Protein AF-A0A960SSK7-F1 (afdb_monomer_lite)

Structure (mmCIF, N/CA/C/O backbone):
data_AF-A0A960SSK7-F1
#
_entry.id   AF-A0A960SSK7-F1
#
loop_
_atom_site.group_PDB
_atom_site.id
_atom_site.type_symbol
_atom_site.label_atom_id
_atom_site.label_alt_id
_atom_site.label_comp_id
_atom_site.label_asym_id
_atom_site.label_entity_id
_atom_site.label_seq_id
_atom_site.pdbx_PDB_ins_code
_atom_site.Cartn_x
_atom_site.Cartn_y
_atom_site.Cartn_z
_atom_site.occupancy
_atom_site.B_iso_or_equiv
_atom_site.auth_seq_id
_atom_site.auth_comp_id
_atom_site.auth_asym_id
_atom_site.auth_atom_id
_atom_site.pdbx_PDB_model_num
ATOM 1 N N . CYS A 1 1 ? -10.214 -14.454 -4.321 1.00 64.44 1 CYS A N 1
ATOM 2 C CA . CYS A 1 1 ? -10.984 -13.453 -3.567 1.00 64.44 1 CYS A CA 1
ATOM 3 C C . CYS A 1 1 ? -11.948 -12.876 -4.574 1.00 64.44 1 CYS A C 1
ATOM 5 O O . CYS A 1 1 ? -11.470 -12.300 -5.546 1.00 64.44 1 CYS A O 1
ATOM 7 N N . ASP A 1 2 ? -13.237 -13.137 -4.412 1.00 81.31 2 ASP A N 1
ATOM 8 C CA . ASP A 1 2 ? -14.251 -12.485 -5.233 1.00 81.31 2 ASP A CA 1
ATOM 9 C C . ASP A 1 2 ? -14.533 -11.125 -4.597 1.00 81.31 2 ASP A C 1
ATOM 11 O O . ASP A 1 2 ? -14.522 -10.991 -3.372 1.00 81.31 2 ASP A O 1
ATOM 15 N N . THR A 1 3 ? -14.667 -10.090 -5.417 1.00 86.62 3 THR A N 1
ATOM 16 C CA . THR A 1 3 ? -14.895 -8.721 -4.949 1.00 86.62 3 THR A CA 1
ATOM 17 C C . THR A 1 3 ? -16.098 -8.172 -5.681 1.00 86.62 3 THR A C 1
ATOM 19 O O . THR A 1 3 ? -16.161 -8.237 -6.907 1.00 86.62 3 THR A O 1
ATOM 22 N N . GLU A 1 4 ? -17.038 -7.633 -4.920 1.00 91.81 4 GLU A N 1
ATOM 23 C CA . GLU A 1 4 ? -18.260 -7.035 -5.429 1.00 91.81 4 GLU A CA 1
ATOM 24 C C . GLU A 1 4 ? -18.305 -5.571 -4.996 1.00 91.81 4 GLU A C 1
ATOM 26 O O . GLU A 1 4 ? -18.046 -5.250 -3.836 1.00 91.81 4 GLU A O 1
ATOM 31 N N . LEU A 1 5 ? -18.603 -4.680 -5.942 1.00 91.56 5 LEU A N 1
ATOM 32 C CA . LEU A 1 5 ? -18.884 -3.285 -5.636 1.00 91.56 5 LEU A CA 1
ATOM 33 C C . LEU A 1 5 ? -20.389 -3.140 -5.429 1.00 91.56 5 LEU A C 1
ATOM 35 O O . LEU A 1 5 ? -21.163 -3.258 -6.378 1.00 91.56 5 LEU A O 1
ATOM 39 N N . VAL A 1 6 ? -20.776 -2.847 -4.195 1.00 91.12 6 VAL A N 1
ATOM 40 C CA . VAL A 1 6 ? -22.168 -2.629 -3.797 1.00 91.12 6 VAL A CA 1
ATOM 41 C C . VAL A 1 6 ? -22.387 -1.164 -3.431 1.00 91.12 6 VAL A C 1
ATOM 43 O O . VAL A 1 6 ? -21.451 -0.466 -3.046 1.00 91.12 6 VAL A O 1
ATOM 46 N N . LYS A 1 7 ? -23.624 -0.683 -3.588 1.00 86.12 7 LYS A N 1
ATOM 47 C CA . LYS A 1 7 ? -24.009 0.685 -3.195 1.00 86.12 7 LYS A CA 1
ATOM 48 C C . LYS A 1 7 ? -24.470 0.782 -1.743 1.00 86.12 7 LYS A C 1
ATOM 50 O O . LYS A 1 7 ? -24.338 1.837 -1.142 1.00 86.12 7 LYS A O 1
ATOM 55 N N . GLU A 1 8 ? -25.018 -0.307 -1.220 1.00 87.62 8 GLU A N 1
ATOM 56 C CA . GLU A 1 8 ? -25.614 -0.403 0.111 1.00 87.62 8 GLU A CA 1
ATOM 57 C C . GLU A 1 8 ? -24.997 -1.595 0.840 1.00 87.62 8 GLU A C 1
ATOM 59 O O . GLU A 1 8 ? -24.527 -2.543 0.199 1.00 87.62 8 GLU A O 1
ATOM 64 N N . ILE A 1 9 ? -24.998 -1.557 2.174 1.00 89.19 9 ILE A N 1
ATOM 65 C CA . ILE A 1 9 ? -24.495 -2.667 2.985 1.00 89.19 9 ILE A CA 1
ATOM 66 C C . ILE A 1 9 ? -25.433 -3.869 2.782 1.00 89.19 9 ILE A C 1
ATOM 68 O O . ILE A 1 9 ? -26.612 -3.772 3.137 1.00 89.19 9 ILE A O 1
ATOM 72 N N . PRO A 1 10 ? -24.947 -5.018 2.270 1.00 90.00 10 PRO A N 1
ATOM 73 C CA . PRO A 1 10 ? -25.793 -6.173 1.993 1.00 90.00 10 PRO A CA 1
ATOM 74 C C . PRO A 1 10 ? -26.620 -6.623 3.204 1.00 90.00 10 PRO A C 1
ATOM 76 O O . PRO A 1 10 ? -26.191 -6.511 4.357 1.00 90.00 10 PRO A O 1
ATOM 79 N N . ALA A 1 11 ? -27.814 -7.160 2.939 1.00 89.62 11 ALA A N 1
ATOM 80 C CA . ALA A 1 11 ? -28.689 -7.715 3.975 1.00 89.62 11 ALA A CA 1
ATOM 81 C C . ALA A 1 11 ? -28.077 -8.952 4.655 1.00 89.62 11 ALA A C 1
ATOM 83 O O . ALA A 1 11 ? -28.328 -9.206 5.832 1.00 89.62 11 ALA A O 1
ATOM 84 N N . GLU A 1 12 ? -27.243 -9.697 3.929 1.00 90.88 12 GLU A N 1
ATOM 85 C CA . GLU A 1 12 ? -26.511 -10.850 4.439 1.00 90.88 12 GLU A CA 1
ATOM 86 C C . GLU A 1 12 ? -25.006 -10.586 4.354 1.00 90.88 12 GLU A C 1
ATOM 88 O O . GLU A 1 12 ? -24.474 -10.354 3.271 1.00 90.88 12 GLU A O 1
ATOM 93 N N . LEU A 1 13 ? -24.326 -10.645 5.502 1.00 93.00 13 LEU A N 1
ATOM 94 C CA . LEU A 1 13 ? -22.869 -10.557 5.615 1.00 93.00 13 LEU A CA 1
ATOM 95 C C . LEU A 1 13 ? -22.339 -11.852 6.237 1.00 93.00 13 LEU A C 1
ATOM 97 O O . LEU A 1 13 ? -22.756 -12.244 7.332 1.00 93.00 13 LEU A O 1
ATOM 101 N N . LYS A 1 14 ? -21.413 -12.531 5.559 1.00 89.75 14 LYS A N 1
ATOM 102 C CA . LYS A 1 14 ? -20.848 -13.812 6.015 1.00 89.75 14 LYS A CA 1
ATOM 103 C C . LYS A 1 14 ? -19.552 -13.576 6.766 1.00 89.75 14 LYS A C 1
ATOM 105 O O . LYS A 1 14 ? -18.676 -12.880 6.279 1.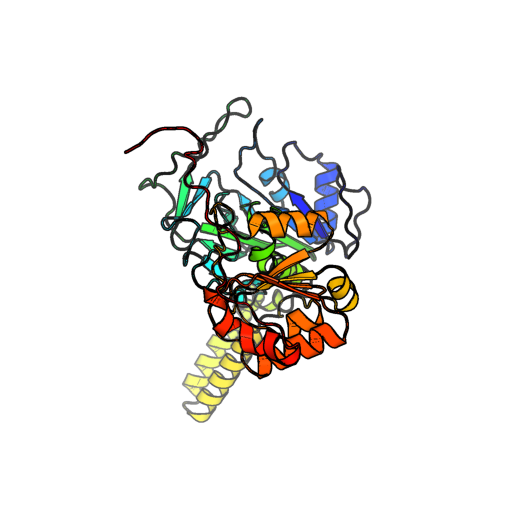00 89.75 14 LYS A O 1
ATOM 110 N N . GLY A 1 15 ? -19.356 -14.231 7.911 1.00 83.69 15 GLY A N 1
ATOM 111 C CA . GLY A 1 15 ? -18.220 -13.973 8.816 1.00 83.69 15 GLY A CA 1
ATOM 112 C C . GLY A 1 15 ? -16.799 -14.128 8.237 1.00 83.69 15 GLY A C 1
ATOM 113 O O . GLY A 1 15 ? -15.841 -13.756 8.904 1.00 83.69 15 GLY A O 1
ATOM 114 N N . ASN A 1 16 ? -16.626 -14.669 7.028 1.00 84.94 16 ASN A N 1
ATOM 115 C CA . ASN A 1 16 ? -15.339 -14.734 6.325 1.00 84.94 16 ASN A CA 1
ATOM 116 C C . ASN A 1 16 ? -15.086 -13.552 5.366 1.00 84.94 16 ASN A C 1
ATOM 118 O O . ASN A 1 16 ? -13.989 -13.464 4.806 1.00 84.94 16 ASN A O 1
ATOM 122 N N . GLU A 1 17 ? -16.064 -12.671 5.177 1.00 92.75 17 GLU A N 1
ATOM 123 C CA . GLU A 1 17 ? -16.004 -11.520 4.280 1.00 92.75 17 GLU A CA 1
ATOM 124 C C . GLU A 1 17 ? -15.241 -10.340 4.899 1.00 92.75 17 GLU A C 1
ATOM 126 O O . GLU A 1 17 ? -15.002 -10.256 6.109 1.00 92.75 17 GLU A O 1
ATOM 131 N N . LEU A 1 18 ? -14.822 -9.432 4.023 1.00 94.94 18 LEU A N 1
ATOM 132 C CA . LEU A 1 18 ? -14.206 -8.157 4.356 1.00 94.94 18 LEU A CA 1
ATOM 133 C C . LEU A 1 18 ? -15.051 -7.061 3.717 1.00 94.94 18 LEU A C 1
ATOM 135 O O . LEU A 1 18 ? -15.158 -7.010 2.494 1.00 94.94 18 LEU A O 1
ATOM 139 N N . VAL A 1 19 ? -15.619 -6.190 4.543 1.00 96.25 19 VAL A N 1
ATOM 140 C CA . VAL A 1 19 ? -16.352 -5.011 4.084 1.00 96.25 19 VAL A CA 1
ATOM 141 C C . VAL A 1 19 ? -15.372 -3.846 4.015 1.00 96.25 19 VAL A C 1
ATOM 143 O O . VAL A 1 19 ? -14.709 -3.542 5.006 1.00 96.25 19 VAL A O 1
ATOM 146 N N . VAL A 1 20 ? -15.266 -3.211 2.848 1.00 95.94 20 VAL A N 1
ATOM 147 C CA . VAL A 1 20 ? -14.441 -2.014 2.642 1.00 95.94 20 VAL A CA 1
ATOM 148 C C . VAL A 1 20 ? -15.366 -0.829 2.403 1.00 95.94 20 VAL A C 1
ATOM 150 O O . VAL A 1 20 ? -16.151 -0.848 1.459 1.00 95.94 20 VAL A O 1
ATOM 153 N N . LEU A 1 21 ? -15.272 0.192 3.250 1.00 94.12 21 LEU A N 1
ATOM 154 C CA . LEU A 1 21 ? -16.048 1.425 3.142 1.00 94.12 21 LEU A CA 1
ATOM 155 C C . LEU A 1 21 ? -15.099 2.589 2.895 1.00 94.12 21 LEU A C 1
ATOM 157 O O . LEU A 1 21 ? -14.049 2.684 3.527 1.00 94.12 21 LEU A O 1
ATOM 161 N N . THR A 1 22 ? -15.470 3.484 1.988 1.00 90.19 22 THR A N 1
ATOM 162 C CA . THR A 1 22 ? -14.712 4.705 1.719 1.00 90.19 22 THR A CA 1
ATOM 163 C C . THR A 1 22 ? -15.649 5.898 1.725 1.00 90.19 22 THR A C 1
ATOM 165 O O . THR A 1 22 ? -16.704 5.832 1.104 1.00 90.19 22 THR A O 1
ATOM 168 N N . ASN A 1 23 ? -15.258 6.961 2.433 1.00 79.31 23 ASN A N 1
ATOM 169 C CA . ASN A 1 23 ? -15.854 8.296 2.332 1.00 79.31 23 ASN A CA 1
ATOM 170 C C . ASN A 1 23 ? -17.392 8.323 2.301 1.00 79.31 23 ASN A C 1
ATOM 172 O O . ASN A 1 23 ? -18.002 8.630 1.278 1.00 79.31 23 ASN A O 1
ATOM 176 N N . ILE A 1 24 ? -18.003 8.013 3.449 1.00 83.31 24 ILE A N 1
ATOM 177 C CA . ILE A 1 24 ? -19.459 7.989 3.622 1.00 83.31 24 ILE A CA 1
ATOM 178 C C . ILE A 1 24 ? -19.982 9.427 3.748 1.00 83.31 24 ILE A C 1
ATOM 180 O O . ILE A 1 24 ? -19.689 10.125 4.720 1.00 83.31 24 ILE A O 1
ATOM 184 N N . ASP A 1 25 ? -20.767 9.859 2.763 1.00 79.12 25 ASP A N 1
ATOM 185 C CA . ASP A 1 25 ? -21.299 11.222 2.632 1.00 79.12 25 ASP A CA 1
ATOM 186 C C . ASP A 1 25 ? -22.749 11.376 3.119 1.00 79.12 25 ASP A C 1
ATOM 188 O O . ASP A 1 25 ? -23.311 12.469 3.064 1.00 79.12 25 ASP A O 1
ATOM 192 N N . SER A 1 26 ? -23.354 10.298 3.620 1.00 83.75 26 SER A N 1
ATOM 193 C CA . SER A 1 26 ? -24.714 10.288 4.159 1.00 83.75 26 SER A CA 1
ATOM 194 C C . SER A 1 26 ? -24.810 9.452 5.439 1.00 83.75 26 SER A C 1
ATOM 196 O O . SER A 1 26 ? -24.067 8.480 5.598 1.00 83.75 26 SER A O 1
ATOM 198 N N . PRO A 1 27 ? -25.713 9.795 6.376 1.00 86.62 27 PRO A N 1
ATOM 199 C CA . PRO A 1 27 ? -25.916 8.989 7.572 1.00 86.62 27 PRO A CA 1
ATOM 200 C C . PRO A 1 27 ? -26.296 7.555 7.203 1.00 86.62 27 PRO A C 1
ATOM 202 O O . PRO A 1 27 ? -27.232 7.326 6.435 1.00 86.62 27 PRO A O 1
ATOM 205 N N . THR A 1 28 ? -25.600 6.580 7.780 1.00 89.75 28 THR A N 1
ATOM 206 C CA . THR A 1 28 ? -25.973 5.170 7.637 1.00 89.75 28 THR A CA 1
ATOM 207 C C . THR A 1 28 ? -27.222 4.888 8.482 1.00 89.75 28 THR A C 1
ATOM 209 O O . THR A 1 28 ? -27.235 5.243 9.665 1.00 89.75 28 THR A O 1
ATOM 212 N N . PRO A 1 29 ? -28.276 4.256 7.930 1.00 92.75 29 PRO A N 1
ATOM 213 C CA . PRO A 1 29 ? -29.473 3.929 8.696 1.00 92.75 29 PRO A CA 1
ATOM 214 C C . PRO A 1 29 ? -29.144 3.088 9.944 1.00 92.75 29 PRO A C 1
ATOM 216 O O . PRO A 1 29 ? -28.302 2.189 9.858 1.00 92.75 29 PRO A O 1
ATOM 219 N N . PRO A 1 30 ? -29.819 3.303 11.092 1.00 93.75 30 PRO A N 1
ATOM 220 C CA . PRO A 1 30 ? -29.508 2.589 12.335 1.00 93.75 30 PRO A CA 1
ATOM 221 C C . PRO A 1 30 ? -29.531 1.059 12.209 1.00 93.75 30 PRO A C 1
ATOM 223 O O . PRO A 1 30 ? -28.686 0.384 12.787 1.00 93.75 30 PRO A O 1
ATOM 226 N N . GLU A 1 31 ? -30.451 0.511 11.412 1.00 93.94 31 GLU A N 1
ATOM 227 C CA . GLU A 1 31 ? -30.548 -0.933 11.160 1.00 93.94 31 GLU A CA 1
ATOM 228 C C . GLU A 1 31 ? -29.340 -1.475 10.375 1.00 93.94 31 GLU A C 1
ATOM 230 O O . GLU A 1 31 ? -28.829 -2.557 10.667 1.00 93.94 31 GLU A O 1
ATOM 235 N N . GLU A 1 32 ? -28.841 -0.719 9.392 1.00 94.31 32 GLU A N 1
ATOM 236 C CA . GLU A 1 32 ? -27.636 -1.096 8.644 1.00 94.31 32 GLU A CA 1
ATOM 237 C C . GLU A 1 32 ? -26.389 -1.013 9.523 1.00 94.31 32 GLU A C 1
ATOM 239 O O . GLU A 1 32 ? -25.535 -1.901 9.473 1.00 94.31 32 GLU A O 1
ATOM 244 N N . MET A 1 33 ? -26.322 0.015 10.373 1.00 95.00 33 MET A N 1
ATOM 245 C CA . MET A 1 33 ? -25.261 0.184 11.359 1.00 95.00 33 MET A CA 1
ATOM 246 C C . MET A 1 33 ? -25.226 -0.996 12.335 1.00 95.00 33 MET A C 1
ATOM 248 O O . MET A 1 33 ? -24.182 -1.620 12.534 1.00 95.00 33 MET A O 1
ATOM 252 N N . GLU A 1 34 ? -26.376 -1.356 12.909 1.00 95.12 34 GLU A N 1
ATOM 253 C CA . GLU A 1 34 ? -26.496 -2.489 13.826 1.00 95.12 34 GLU A CA 1
ATOM 254 C C . GLU A 1 34 ? -26.101 -3.806 13.145 1.00 95.12 34 GLU A C 1
ATOM 256 O O . GLU A 1 34 ? -25.366 -4.614 13.728 1.00 95.12 34 GLU A O 1
ATOM 261 N N . ARG A 1 35 ? -26.522 -4.008 11.890 1.00 95.94 35 ARG A N 1
ATOM 262 C CA . ARG A 1 35 ? -26.177 -5.194 11.096 1.00 95.94 35 ARG A CA 1
ATOM 263 C C . ARG A 1 35 ? -24.676 -5.288 10.843 1.00 95.94 35 ARG A C 1
ATOM 265 O O . ARG A 1 35 ? -24.083 -6.341 11.095 1.00 95.94 35 ARG A O 1
ATOM 272 N N . LEU A 1 36 ? -24.052 -4.200 10.393 1.00 96.88 36 LEU A N 1
ATOM 273 C CA . LEU A 1 36 ? -22.614 -4.142 10.143 1.00 96.88 36 LEU A CA 1
ATOM 274 C C . LEU A 1 36 ? -21.819 -4.444 11.417 1.00 96.88 36 LEU A C 1
ATOM 276 O O . LEU A 1 36 ? -20.913 -5.278 11.410 1.00 96.88 36 LEU A O 1
ATOM 280 N N . TRP A 1 37 ? -22.181 -3.817 12.535 1.00 97.19 37 TRP A N 1
ATOM 281 C CA . TRP A 1 37 ? -21.460 -4.011 13.789 1.00 97.19 37 TRP A CA 1
ATOM 282 C C . TRP A 1 37 ? -21.725 -5.369 14.431 1.00 97.19 37 TRP A C 1
ATOM 284 O O . TRP A 1 37 ? -20.824 -5.931 15.055 1.00 97.19 37 TRP A O 1
ATOM 294 N N . THR A 1 38 ? -22.909 -5.949 14.238 1.00 96.38 38 THR A N 1
ATOM 295 C CA . THR A 1 38 ? -23.178 -7.349 14.594 1.00 96.38 38 THR A CA 1
ATOM 296 C C . THR A 1 38 ? -22.291 -8.290 13.783 1.00 96.38 38 THR A C 1
ATOM 298 O O . THR A 1 38 ? -21.677 -9.197 14.350 1.00 96.38 38 THR A O 1
ATOM 301 N N . PHE A 1 39 ? -22.152 -8.052 12.477 1.00 97.31 39 PHE A N 1
ATOM 302 C CA . PHE A 1 39 ? -21.235 -8.798 11.618 1.00 97.31 39 PHE A CA 1
ATOM 303 C C . PHE A 1 39 ? -19.786 -8.713 12.124 1.00 97.31 39 PHE A C 1
ATOM 305 O O . PHE A 1 39 ? -19.154 -9.753 12.334 1.00 97.31 39 PHE A O 1
ATOM 312 N N . VAL A 1 40 ? -19.280 -7.506 12.405 1.00 96.50 40 VAL A N 1
ATOM 313 C CA . VAL A 1 40 ? -17.920 -7.307 12.934 1.00 96.50 40 VAL A CA 1
ATOM 314 C C . VAL A 1 40 ? -17.751 -8.021 14.276 1.00 96.50 40 VAL A C 1
ATOM 316 O O . VAL A 1 40 ? -16.866 -8.863 14.416 1.00 96.50 40 VAL A O 1
ATOM 319 N N . LYS A 1 41 ? -18.637 -7.789 15.253 1.00 94.94 41 LYS A N 1
ATOM 320 C CA . LYS A 1 41 ? -18.558 -8.423 16.586 1.00 94.94 41 LYS A CA 1
ATOM 321 C C . LYS A 1 41 ? -18.518 -9.955 16.509 1.00 94.94 41 LYS A C 1
ATOM 323 O O . LYS A 1 41 ? -17.853 -10.589 17.335 1.00 94.94 41 LYS A O 1
ATOM 328 N N . ASN A 1 42 ? -19.154 -10.542 15.493 1.00 94.06 42 ASN A N 1
ATOM 329 C CA . ASN A 1 42 ? -19.216 -11.986 15.262 1.00 94.06 42 ASN A CA 1
ATOM 330 C C . ASN A 1 42 ? -18.037 -12.579 14.467 1.00 94.06 42 ASN A C 1
ATOM 332 O O . ASN A 1 42 ? -18.015 -13.791 14.252 1.00 94.06 42 ASN A O 1
ATOM 336 N N . GLY A 1 43 ? -17.031 -11.783 14.092 1.00 92.38 43 GLY A N 1
ATOM 337 C CA . GLY A 1 43 ? -15.832 -12.260 13.385 1.00 92.38 43 GLY A CA 1
ATOM 338 C C . GLY A 1 43 ? -15.603 -11.617 12.021 1.00 92.38 43 GLY A C 1
ATOM 339 O O . GLY A 1 43 ? -14.556 -11.848 11.418 1.00 92.38 43 GLY A O 1
ATOM 340 N N . GLY A 1 44 ? -16.552 -10.802 11.558 1.00 95.06 44 GLY A N 1
ATOM 341 C CA . GLY A 1 44 ? -16.425 -10.023 10.339 1.00 95.06 44 GLY A CA 1
ATOM 342 C C . GLY A 1 44 ? -15.276 -9.018 10.382 1.00 95.06 44 GLY A C 1
ATOM 343 O O . GLY A 1 44 ? -14.762 -8.648 11.443 1.00 95.06 44 GLY A O 1
ATOM 344 N N . ARG A 1 45 ? -14.855 -8.571 9.201 1.00 96.56 45 ARG A N 1
ATOM 345 C CA . ARG A 1 45 ? -13.749 -7.625 9.040 1.00 96.56 45 ARG A CA 1
ATOM 346 C C . ARG A 1 45 ? -14.252 -6.357 8.376 1.00 96.56 45 ARG A C 1
ATOM 348 O O . ARG A 1 45 ? -14.947 -6.431 7.363 1.00 96.56 45 ARG A O 1
ATOM 355 N N . LEU A 1 46 ? -13.860 -5.221 8.931 1.00 97.44 46 LEU A N 1
ATOM 356 C CA . LEU A 1 46 ? -14.208 -3.903 8.429 1.00 97.44 46 LEU A CA 1
ATOM 357 C C . LEU A 1 46 ? -12.934 -3.117 8.121 1.00 97.44 46 LEU A C 1
ATOM 359 O O . LEU A 1 46 ? -12.067 -2.960 8.979 1.00 97.44 46 LEU A O 1
ATOM 363 N N . TRP A 1 47 ? -12.829 -2.616 6.897 1.00 97.69 47 TRP A N 1
ATOM 364 C CA . TRP A 1 47 ? -11.786 -1.691 6.476 1.00 97.69 47 TRP A CA 1
ATOM 365 C C . TRP A 1 47 ? -12.420 -0.359 6.106 1.00 97.69 47 TRP A C 1
ATOM 367 O O . TRP A 1 47 ? -13.209 -0.283 5.169 1.00 97.69 47 TRP A O 1
ATOM 377 N N . VAL A 1 48 ? -12.072 0.690 6.839 1.00 96.69 48 VAL A N 1
ATOM 378 C CA . VAL A 1 48 ? -12.563 2.044 6.599 1.00 96.69 48 VAL A CA 1
ATOM 379 C C . VAL A 1 48 ? -11.443 2.888 6.009 1.00 96.69 48 VAL A C 1
ATOM 381 O O . VAL A 1 48 ? -10.358 2.997 6.581 1.00 96.69 48 VAL A O 1
ATOM 384 N N . LEU A 1 49 ? -11.710 3.466 4.844 1.00 94.75 49 LEU A N 1
ATOM 385 C CA . LEU A 1 49 ? -10.839 4.397 4.143 1.00 94.75 49 LEU A CA 1
ATOM 386 C C . LEU A 1 49 ? -11.434 5.792 4.289 1.00 94.75 49 LEU A C 1
ATOM 388 O O . LEU A 1 49 ? -12.334 6.182 3.536 1.00 94.75 49 LEU A O 1
ATOM 392 N N . GLY A 1 50 ? -10.967 6.484 5.318 1.00 89.69 50 GLY A N 1
ATOM 393 C CA . GLY A 1 50 ? -11.314 7.860 5.590 1.00 89.69 50 GLY A CA 1
ATOM 394 C C . GLY A 1 50 ? -10.427 8.845 4.855 1.00 89.69 50 GLY A C 1
ATOM 395 O O . GLY A 1 50 ? -9.379 8.510 4.309 1.00 89.69 50 GLY A O 1
ATOM 396 N N . ASP A 1 51 ? -10.909 10.071 4.857 1.00 86.25 51 ASP A N 1
ATOM 397 C CA . ASP A 1 51 ? -10.252 11.260 4.347 1.00 86.25 51 ASP A CA 1
ATOM 398 C C . ASP A 1 51 ? -10.624 12.399 5.302 1.00 86.25 51 ASP A C 1
ATOM 400 O O . ASP A 1 51 ? -11.245 12.154 6.340 1.00 86.25 51 ASP A O 1
ATOM 404 N N . HIS A 1 52 ? -10.314 13.644 4.962 1.00 81.06 52 HIS A N 1
ATOM 405 C CA . HIS A 1 52 ? -10.775 14.797 5.727 1.00 81.06 52 HIS A CA 1
ATOM 406 C C . HIS A 1 52 ? -12.265 14.695 6.095 1.00 81.06 52 HIS A C 1
ATOM 408 O O . HIS A 1 52 ? -13.109 14.185 5.345 1.00 81.06 52 HIS A O 1
ATOM 414 N N . THR A 1 53 ? -12.616 15.232 7.262 1.00 60.31 53 THR A N 1
ATOM 415 C CA . THR A 1 53 ? -13.987 15.222 7.793 1.00 60.31 53 THR A CA 1
ATOM 416 C C . THR A 1 53 ? -14.979 16.046 6.954 1.00 60.31 53 THR A C 1
ATOM 418 O O . THR A 1 53 ? -16.173 16.061 7.255 1.00 60.31 53 THR A O 1
ATOM 421 N N . PHE A 1 54 ? -14.522 16.669 5.858 1.00 62.62 54 PHE A N 1
ATOM 422 C CA . PHE A 1 54 ? -15.338 17.386 4.883 1.00 62.62 54 PHE A CA 1
ATOM 423 C C . PHE A 1 54 ? -15.064 16.919 3.458 1.00 62.62 54 PHE A C 1
ATOM 425 O O . PHE A 1 54 ? -13.956 17.050 2.939 1.00 62.62 54 PHE A O 1
ATOM 432 N N . ILE A 1 55 ? -16.112 16.458 2.780 1.00 55.38 55 ILE A N 1
ATOM 433 C CA . ILE A 1 55 ? -16.041 16.055 1.376 1.00 55.38 55 ILE A CA 1
ATOM 434 C C . ILE A 1 55 ? -17.113 16.816 0.618 1.00 55.38 55 ILE A C 1
ATOM 436 O O . ILE A 1 55 ? -18.288 16.573 0.845 1.00 55.38 55 ILE A O 1
ATOM 440 N N . LYS A 1 56 ? -16.680 17.706 -0.290 1.00 52.03 56 LYS A N 1
ATOM 441 C CA . LYS A 1 56 ? -17.397 18.412 -1.384 1.00 52.03 56 LYS A CA 1
ATOM 442 C C . LYS A 1 56 ? -18.753 19.096 -1.080 1.00 52.03 56 LYS A C 1
ATOM 444 O O . LYS A 1 56 ? -18.932 20.221 -1.548 1.00 52.03 56 LYS A O 1
ATOM 449 N N . ASN A 1 57 ? -19.658 18.479 -0.320 1.00 51.88 57 ASN A N 1
ATOM 450 C CA . ASN A 1 57 ? -21.052 18.863 -0.091 1.00 51.88 57 ASN A CA 1
ATOM 451 C C . ASN A 1 57 ? -21.516 18.807 1.386 1.00 51.88 57 ASN A C 1
ATOM 453 O O . ASN A 1 57 ? -22.700 19.027 1.619 1.00 51.88 57 ASN A O 1
ATOM 457 N N . GLY A 1 58 ? -20.655 18.524 2.373 1.00 59.34 58 GLY A N 1
ATOM 458 C CA . GLY A 1 58 ? -21.077 18.501 3.782 1.00 59.34 58 GLY A CA 1
ATOM 459 C C . GLY A 1 58 ? -20.114 17.783 4.730 1.00 59.34 58 GLY A C 1
ATOM 460 O O . GLY A 1 58 ? -18.907 17.711 4.472 1.00 59.34 58 GLY A O 1
ATOM 461 N N . ARG A 1 59 ? -20.672 17.266 5.829 1.00 72.06 59 ARG A N 1
ATOM 462 C CA . ARG A 1 59 ? -19.996 16.460 6.855 1.00 72.06 59 ARG A CA 1
ATOM 463 C C . ARG A 1 59 ? -19.699 15.044 6.348 1.00 72.06 59 ARG A C 1
ATOM 465 O O . ARG A 1 59 ? -20.518 14.423 5.683 1.00 72.06 59 ARG A O 1
ATOM 472 N N . ASN A 1 60 ? -18.532 14.521 6.705 1.00 74.62 60 ASN A N 1
ATOM 473 C CA . ASN A 1 60 ? -18.196 13.108 6.565 1.00 74.62 60 ASN A CA 1
ATOM 474 C C . ASN A 1 60 ? -18.810 12.309 7.734 1.00 74.62 60 ASN A C 1
ATOM 476 O O . ASN A 1 60 ? -18.592 12.647 8.900 1.00 74.62 60 ASN A O 1
ATOM 480 N N . HIS A 1 61 ? -19.561 11.247 7.434 1.00 87.19 61 HIS A N 1
ATOM 481 C CA . HIS A 1 61 ? -20.261 10.415 8.424 1.00 87.19 61 HIS A CA 1
ATOM 482 C C . HIS A 1 61 ? -19.433 9.219 8.923 1.00 87.19 61 HIS A C 1
ATOM 484 O O . HIS A 1 61 ? -19.936 8.364 9.650 1.00 87.19 61 HIS A O 1
ATOM 490 N N . ILE A 1 62 ? -18.142 9.154 8.585 1.00 90.62 62 ILE A N 1
ATOM 491 C CA . ILE A 1 62 ? -17.258 8.076 9.047 1.00 90.62 62 ILE A CA 1
ATOM 492 C C . ILE A 1 62 ? -17.152 8.017 10.576 1.00 90.62 62 ILE A C 1
ATOM 494 O O . ILE A 1 62 ? -17.113 6.923 11.126 1.00 90.62 62 ILE A O 1
ATOM 498 N N . ASN A 1 63 ? -17.137 9.147 11.286 1.00 91.94 63 ASN A N 1
ATOM 499 C CA . ASN A 1 63 ? -17.092 9.097 12.753 1.00 91.94 63 ASN A CA 1
ATOM 500 C C . ASN A 1 63 ? -18.389 8.543 13.360 1.00 91.94 63 ASN A C 1
ATOM 502 O O . ASN A 1 63 ? -18.331 7.904 14.404 1.00 91.94 63 ASN A O 1
ATOM 506 N N . ASP A 1 64 ? -19.531 8.708 12.685 1.00 92.06 64 ASP A N 1
ATOM 507 C CA . ASP A 1 64 ? -20.793 8.094 13.111 1.00 92.06 64 ASP A CA 1
ATOM 508 C C . ASP A 1 64 ? -20.744 6.572 12.891 1.00 92.06 64 ASP A C 1
ATOM 510 O O . ASP A 1 64 ? -21.213 5.801 13.724 1.00 92.06 64 ASP A O 1
ATOM 514 N N . LEU A 1 65 ? -20.115 6.130 11.793 1.00 93.69 65 LEU A N 1
ATOM 515 C CA . LEU A 1 65 ? -19.823 4.718 11.532 1.00 93.69 65 LEU A CA 1
ATOM 516 C C . LEU A 1 65 ? -18.903 4.115 12.594 1.00 93.69 65 LEU A C 1
ATOM 518 O O . LEU A 1 65 ? -19.138 2.985 13.015 1.00 93.69 65 LEU A O 1
ATOM 522 N N . LEU A 1 66 ? -17.850 4.836 12.978 1.00 95.88 66 LEU A N 1
ATOM 523 C CA . LEU A 1 66 ? -16.796 4.349 13.864 1.00 95.88 66 LEU A CA 1
ATOM 524 C C . LEU A 1 66 ? -17.130 4.460 15.358 1.00 95.88 66 LEU A C 1
ATOM 526 O O . LEU A 1 66 ? -16.382 3.905 16.155 1.00 95.88 66 LEU A O 1
ATOM 530 N N . GLU A 1 67 ? -18.238 5.102 15.743 1.00 94.94 67 GLU A N 1
ATOM 531 C CA . GLU A 1 67 ? -18.647 5.294 17.148 1.00 94.94 67 GLU A CA 1
ATOM 532 C C . GLU A 1 67 ? -18.594 4.015 18.013 1.00 94.94 67 GLU A C 1
ATOM 534 O O . GLU A 1 67 ? -18.135 4.096 19.153 1.00 94.94 67 GLU A O 1
ATOM 539 N N . PRO A 1 68 ? -18.925 2.811 17.497 1.00 96.12 68 PRO A N 1
ATOM 540 C CA . PRO A 1 68 ? -18.825 1.579 18.284 1.00 96.12 68 PRO A CA 1
ATOM 541 C C . PRO A 1 68 ? -17.402 1.036 18.504 1.00 96.12 68 PRO A C 1
ATOM 543 O O . PRO A 1 68 ? -17.257 -0.033 19.109 1.00 96.12 68 PRO A O 1
ATOM 546 N N . CYS A 1 69 ? -16.366 1.706 17.993 1.00 96.00 69 CYS A N 1
ATOM 547 C CA . CYS A 1 69 ? -14.959 1.383 18.231 1.00 96.00 69 CYS A CA 1
ATOM 548 C C . CYS A 1 69 ? -14.188 2.593 18.772 1.00 96.00 69 CYS A C 1
ATOM 550 O O . CYS A 1 69 ? -14.693 3.706 18.854 1.00 96.00 69 CYS A O 1
ATOM 552 N N . HIS A 1 70 ? -12.937 2.371 19.151 1.00 97.38 70 HIS A N 1
ATOM 553 C CA . HIS A 1 70 ? -12.097 3.341 19.845 1.00 97.38 70 HIS A CA 1
ATOM 554 C C . HIS A 1 70 ? -11.175 4.086 18.869 1.00 97.38 70 HIS A C 1
ATOM 556 O O . HIS A 1 70 ? -10.041 4.434 19.205 1.00 97.38 70 HIS A O 1
ATOM 562 N N . ILE A 1 71 ? -11.646 4.285 17.635 1.00 98.06 71 ILE A N 1
ATOM 563 C CA . ILE A 1 71 ? -10.936 4.973 16.557 1.00 98.06 71 ILE A CA 1
ATOM 564 C C . ILE A 1 71 ? -11.858 6.045 15.990 1.00 98.06 71 ILE A C 1
ATOM 566 O O . ILE A 1 71 ? -12.971 5.741 15.579 1.00 98.06 71 ILE A O 1
ATOM 570 N N . SER A 1 72 ? -11.383 7.279 15.885 1.00 95.69 72 SER A N 1
ATOM 571 C CA . SER A 1 72 ? -12.097 8.352 15.191 1.00 95.69 72 SER A CA 1
ATOM 572 C C . SER A 1 72 ? -11.143 9.185 14.344 1.00 95.69 72 SER A C 1
ATOM 574 O O . SER A 1 72 ? -9.937 9.228 14.586 1.00 95.69 72 SER A O 1
ATOM 576 N N . LEU A 1 73 ? -11.672 9.835 13.313 1.00 93.31 73 LEU A N 1
ATOM 577 C CA . LEU A 1 73 ? -10.941 10.821 12.531 1.00 93.31 73 LEU A CA 1
ATOM 578 C C . LEU A 1 73 ? -10.899 12.135 13.305 1.00 93.31 73 LEU A C 1
ATOM 580 O O . LEU A 1 73 ? -11.936 12.646 13.743 1.00 93.31 73 LEU A O 1
ATOM 584 N N . ALA A 1 74 ? -9.698 12.685 13.439 1.00 91.25 74 ALA A N 1
ATOM 585 C CA . ALA A 1 74 ? -9.488 14.029 13.932 1.00 91.25 74 ALA A CA 1
ATOM 586 C C . ALA A 1 74 ? -10.018 15.061 12.932 1.00 91.25 74 ALA A C 1
ATOM 588 O O . ALA A 1 74 ? -10.136 14.821 11.730 1.00 91.25 74 ALA A O 1
ATOM 589 N N . HIS A 1 75 ? -10.317 16.246 13.454 1.00 87.56 75 HIS A N 1
ATOM 590 C CA . HIS A 1 75 ? -10.757 17.383 12.658 1.00 87.56 75 HIS A CA 1
ATOM 591 C C . HIS A 1 75 ? -9.574 18.192 12.124 1.00 87.56 75 HIS A C 1
ATOM 593 O O . HIS A 1 75 ? -9.405 19.369 12.447 1.00 87.56 75 HIS A O 1
ATOM 599 N N . ASP A 1 76 ? -8.704 17.531 11.371 1.00 88.88 76 ASP A N 1
ATOM 600 C CA . ASP A 1 76 ? -7.457 18.108 10.887 1.00 88.88 76 ASP A CA 1
ATOM 601 C C . ASP A 1 76 ? -7.086 17.634 9.475 1.00 88.88 76 ASP A C 1
ATOM 603 O O . ASP A 1 76 ? -7.759 16.811 8.841 1.00 88.88 76 ASP A O 1
ATOM 607 N N . SER A 1 77 ? -5.984 18.193 8.990 1.00 90.31 77 SER A N 1
ATOM 608 C CA . SER A 1 77 ? -5.191 17.640 7.909 1.00 90.31 77 SER A CA 1
ATOM 609 C C . SER A 1 77 ? -3.861 17.178 8.466 1.00 90.31 77 SER A C 1
ATOM 611 O O . SER A 1 77 ? -3.052 17.983 8.923 1.00 90.31 77 SER A O 1
ATOM 613 N N . ALA A 1 78 ? -3.602 15.880 8.403 1.00 93.12 78 ALA A N 1
ATOM 614 C CA . ALA A 1 78 ? -2.295 15.322 8.681 1.00 93.12 78 ALA A CA 1
ATOM 615 C C . ALA A 1 78 ? -1.314 15.776 7.587 1.00 93.12 78 ALA A C 1
ATOM 617 O O . ALA A 1 78 ? -1.273 15.219 6.488 1.00 93.12 78 ALA A O 1
ATOM 618 N N . GLN A 1 79 ? -0.529 16.803 7.900 1.00 91.88 79 GLN A N 1
ATOM 619 C CA . GLN A 1 79 ? 0.480 17.395 7.030 1.00 91.88 79 GLN A CA 1
ATOM 620 C C . GLN A 1 79 ? 1.875 16.893 7.383 1.00 91.88 79 GLN A C 1
ATOM 622 O O . GLN A 1 79 ? 2.194 16.607 8.536 1.00 91.88 79 GLN A O 1
ATOM 627 N N . PHE A 1 80 ? 2.750 16.870 6.388 1.00 89.94 80 PHE A N 1
ATOM 628 C CA . PHE A 1 80 ? 4.174 16.579 6.534 1.00 89.94 80 PHE A CA 1
ATOM 629 C C . PHE A 1 80 ? 5.006 17.871 6.477 1.00 89.94 80 PHE A C 1
ATOM 631 O O . PHE A 1 80 ? 4.640 18.810 5.771 1.00 89.94 80 PHE A O 1
ATOM 638 N N . PHE A 1 81 ? 6.158 17.929 7.164 1.00 86.31 81 PHE A N 1
ATOM 639 C CA . PHE A 1 81 ? 7.134 19.006 6.907 1.00 86.31 81 PHE A CA 1
ATOM 640 C C . PHE A 1 81 ? 7.973 18.730 5.656 1.00 86.31 81 PHE A C 1
ATOM 642 O O . PHE A 1 81 ? 8.022 19.589 4.771 1.00 86.31 81 PHE A O 1
ATOM 649 N N . PRO A 1 82 ? 8.636 17.562 5.526 1.00 76.75 82 PRO A N 1
ATOM 650 C CA . PRO A 1 82 ? 9.262 17.183 4.267 1.00 76.75 82 PRO A CA 1
ATOM 651 C C . PRO A 1 82 ? 8.154 16.766 3.303 1.00 76.75 82 PRO A C 1
ATOM 653 O O . PRO A 1 82 ? 7.276 16.003 3.700 1.00 76.75 82 PRO A O 1
ATOM 656 N N . GLN A 1 83 ? 8.179 17.238 2.053 1.00 74.81 83 GLN A N 1
ATOM 657 C CA . GLN A 1 83 ? 7.137 16.887 1.080 1.00 74.81 83 GLN A CA 1
ATOM 658 C C . GLN A 1 83 ? 6.861 15.376 1.068 1.00 74.81 83 GLN A C 1
ATOM 660 O O . GLN A 1 83 ? 7.792 14.590 1.059 1.00 74.81 83 GLN A O 1
ATOM 665 N N . GLY A 1 84 ? 5.594 14.962 1.091 1.00 75.00 84 GLY A N 1
ATOM 666 C CA . GLY A 1 84 ? 5.194 13.566 0.952 1.00 75.00 84 GLY A CA 1
ATOM 667 C C . GLY A 1 84 ? 5.641 12.632 2.077 1.00 75.00 84 GLY A C 1
ATOM 668 O O . GLY A 1 84 ? 5.928 11.491 1.768 1.00 75.00 84 GLY A O 1
ATOM 669 N N . TRP A 1 85 ? 5.726 13.056 3.342 1.00 87.62 85 TRP A N 1
ATOM 670 C CA . TRP A 1 85 ? 6.091 12.189 4.484 1.00 87.62 85 TRP A CA 1
ATOM 671 C C . TRP A 1 85 ? 7.414 11.402 4.330 1.00 87.62 85 TRP A C 1
ATOM 673 O O . TRP A 1 85 ? 7.630 10.399 5.018 1.00 87.62 85 TRP A O 1
ATOM 683 N N . PHE A 1 86 ? 8.337 11.826 3.460 1.00 86.38 86 PHE A N 1
ATOM 684 C CA . PHE A 1 86 ? 9.609 11.119 3.275 1.00 86.38 86 PHE A CA 1
ATOM 685 C C . PHE A 1 86 ? 10.362 10.991 4.606 1.00 86.38 86 PHE A C 1
ATOM 687 O O . PHE A 1 86 ? 10.520 11.975 5.332 1.00 86.38 86 PHE A O 1
ATOM 694 N N . ASN A 1 87 ? 10.808 9.774 4.944 1.00 84.12 87 ASN A N 1
ATOM 695 C CA . ASN A 1 87 ? 11.453 9.446 6.230 1.00 84.12 87 ASN A CA 1
ATOM 696 C C . ASN A 1 87 ? 10.640 9.840 7.474 1.00 84.12 87 ASN A C 1
ATOM 698 O O . ASN A 1 87 ? 11.200 9.998 8.557 1.00 84.12 87 ASN A O 1
ATOM 702 N N . SER A 1 88 ? 9.331 10.029 7.323 1.00 88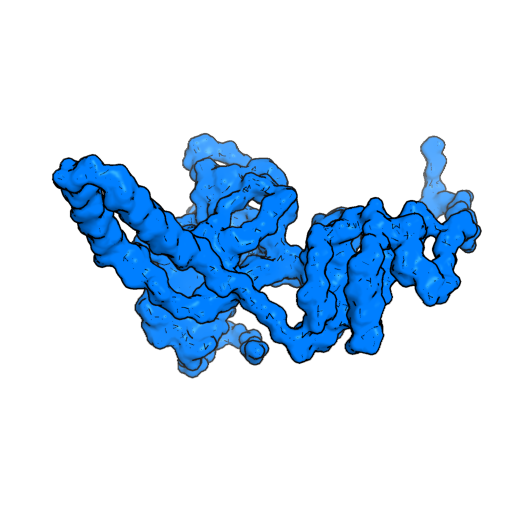.69 88 SER A N 1
ATOM 703 C CA . SER A 1 88 ? 8.469 10.584 8.365 1.00 88.69 88 SER A CA 1
ATOM 704 C C . SER A 1 88 ? 7.397 9.602 8.817 1.00 88.69 88 SER A C 1
ATOM 706 O O . SER A 1 88 ? 6.434 10.021 9.451 1.00 88.69 88 SER A O 1
ATOM 708 N N . TYR A 1 89 ? 7.587 8.309 8.544 1.00 89.12 89 TYR A N 1
ATOM 709 C CA . TYR A 1 89 ? 6.729 7.234 9.029 1.00 89.12 89 TYR A CA 1
ATOM 710 C C . TYR A 1 89 ? 7.416 6.369 10.073 1.00 89.12 89 TYR A C 1
ATOM 712 O O . TYR A 1 89 ? 8.619 6.117 10.007 1.00 89.12 89 TYR A O 1
ATOM 720 N N . ASP A 1 90 ? 6.610 5.830 10.976 1.00 90.44 90 ASP A N 1
ATOM 721 C CA . ASP A 1 90 ? 6.964 4.672 11.779 1.00 90.44 90 ASP A CA 1
ATOM 722 C C . ASP A 1 90 ? 5.873 3.606 11.657 1.00 90.44 90 ASP A C 1
ATOM 724 O O . ASP A 1 90 ? 4.677 3.911 11.685 1.00 90.44 90 ASP A O 1
ATOM 728 N N . PHE A 1 91 ? 6.297 2.354 11.503 1.00 91.00 91 PHE A N 1
ATOM 729 C CA . PHE A 1 91 ? 5.411 1.211 11.319 1.00 91.00 91 PHE A CA 1
ATOM 730 C C . PHE A 1 91 ? 5.394 0.348 12.572 1.00 91.00 91 PHE A C 1
ATOM 732 O O . PHE A 1 91 ? 6.437 -0.024 13.122 1.00 91.00 91 PHE A O 1
ATOM 739 N N . ARG A 1 92 ? 4.194 -0.046 13.001 1.00 86.62 92 ARG A N 1
ATOM 740 C CA . ARG A 1 92 ? 4.023 -0.858 14.205 1.00 86.62 92 ARG A CA 1
ATOM 741 C C . ARG A 1 92 ? 4.671 -2.231 14.044 1.00 86.62 92 ARG A C 1
ATOM 743 O O . ARG A 1 92 ? 4.171 -3.108 13.338 1.00 86.62 92 ARG A O 1
ATOM 750 N N . GLN A 1 93 ? 5.747 -2.440 14.795 1.00 82.50 93 GLN A N 1
ATOM 751 C CA . GLN A 1 93 ? 6.439 -3.726 14.895 1.00 82.50 93 GLN A CA 1
ATOM 752 C C . GLN A 1 93 ? 5.518 -4.824 15.442 1.00 82.50 93 GLN A C 1
ATOM 754 O O . GLN A 1 93 ? 4.593 -4.536 16.205 1.00 82.50 93 GLN A O 1
ATOM 759 N N . GLY A 1 94 ? 5.771 -6.080 15.068 1.00 75.00 94 GLY A N 1
ATOM 760 C CA . GLY A 1 94 ? 4.935 -7.224 15.464 1.00 75.00 94 GLY A CA 1
ATOM 761 C C . GLY A 1 94 ? 3.582 -7.307 14.743 1.00 75.00 94 GLY A C 1
ATOM 762 O O . GLY A 1 94 ? 2.755 -8.139 15.097 1.00 75.00 94 GLY A O 1
ATOM 763 N N . THR A 1 95 ? 3.360 -6.464 13.733 1.00 82.62 95 THR A N 1
ATOM 764 C CA . THR A 1 95 ? 2.228 -6.543 12.796 1.00 82.62 95 THR A CA 1
ATOM 765 C C . THR A 1 95 ? 2.768 -6.690 11.369 1.00 82.62 95 THR A C 1
ATOM 767 O O . THR A 1 95 ? 3.954 -6.417 11.150 1.00 82.62 95 THR A O 1
ATOM 770 N N . PRO A 1 96 ? 1.939 -7.045 10.370 1.00 85.94 96 PRO A N 1
ATOM 771 C CA . PRO A 1 96 ? 2.374 -7.086 8.973 1.00 85.94 96 PRO A CA 1
ATOM 772 C C . PRO A 1 96 ? 2.886 -5.732 8.458 1.00 85.94 96 PRO A C 1
ATOM 774 O O . PRO A 1 96 ? 3.713 -5.695 7.553 1.00 85.94 96 PRO A O 1
ATOM 777 N N . PHE A 1 97 ? 2.457 -4.618 9.065 1.00 88.06 97 PHE A N 1
ATOM 778 C CA . PHE A 1 97 ? 2.958 -3.282 8.734 1.00 88.06 97 PHE A CA 1
ATOM 779 C C . PHE A 1 97 ? 4.429 -3.099 9.120 1.00 88.06 97 PHE A C 1
ATOM 781 O O . PHE A 1 97 ? 5.143 -2.376 8.439 1.00 88.06 97 PHE A O 1
ATOM 788 N N . GLY A 1 98 ? 4.915 -3.780 10.163 1.00 84.75 98 GLY A N 1
ATOM 789 C CA . GLY A 1 98 ? 6.313 -3.690 10.599 1.00 84.75 98 GLY A CA 1
ATOM 790 C C . GLY A 1 98 ? 7.327 -4.233 9.583 1.00 84.75 98 GLY A C 1
ATOM 791 O O . GLY A 1 98 ? 8.512 -3.929 9.690 1.00 84.75 98 GLY A O 1
ATOM 792 N N . GLU A 1 99 ? 6.880 -5.015 8.591 1.00 82.06 99 GLU A N 1
ATOM 793 C CA . GLU A 1 99 ? 7.723 -5.466 7.473 1.00 82.06 99 GLU A CA 1
ATOM 794 C C . GLU A 1 99 ? 7.856 -4.423 6.362 1.00 82.06 99 GLU A C 1
ATOM 796 O O . GLU A 1 99 ? 8.756 -4.534 5.520 1.00 82.06 99 GLU A O 1
ATOM 801 N N . LEU A 1 100 ? 6.979 -3.415 6.351 1.00 85.25 100 LEU A N 1
ATOM 802 C CA . LEU A 1 100 ? 7.041 -2.338 5.381 1.00 85.25 100 LEU A CA 1
ATOM 803 C C . LEU A 1 100 ? 8.342 -1.567 5.586 1.00 85.25 100 LEU A C 1
ATOM 805 O O . LEU A 1 100 ? 8.713 -1.171 6.689 1.00 85.25 100 LEU A O 1
ATOM 809 N N . ARG A 1 101 ? 9.055 -1.363 4.483 1.00 74.88 101 ARG A N 1
ATOM 810 C CA . ARG A 1 101 ? 10.256 -0.535 4.446 1.00 74.88 101 ARG A CA 1
ATOM 811 C C . ARG A 1 101 ? 9.955 0.668 3.582 1.00 74.88 101 ARG A C 1
ATOM 813 O O . ARG A 1 101 ? 9.546 0.490 2.440 1.00 74.88 101 ARG A O 1
ATOM 820 N N . ASP A 1 102 ? 10.226 1.859 4.091 1.00 74.25 102 ASP A N 1
ATOM 821 C CA . ASP A 1 102 ? 10.169 3.088 3.307 1.00 74.25 102 ASP A CA 1
ATOM 822 C C . ASP A 1 102 ? 11.573 3.705 3.232 1.00 74.25 102 ASP A C 1
ATOM 824 O O . ASP A 1 102 ? 11.999 4.361 4.179 1.00 74.25 102 ASP A O 1
ATOM 828 N N . PRO A 1 103 ? 12.349 3.458 2.160 1.00 62.34 103 PRO A N 1
ATOM 829 C CA . PRO A 1 103 ? 13.714 3.964 2.025 1.00 62.34 103 PRO A CA 1
ATOM 830 C C . PRO A 1 103 ? 13.747 5.459 1.647 1.00 62.34 103 PRO A C 1
ATOM 832 O O . PRO A 1 103 ? 14.539 5.838 0.792 1.00 62.34 103 PRO A O 1
ATOM 835 N N . ALA A 1 104 ? 12.915 6.289 2.287 1.00 65.31 104 ALA A N 1
ATOM 836 C CA . ALA A 1 104 ? 12.710 7.717 2.016 1.00 65.31 104 ALA A CA 1
ATOM 837 C C . ALA A 1 104 ? 11.839 8.076 0.795 1.00 65.31 104 ALA A C 1
ATOM 839 O O . ALA A 1 104 ? 12.018 9.153 0.234 1.00 65.31 104 ALA A O 1
ATOM 840 N N . GLU A 1 105 ? 10.900 7.229 0.364 1.00 75.75 105 GLU A N 1
ATOM 841 C CA . GLU A 1 105 ? 10.180 7.437 -0.910 1.00 75.75 105 GLU A CA 1
ATOM 842 C C . GLU A 1 105 ? 8.655 7.513 -0.775 1.00 75.75 105 GLU A C 1
ATOM 844 O O . GLU A 1 105 ? 7.951 7.567 -1.788 1.00 75.75 105 GLU A O 1
ATOM 849 N N . ASN A 1 106 ? 8.133 7.539 0.455 1.00 83.50 106 ASN A N 1
ATOM 850 C CA . ASN A 1 106 ? 6.700 7.496 0.726 1.00 83.50 106 ASN A CA 1
ATOM 851 C C . ASN A 1 106 ? 6.036 6.300 0.049 1.00 83.50 106 ASN A C 1
ATOM 853 O O . ASN A 1 106 ? 5.045 6.422 -0.675 1.00 83.50 106 ASN A O 1
ATOM 857 N N . ARG A 1 107 ? 6.616 5.119 0.260 1.00 82.75 107 ARG A N 1
ATOM 858 C CA . ARG A 1 107 ? 6.069 3.864 -0.263 1.00 82.75 107 ARG A CA 1
ATOM 859 C C . ARG A 1 107 ? 4.601 3.610 0.095 1.00 82.75 107 ARG A C 1
ATOM 861 O O . ARG A 1 107 ? 3.883 3.156 -0.791 1.00 82.75 107 ARG A O 1
ATOM 868 N N . PRO A 1 108 ? 4.126 3.906 1.322 1.00 88.62 108 PRO A N 1
ATOM 869 C CA . PRO A 1 108 ? 2.700 3.856 1.642 1.00 88.62 108 PRO A CA 1
ATOM 870 C C . PRO A 1 108 ? 1.824 4.662 0.684 1.00 88.62 108 PRO A C 1
ATOM 872 O O . PRO A 1 108 ? 0.671 4.306 0.489 1.00 88.62 108 PRO A O 1
ATOM 875 N N . ALA A 1 109 ? 2.380 5.714 0.073 1.00 88.94 109 ALA A N 1
ATOM 876 C CA . ALA A 1 109 ? 1.665 6.714 -0.707 1.00 88.94 109 ALA A CA 1
ATOM 877 C C . ALA A 1 109 ? 0.508 7.350 0.077 1.00 88.94 109 ALA A C 1
ATOM 879 O O . ALA A 1 109 ? -0.522 7.694 -0.504 1.00 88.94 109 ALA A O 1
ATOM 880 N N . ILE A 1 110 ? 0.696 7.508 1.391 1.00 90.62 110 ILE A N 1
ATOM 881 C CA . ILE A 1 110 ? -0.163 8.367 2.200 1.00 90.62 110 ILE A CA 1
ATOM 882 C C . ILE A 1 110 ? 0.221 9.812 1.858 1.00 90.62 110 ILE A C 1
ATOM 884 O O . ILE A 1 110 ? 1.411 10.143 1.795 1.00 90.62 110 ILE A O 1
ATOM 888 N N . LEU A 1 111 ? -0.760 10.656 1.549 1.00 89.75 111 LEU A N 1
ATOM 889 C CA . LEU A 1 111 ? -0.535 12.083 1.305 1.00 89.75 111 LEU A CA 1
ATOM 890 C C . LEU A 1 111 ? -1.129 12.908 2.441 1.00 89.75 111 LEU A C 1
ATOM 892 O O . LEU A 1 111 ? -0.569 12.926 3.533 1.00 89.75 111 LEU A O 1
ATOM 896 N N . VAL A 1 112 ? -2.218 13.613 2.166 1.00 89.38 112 VAL A N 1
ATOM 897 C CA . VAL A 1 112 ? -2.876 14.524 3.091 1.00 89.38 112 VAL A CA 1
ATOM 898 C C . VAL A 1 112 ? -4.292 13.993 3.258 1.00 89.38 112 VAL A C 1
ATOM 900 O O . VAL A 1 112 ? -5.014 13.874 2.275 1.00 89.38 112 VAL A O 1
ATOM 903 N N . GLY A 1 113 ? -4.617 13.625 4.491 1.00 90.62 113 GLY A N 1
ATOM 904 C CA . GLY A 1 113 ? -5.925 13.151 4.940 1.00 90.62 113 GLY A CA 1
ATOM 905 C C . GLY A 1 113 ? -6.125 13.568 6.399 1.00 90.62 113 GLY A C 1
ATOM 906 O O . GLY A 1 113 ? -5.401 14.437 6.882 1.00 90.62 113 GLY A O 1
ATOM 907 N N . ALA A 1 114 ? -7.054 12.956 7.126 1.00 92.00 114 ALA A N 1
ATOM 908 C CA . ALA A 1 114 ? -7.224 13.196 8.561 1.00 92.00 114 ALA A CA 1
ATOM 909 C C . ALA A 1 114 ? -6.229 12.369 9.393 1.00 92.00 114 ALA A C 1
ATOM 911 O O . ALA A 1 114 ? -5.910 11.228 9.050 1.00 92.00 114 ALA A O 1
ATOM 912 N N . SER A 1 115 ? -5.759 12.901 10.521 1.00 94.75 115 SER A N 1
ATOM 913 C CA . SER A 1 115 ? -5.136 12.067 11.552 1.00 94.75 115 SER A CA 1
ATOM 914 C C . SER A 1 115 ? -6.206 11.292 12.332 1.00 94.75 115 SER A C 1
ATOM 916 O O . SER A 1 115 ? -7.394 11.609 12.282 1.00 94.75 115 SER A O 1
ATOM 918 N N . LEU A 1 116 ? -5.810 10.236 13.042 1.00 96.75 116 LEU A N 1
ATOM 919 C CA . LEU A 1 116 ? -6.711 9.413 13.848 1.00 96.75 116 LEU A CA 1
ATOM 920 C C . LEU A 1 116 ? -6.514 9.682 15.345 1.00 96.75 116 LEU A C 1
ATOM 922 O O . LEU A 1 116 ? -5.391 9.807 15.846 1.00 96.75 116 LEU A O 1
ATOM 926 N N . GLN A 1 117 ? -7.622 9.720 16.075 1.00 95.94 117 GLN A N 1
ATOM 927 C CA . GLN A 1 117 ? -7.661 9.707 17.531 1.00 95.94 117 GLN A CA 1
ATOM 928 C C . GLN A 1 117 ? -7.990 8.292 17.994 1.00 95.94 117 GLN A C 1
ATOM 930 O O . GLN A 1 117 ? -8.843 7.626 17.409 1.00 95.94 117 GLN A O 1
ATOM 935 N N . LEU A 1 118 ? -7.274 7.829 19.019 1.00 96.38 118 LEU A N 1
ATOM 936 C CA . LEU A 1 118 ? -7.372 6.463 19.515 1.00 96.38 118 LEU A CA 1
ATOM 937 C C . LEU A 1 118 ? -7.617 6.449 21.016 1.00 96.38 118 LEU A C 1
ATOM 939 O O . LEU A 1 118 ? -6.938 7.158 21.762 1.00 96.38 118 LEU A O 1
ATOM 943 N N . GLU A 1 119 ? -8.485 5.547 21.448 1.00 94.81 119 GLU A N 1
ATOM 944 C CA . GLU A 1 119 ? -8.588 5.111 22.836 1.00 94.81 119 GLU A CA 1
ATOM 945 C C . GLU A 1 119 ? -8.247 3.619 22.936 1.00 94.81 119 GLU A C 1
ATOM 947 O O . GLU A 1 119 ? -8.322 2.867 21.962 1.00 94.81 119 GLU A O 1
ATOM 952 N N . ALA A 1 120 ? -7.825 3.158 24.114 1.00 88.12 120 ALA A N 1
ATOM 953 C CA . ALA A 1 120 ? -7.597 1.729 24.305 1.00 88.12 120 ALA A CA 1
ATOM 954 C C . ALA A 1 120 ? -8.931 0.969 24.145 1.00 88.12 120 ALA A C 1
ATOM 956 O O . ALA A 1 120 ? -9.925 1.406 24.719 1.00 88.12 120 ALA A O 1
ATOM 957 N N . PRO A 1 121 ? -8.961 -0.177 23.437 1.00 91.75 121 PRO A N 1
ATOM 958 C CA . PRO A 1 121 ? -7.833 -1.016 23.030 1.00 91.75 121 PRO A CA 1
ATOM 959 C C . PRO A 1 121 ? -7.337 -0.808 21.584 1.00 91.75 121 PRO A C 1
ATOM 961 O O . PRO A 1 121 ? -6.565 -1.644 21.103 1.00 91.75 121 PRO A O 1
ATOM 964 N N . ALA A 1 122 ? -7.753 0.249 20.878 1.00 94.38 122 ALA A N 1
ATOM 965 C CA . ALA A 1 122 ? -7.240 0.544 19.543 1.00 94.38 122 ALA A CA 1
ATOM 966 C C . ALA A 1 122 ? -5.736 0.859 19.569 1.00 94.38 122 ALA A C 1
ATOM 968 O O . ALA A 1 122 ? -5.193 1.375 20.551 1.00 94.38 122 ALA A O 1
ATOM 969 N N . VAL A 1 123 ? -5.040 0.532 18.478 1.00 93.12 123 VAL A N 1
ATOM 970 C CA . VAL A 1 123 ? -3.586 0.706 18.374 1.00 93.12 123 VAL A CA 1
ATOM 971 C C . VAL A 1 123 ? -3.170 1.323 17.036 1.00 93.12 123 VAL A C 1
ATOM 973 O O . VAL A 1 123 ? -3.760 1.012 15.999 1.00 93.12 123 VAL A O 1
ATOM 976 N N . PRO A 1 124 ? -2.118 2.163 17.022 1.00 95.69 124 PRO A N 1
ATOM 977 C CA . PRO A 1 124 ? -1.593 2.729 15.787 1.00 95.69 124 PRO A CA 1
ATOM 978 C C . PRO A 1 124 ? -0.779 1.686 15.011 1.00 95.69 124 PRO A C 1
ATOM 980 O O . PRO A 1 124 ? 0.013 0.943 15.599 1.00 95.69 124 PRO A O 1
ATOM 983 N N . PHE A 1 125 ? -0.939 1.664 13.687 1.00 94.06 125 PHE A N 1
ATOM 984 C CA . PHE A 1 125 ? -0.158 0.843 12.750 1.00 94.06 125 PHE A CA 1
ATOM 985 C C . PHE A 1 125 ? 0.819 1.656 11.909 1.00 94.06 125 PHE A C 1
ATOM 987 O O . PHE A 1 125 ? 1.919 1.172 11.637 1.00 94.06 125 PHE A O 1
ATOM 994 N N . VAL A 1 126 ? 0.443 2.883 11.545 1.00 94.81 126 VAL A N 1
ATOM 995 C CA . VAL A 1 126 ? 1.311 3.838 10.850 1.00 94.81 126 VAL A CA 1
ATOM 996 C C . VAL A 1 126 ? 1.247 5.171 11.588 1.00 94.81 126 VAL A C 1
ATOM 998 O O . VAL A 1 126 ? 0.159 5.718 11.784 1.00 94.81 126 VAL A O 1
ATOM 1001 N N . LEU A 1 127 ? 2.408 5.680 11.993 1.00 94.38 127 LEU A N 1
ATOM 1002 C CA . LEU A 1 127 ? 2.566 6.983 12.635 1.00 94.38 127 LEU A CA 1
ATOM 1003 C C . LEU A 1 127 ? 3.312 7.945 11.712 1.00 94.38 127 LEU A C 1
ATOM 1005 O O . LEU A 1 127 ? 4.376 7.602 11.209 1.00 94.38 127 LEU A O 1
ATOM 1009 N N . GLY A 1 128 ? 2.796 9.157 11.552 1.00 93.56 128 GLY A N 1
ATOM 1010 C CA . GLY A 1 128 ? 3.492 10.295 10.967 1.00 93.56 128 GLY A CA 1
ATOM 1011 C C . GLY A 1 128 ? 4.356 10.993 12.018 1.00 93.56 128 GLY A C 1
ATOM 1012 O O . GLY A 1 128 ? 3.844 11.757 12.833 1.00 93.56 128 GLY A O 1
ATOM 1013 N N . ARG A 1 129 ? 5.667 10.731 12.022 1.00 91.38 129 ARG A N 1
ATOM 1014 C CA . ARG A 1 129 ? 6.625 11.213 13.037 1.00 91.38 129 ARG A CA 1
ATOM 1015 C C . ARG A 1 129 ? 6.952 12.700 12.912 1.00 91.38 129 ARG A C 1
ATOM 1017 O O . ARG A 1 129 ? 7.027 13.393 13.921 1.00 91.38 129 ARG A O 1
ATOM 1024 N N . TYR A 1 130 ? 7.149 13.182 11.686 1.00 89.50 130 TYR A N 1
ATOM 1025 C CA . TYR A 1 130 ? 7.633 14.540 11.399 1.00 89.50 130 TYR A CA 1
ATOM 1026 C C . TYR A 1 130 ? 6.617 15.329 10.566 1.00 89.50 130 TYR A C 1
ATOM 1028 O O . TYR A 1 130 ? 6.879 15.755 9.439 1.00 89.50 130 TYR A O 1
ATOM 1036 N N . GLY A 1 131 ? 5.431 15.497 11.140 1.00 91.81 131 GLY A N 1
ATOM 1037 C CA . GLY A 1 131 ? 4.311 16.220 10.549 1.00 91.81 131 GLY A CA 1
ATOM 1038 C C . GLY A 1 131 ? 3.544 17.024 11.588 1.00 91.81 131 GLY A C 1
ATOM 1039 O O . GLY A 1 131 ? 3.973 17.118 12.738 1.00 91.81 131 GLY A O 1
ATOM 1040 N N . TYR A 1 132 ? 2.417 17.594 11.190 1.00 93.50 132 TYR A N 1
ATOM 1041 C CA . TYR A 1 132 ? 1.511 18.307 12.080 1.00 93.50 132 TYR A CA 1
ATOM 1042 C C . TYR A 1 132 ? 0.054 18.125 11.650 1.00 93.50 132 TYR A C 1
ATOM 1044 O O . TYR A 1 132 ? -0.219 17.858 10.483 1.00 93.50 132 TYR A O 1
ATOM 1052 N N . GLY A 1 133 ? -0.867 18.204 12.607 1.00 92.69 133 GLY A N 1
ATOM 1053 C CA . GLY A 1 133 ? -2.304 18.199 12.338 1.00 92.69 133 GLY A CA 1
ATOM 1054 C C . GLY A 1 133 ? -2.794 19.626 12.135 1.00 92.69 133 GLY A C 1
ATOM 1055 O O . GLY A 1 133 ? -3.027 20.315 13.123 1.00 92.69 133 GLY A O 1
ATOM 1056 N N . ASP A 1 134 ? -2.918 20.050 10.881 1.00 89.50 134 ASP A N 1
ATOM 1057 C CA . ASP A 1 134 ? -3.414 21.372 10.480 1.00 89.50 134 ASP A CA 1
ATOM 1058 C C . ASP A 1 134 ? -4.916 21.459 10.759 1.00 89.50 134 ASP A C 1
ATOM 1060 O O . ASP A 1 134 ? -5.709 20.708 10.182 1.00 89.50 134 ASP A O 1
ATOM 1064 N N . TRP A 1 135 ? -5.307 22.284 11.725 1.00 86.44 135 TRP A N 1
ATOM 1065 C CA . TRP A 1 135 ? -6.657 22.219 12.277 1.00 86.44 135 TRP A CA 1
ATOM 1066 C C . TRP A 1 135 ? -7.699 22.784 11.321 1.00 86.44 135 TRP A C 1
ATOM 1068 O O . TRP A 1 135 ? -7.646 23.937 10.888 1.00 86.44 135 TRP A O 1
ATOM 1078 N N . GLY A 1 136 ? -8.733 21.983 11.074 1.00 75.94 136 GLY A N 1
ATOM 1079 C CA . GLY A 1 136 ? -9.912 22.463 10.384 1.00 75.94 136 GLY A CA 1
ATOM 1080 C C . GLY A 1 136 ? -10.800 23.326 11.280 1.00 75.94 136 GLY A C 1
ATOM 1081 O O . GLY A 1 136 ? -10.717 23.291 12.509 1.00 75.94 136 GLY A O 1
ATOM 1082 N N . THR A 1 137 ? -11.729 24.069 10.680 1.00 68.69 137 THR A N 1
ATOM 1083 C CA . THR A 1 137 ? -12.824 24.687 11.445 1.00 68.69 137 THR A CA 1
ATOM 1084 C C . THR A 1 137 ? -14.019 23.748 11.482 1.00 68.69 137 THR A C 1
ATOM 1086 O O . THR A 1 137 ? -14.396 23.156 10.468 1.00 68.69 137 THR A O 1
ATOM 1089 N N . THR A 1 138 ? -14.646 23.593 12.646 1.00 60.75 138 THR A N 1
ATOM 1090 C CA . THR A 1 138 ? -15.963 22.957 12.747 1.00 60.75 138 THR A CA 1
ATOM 1091 C C . THR A 1 138 ? -17.003 23.954 12.244 1.00 60.75 138 THR A C 1
ATOM 1093 O O . THR A 1 138 ? -17.489 24.793 13.002 1.00 60.75 138 THR A O 1
ATOM 1096 N N . ALA A 1 139 ? -17.286 23.931 10.946 1.00 55.12 139 ALA A N 1
ATOM 1097 C CA . ALA A 1 139 ? -18.419 24.656 10.388 1.00 55.12 139 ALA A CA 1
ATOM 1098 C C . ALA A 1 139 ? -19.704 23.828 10.588 1.00 55.12 139 ALA A C 1
ATOM 1100 O O . ALA A 1 139 ? -19.637 22.600 10.665 1.00 55.12 139 ALA A O 1
ATOM 1101 N N . SER A 1 140 ? -20.862 24.485 10.713 1.00 53.81 140 SER A N 1
ATOM 1102 C CA . SER A 1 140 ? -22.159 23.792 10.715 1.00 53.81 140 SER A CA 1
ATOM 1103 C C . SER A 1 140 ? -22.369 23.042 9.394 1.00 53.81 140 SER A C 1
ATOM 1105 O O . SER A 1 140 ? -21.768 23.411 8.389 1.00 53.81 140 SER A O 1
ATOM 1107 N N . ASP A 1 141 ? -23.246 22.031 9.376 1.00 51.88 141 ASP A N 1
ATOM 1108 C CA . ASP A 1 141 ? -23.481 21.139 8.220 1.00 51.88 141 ASP A CA 1
ATOM 1109 C C . ASP A 1 141 ? -23.782 21.871 6.887 1.00 51.88 141 ASP A C 1
ATOM 1111 O O . ASP A 1 141 ? -23.606 21.306 5.810 1.00 51.88 141 ASP A O 1
ATOM 1115 N N . GLU A 1 142 ? -24.196 23.142 6.941 1.00 51.66 142 GLU A N 1
ATOM 1116 C CA . GLU A 1 142 ? -24.510 23.993 5.783 1.00 51.66 142 GLU A CA 1
ATOM 1117 C C . GLU A 1 142 ? -23.316 24.807 5.243 1.00 51.66 142 GLU A C 1
ATOM 1119 O O . GLU A 1 142 ? -23.381 25.362 4.143 1.00 51.66 142 GLU A O 1
ATOM 1124 N N . GLN A 1 143 ? -22.220 24.913 5.996 1.00 53.28 143 GLN A N 1
ATOM 1125 C CA . GLN A 1 143 ? -21.036 25.683 5.624 1.00 53.28 143 GLN A CA 1
ATOM 1126 C C . GLN A 1 143 ? -19.879 24.742 5.289 1.00 53.28 143 GLN A C 1
ATOM 1128 O O . GLN A 1 143 ? -19.587 23.795 6.013 1.00 53.28 143 GLN A O 1
ATOM 1133 N N . ARG A 1 144 ? -19.183 25.015 4.177 1.00 55.94 144 ARG A N 1
ATOM 1134 C CA . ARG A 1 144 ? -17.959 24.283 3.831 1.00 55.94 144 ARG A CA 1
ATOM 1135 C C . ARG A 1 144 ? -16.963 24.431 4.977 1.00 55.94 144 ARG A C 1
ATOM 1137 O O . ARG A 1 144 ? -16.501 25.539 5.246 1.00 55.94 144 ARG A O 1
ATOM 1144 N N . GLY A 1 145 ? -16.640 23.318 5.622 1.00 58.34 145 GLY A N 1
ATOM 1145 C CA . GLY A 1 145 ? -15.564 23.262 6.593 1.00 58.34 145 GLY A CA 1
ATOM 1146 C C . GLY A 1 145 ? -14.233 23.689 5.990 1.00 58.34 145 GLY A C 1
ATOM 1147 O O . GLY A 1 145 ? -13.961 23.454 4.810 1.00 58.34 145 GLY A O 1
ATOM 1148 N N . TYR A 1 146 ? -13.415 24.354 6.798 1.00 65.38 146 TYR A N 1
ATOM 1149 C CA . TYR A 1 146 ? -12.051 24.712 6.432 1.00 65.38 146 TYR A CA 1
ATOM 1150 C C . TYR A 1 146 ? -11.123 23.551 6.792 1.00 65.38 146 TYR A C 1
ATOM 1152 O O . TYR A 1 146 ? -11.273 22.984 7.868 1.00 65.38 146 TYR A O 1
ATOM 1160 N N . ILE A 1 147 ? -10.187 23.204 5.907 1.00 72.69 147 ILE A N 1
ATOM 1161 C CA . ILE A 1 147 ? -9.251 22.065 6.041 1.00 72.69 147 ILE A CA 1
ATOM 1162 C C . ILE A 1 147 ? -7.919 22.508 6.696 1.00 72.69 147 ILE A C 1
ATOM 1164 O O . ILE A 1 147 ? -6.958 21.748 6.745 1.00 72.69 147 ILE A O 1
ATOM 1168 N N . GLY A 1 148 ? -7.894 23.729 7.239 1.00 77.81 148 GLY A N 1
ATOM 1169 C CA . GLY A 1 148 ? -6.688 24.367 7.757 1.00 77.81 148 GLY A CA 1
ATOM 1170 C C . GLY A 1 148 ? -5.985 25.234 6.707 1.00 77.81 148 GLY A C 1
ATOM 1171 O O . GLY A 1 148 ? -6.466 25.371 5.572 1.00 77.81 148 GLY A O 1
ATOM 1172 N N . ASP A 1 149 ? -4.900 25.904 7.102 1.00 84.12 149 ASP A N 1
ATOM 1173 C CA . ASP A 1 149 ? -4.178 26.877 6.264 1.00 84.12 149 ASP A CA 1
ATOM 1174 C C . ASP A 1 149 ? -2.862 26.345 5.677 1.00 84.12 149 ASP A C 1
ATOM 1176 O O . ASP A 1 149 ? -2.129 27.091 5.013 1.00 84.12 149 ASP A O 1
ATOM 1180 N N . PHE A 1 150 ? -2.603 25.045 5.856 1.00 85.50 150 PHE A N 1
ATOM 1181 C CA . PHE A 1 150 ? -1.409 24.319 5.428 1.00 85.50 150 PHE A CA 1
ATOM 1182 C C . PHE A 1 150 ? -0.121 24.920 6.004 1.00 85.50 150 PHE A C 1
ATOM 1184 O O . PHE A 1 150 ? 0.955 24.821 5.397 1.00 85.50 150 PHE A O 1
ATOM 1191 N N . LYS A 1 151 ? -0.218 25.584 7.161 1.00 87.62 151 LYS A N 1
ATOM 1192 C CA . LYS A 1 151 ? 0.921 26.146 7.878 1.00 87.62 151 LYS A CA 1
ATOM 1193 C C . LYS A 1 151 ? 0.853 25.728 9.327 1.00 87.62 151 LYS A C 1
ATOM 1195 O O . LYS A 1 151 ? -0.098 26.025 10.027 1.00 87.62 151 LYS A O 1
ATOM 1200 N N . TYR A 1 152 ? 1.950 25.151 9.794 1.00 90.38 152 TYR A N 1
ATOM 1201 C CA . TYR A 1 152 ? 2.068 24.793 11.194 1.00 90.38 152 TYR A CA 1
ATOM 1202 C C . TYR A 1 152 ? 1.867 26.005 12.114 1.00 90.38 152 TYR A C 1
ATOM 1204 O O . TYR A 1 152 ? 2.603 26.998 12.029 1.00 90.38 152 TYR A O 1
ATOM 1212 N N . GLN A 1 153 ? 0.919 25.876 13.037 1.00 90.62 153 GLN A N 1
ATOM 1213 C CA . GLN A 1 153 ? 0.684 26.818 14.125 1.00 90.62 153 GLN A CA 1
ATOM 1214 C C . GLN A 1 153 ? 1.122 26.205 15.456 1.00 90.62 153 GLN A C 1
ATOM 1216 O O . GLN A 1 153 ? 1.014 25.006 15.680 1.00 90.62 153 GLN A O 1
ATOM 1221 N N . ALA A 1 154 ? 1.614 27.027 16.386 1.00 89.94 154 ALA A N 1
ATOM 1222 C CA . ALA A 1 154 ? 2.210 26.539 17.636 1.00 89.94 154 ALA A CA 1
ATOM 1223 C C . ALA A 1 154 ? 1.243 25.744 18.539 1.00 89.94 154 ALA A C 1
ATOM 1225 O O . ALA A 1 154 ? 1.688 25.066 19.463 1.00 89.94 154 ALA A O 1
ATOM 1226 N N . GLN A 1 155 ? -0.063 25.872 18.313 1.00 89.19 155 GLN A N 1
ATOM 1227 C CA . GLN A 1 155 ? -1.113 25.164 19.038 1.00 89.19 155 GLN A CA 1
ATOM 1228 C C . GLN A 1 155 ? -1.410 23.783 18.441 1.00 89.19 155 GLN A C 1
ATOM 1230 O O . GLN A 1 155 ? -1.952 22.931 19.141 1.00 89.19 155 GLN A O 1
ATOM 1235 N N . GLU A 1 156 ? -1.059 23.562 17.176 1.00 91.25 156 GLU A N 1
ATOM 1236 C CA . GLU A 1 156 ? -1.358 22.332 16.456 1.00 91.25 156 GLU A CA 1
ATOM 1237 C C . GLU A 1 156 ? -0.510 21.169 16.950 1.00 91.25 156 GLU A C 1
ATOM 1239 O O . GLU A 1 156 ? 0.617 21.321 17.433 1.00 91.25 156 GLU A O 1
ATOM 1244 N N . ARG A 1 157 ? -1.057 19.959 16.812 1.00 90.06 157 ARG A N 1
ATOM 1245 C CA . ARG A 1 157 ? -0.338 18.752 17.205 1.00 90.06 157 ARG A CA 1
ATOM 1246 C C . ARG A 1 157 ? 0.875 18.581 16.303 1.00 90.06 157 ARG A C 1
ATOM 1248 O O . ARG A 1 157 ? 0.722 18.403 15.100 1.00 90.06 157 ARG A O 1
ATOM 1255 N N . LEU A 1 158 ? 2.057 18.558 16.908 1.00 92.38 158 LEU A N 1
ATOM 1256 C CA . LEU A 1 158 ? 3.321 18.292 16.239 1.00 92.38 158 LEU A CA 1
ATOM 1257 C C . LEU A 1 158 ? 3.743 16.833 16.447 1.00 92.38 158 LEU A C 1
ATOM 1259 O O . LEU A 1 158 ? 3.929 16.393 17.581 1.00 92.38 158 LEU A O 1
ATOM 1263 N N . GLY A 1 159 ? 3.959 16.118 15.347 1.00 91.44 159 GLY A N 1
ATOM 1264 C CA . GLY A 1 159 ? 4.471 14.754 15.334 1.00 91.44 159 GLY A CA 1
ATOM 1265 C C . GLY A 1 159 ? 3.507 13.700 15.878 1.00 91.44 159 GLY A C 1
ATOM 1266 O O . GLY A 1 159 ? 2.413 13.982 16.376 1.00 91.44 159 GLY A O 1
ATOM 1267 N N . ASP A 1 160 ? 3.936 12.447 15.735 1.00 91.62 160 ASP A N 1
ATOM 1268 C CA . ASP A 1 160 ? 3.220 11.240 16.155 1.00 91.62 160 ASP A CA 1
ATOM 1269 C C . ASP A 1 160 ? 1.729 11.251 15.788 1.00 91.62 160 ASP A C 1
ATOM 1271 O O . ASP A 1 160 ? 0.871 10.852 16.580 1.00 91.62 160 ASP A O 1
ATOM 1275 N N . LEU A 1 161 ? 1.410 11.728 14.584 1.00 95.56 161 LEU A N 1
ATOM 1276 C CA . LEU A 1 161 ? 0.057 11.671 14.044 1.00 95.56 161 LEU A CA 1
ATOM 1277 C C . LEU A 1 161 ? -0.267 10.221 13.705 1.00 95.56 161 LEU A C 1
ATOM 1279 O O . LEU A 1 161 ? 0.517 9.548 13.042 1.00 95.56 161 LEU A O 1
ATOM 1283 N N . VAL A 1 162 ? -1.414 9.716 14.141 1.00 96.94 162 VAL A N 1
ATOM 1284 C CA . VAL A 1 162 ? -1.836 8.369 13.750 1.00 96.94 162 VAL A CA 1
ATOM 1285 C C . VAL A 1 162 ? -2.444 8.454 12.357 1.00 96.94 162 VAL A C 1
ATOM 1287 O O . VAL A 1 162 ? -3.406 9.181 12.161 1.00 96.94 162 VAL A O 1
ATOM 1290 N N . LEU A 1 163 ? -1.887 7.725 11.394 1.00 96.19 163 LEU A N 1
ATOM 1291 C CA . LEU A 1 163 ? -2.346 7.748 9.998 1.00 96.19 163 LEU A CA 1
ATOM 1292 C C . LEU A 1 163 ? -3.138 6.487 9.642 1.00 96.19 163 LEU A C 1
ATOM 1294 O O . LEU A 1 163 ? -4.047 6.514 8.814 1.00 96.19 163 LEU A O 1
ATOM 1298 N N . VAL A 1 164 ? -2.793 5.372 10.290 1.00 97.44 164 VAL A N 1
ATOM 1299 C CA . VAL A 1 164 ? -3.497 4.092 10.179 1.00 97.44 164 VAL A CA 1
ATOM 1300 C C . VAL A 1 164 ? -3.588 3.470 11.561 1.00 97.44 164 VAL A C 1
ATOM 1302 O O . VAL A 1 164 ? -2.587 3.424 12.283 1.00 97.44 164 VAL A O 1
ATOM 1305 N N . ALA A 1 165 ? -4.758 2.951 11.914 1.00 97.56 165 ALA A N 1
ATOM 1306 C CA . ALA A 1 165 ? -4.999 2.286 13.186 1.00 97.56 165 ALA A CA 1
ATOM 1307 C C . ALA A 1 165 ? -5.843 1.028 13.015 1.00 97.56 165 ALA A C 1
ATOM 1309 O O . ALA A 1 165 ? -6.611 0.903 12.062 1.00 97.56 165 ALA A O 1
ATOM 1310 N N . GLY A 1 166 ? -5.703 0.102 13.958 1.00 95.94 166 GLY A N 1
ATOM 1311 C CA . G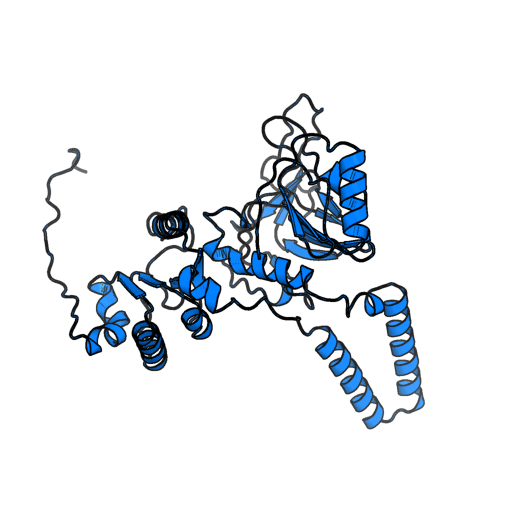LY A 1 166 ? -6.501 -1.111 13.995 1.00 95.94 166 GLY A CA 1
ATOM 1312 C C . GLY A 1 166 ? -7.004 -1.435 15.393 1.00 95.94 166 GLY A C 1
ATOM 1313 O O . GLY A 1 166 ? -6.358 -1.131 16.396 1.00 95.94 166 GLY A O 1
ATOM 1314 N N . GLU A 1 167 ? -8.149 -2.105 15.445 1.00 94.75 167 GLU A N 1
ATOM 1315 C CA . GLU A 1 167 ? -8.761 -2.597 16.674 1.00 94.75 167 GLU A CA 1
ATOM 1316 C C . GLU A 1 167 ? -9.383 -3.980 16.455 1.00 94.75 167 GLU A C 1
ATOM 1318 O O . GLU A 1 167 ? -9.873 -4.313 15.372 1.00 94.75 167 GLU A O 1
ATOM 1323 N N . GLN A 1 168 ? -9.374 -4.801 17.503 1.00 91.75 168 GLN A N 1
ATOM 1324 C CA . GLN A 1 168 ? -10.185 -6.009 17.561 1.00 91.75 168 GLN A CA 1
ATOM 1325 C C . GLN A 1 168 ? -11.502 -5.712 18.289 1.00 91.75 168 GLN A C 1
ATOM 1327 O O . GLN A 1 168 ? -11.496 -5.467 19.493 1.00 91.75 168 GLN A O 1
ATOM 1332 N N . VAL A 1 169 ? -12.627 -5.811 17.577 1.00 93.00 169 VAL A N 1
ATOM 1333 C CA . VAL A 1 169 ? -13.967 -5.576 18.134 1.00 93.00 169 VAL A CA 1
ATOM 1334 C C . VAL A 1 169 ? -14.710 -6.906 18.223 1.00 93.00 169 VAL A C 1
ATOM 1336 O O . VAL A 1 169 ? -15.083 -7.512 17.217 1.00 93.00 169 VAL A O 1
ATOM 1339 N N . GLY A 1 170 ? -14.894 -7.404 19.448 1.00 91.19 170 GLY A N 1
ATOM 1340 C CA . GLY A 1 170 ? -15.403 -8.756 19.681 1.00 91.19 170 GLY A CA 1
ATOM 1341 C C . GLY A 1 170 ? -14.482 -9.813 19.059 1.00 91.19 170 GLY A C 1
ATOM 1342 O O . GLY A 1 170 ? -13.309 -9.936 19.422 1.00 91.19 170 GLY A O 1
ATOM 1343 N N . ARG A 1 171 ? -15.012 -10.602 18.118 1.00 90.12 171 ARG A N 1
ATOM 1344 C CA . ARG A 1 171 ? -14.228 -11.584 17.348 1.00 90.12 171 ARG A CA 1
ATOM 1345 C C . ARG A 1 171 ? -13.685 -11.029 16.030 1.00 90.12 171 ARG A C 1
ATOM 1347 O O . ARG A 1 171 ? -12.846 -11.689 15.421 1.00 90.12 171 ARG A O 1
ATOM 1354 N N . GLY A 1 172 ? -14.173 -9.873 15.587 1.00 93.38 172 GLY A N 1
ATOM 1355 C CA . GLY A 1 172 ? -13.790 -9.254 14.324 1.00 93.38 172 GLY A CA 1
ATOM 1356 C C . GLY A 1 172 ? -12.681 -8.228 14.458 1.00 93.38 172 GLY A C 1
ATOM 1357 O O . GLY A 1 172 ? -12.073 -8.056 15.515 1.00 93.38 172 GLY A O 1
ATOM 1358 N N . LYS A 1 173 ? -12.407 -7.550 13.347 1.00 94.38 173 LYS A N 1
ATOM 1359 C CA . LYS A 1 173 ? -11.302 -6.599 13.213 1.00 94.38 173 LYS A CA 1
ATOM 1360 C C . LYS A 1 173 ? -11.733 -5.370 12.432 1.00 94.38 173 LYS A C 1
ATOM 1362 O O . LYS A 1 173 ? -12.407 -5.505 11.412 1.00 94.38 173 LYS A O 1
ATOM 1367 N N . VAL A 1 174 ? -11.277 -4.209 12.882 1.00 97.44 174 VAL A N 1
ATOM 1368 C CA . VAL A 1 174 ? -11.482 -2.916 12.228 1.00 97.44 174 VAL A CA 1
ATOM 1369 C C . VAL A 1 174 ? -10.118 -2.321 11.896 1.00 97.44 174 VAL A C 1
ATOM 1371 O O . VAL A 1 174 ? -9.256 -2.257 12.768 1.00 97.44 174 VAL A O 1
ATOM 1374 N N . LEU A 1 175 ? -9.912 -1.918 10.643 1.00 97.75 175 LEU A N 1
ATOM 1375 C CA . LEU A 1 175 ? -8.721 -1.205 10.172 1.00 97.75 175 LEU A CA 1
ATOM 1376 C C . LEU A 1 175 ? -9.164 0.129 9.579 1.00 97.75 175 LEU A C 1
ATOM 1378 O O . LEU A 1 175 ? -10.007 0.141 8.684 1.00 97.75 175 LEU A O 1
ATOM 1382 N N . VAL A 1 176 ? -8.593 1.231 10.048 1.00 97.75 176 VAL A N 1
ATOM 1383 C CA . VAL A 1 176 ? -8.966 2.583 9.622 1.00 97.75 176 VAL A CA 1
ATOM 1384 C C . VAL A 1 176 ? -7.745 3.291 9.058 1.00 97.75 176 VAL A C 1
ATOM 1386 O O . VAL A 1 176 ? -6.688 3.313 9.688 1.00 97.75 176 VAL A O 1
ATOM 1389 N N . PHE A 1 177 ? -7.900 3.858 7.867 1.00 97.25 177 PHE A N 1
ATOM 1390 C CA . PHE A 1 177 ? -6.942 4.762 7.242 1.00 97.25 177 PHE A CA 1
ATOM 1391 C C . PHE A 1 177 ? -7.517 6.171 7.294 1.00 97.25 177 PHE A C 1
ATOM 1393 O O . PHE A 1 177 ? -8.687 6.359 6.970 1.00 9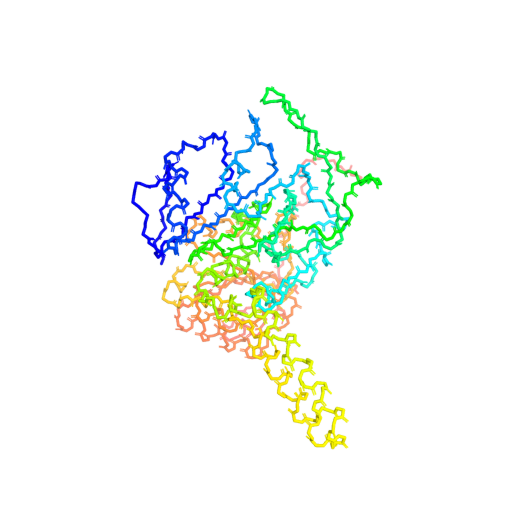7.25 177 PHE A O 1
ATOM 1400 N N . GLY A 1 178 ? -6.699 7.144 7.685 1.00 94.88 178 GLY A N 1
ATOM 1401 C CA . GLY A 1 178 ? -7.076 8.558 7.657 1.00 94.88 178 GLY A CA 1
ATOM 1402 C C . GLY A 1 178 ? -6.950 9.217 6.277 1.00 94.88 178 GLY A C 1
ATOM 1403 O O . GLY A 1 178 ? -7.363 10.357 6.105 1.00 94.88 178 GLY A O 1
ATOM 1404 N N . ASP A 1 179 ? -6.386 8.508 5.297 1.00 93.00 179 ASP A N 1
ATOM 1405 C CA . ASP A 1 179 ? -6.173 8.978 3.928 1.00 93.00 179 ASP A CA 1
ATOM 1406 C C . ASP A 1 179 ? -6.535 7.887 2.907 1.00 93.00 179 ASP A C 1
ATOM 1408 O O . ASP A 1 179 ? -6.242 6.698 3.094 1.00 93.00 179 ASP A O 1
ATOM 1412 N N . THR A 1 180 ? -7.129 8.301 1.786 1.00 92.69 180 THR A N 1
ATOM 1413 C CA . THR A 1 180 ? -7.530 7.410 0.687 1.00 92.69 180 THR A CA 1
ATOM 1414 C C . THR A 1 180 ? -6.491 7.318 -0.432 1.00 92.69 180 THR A C 1
ATOM 1416 O O . THR A 1 180 ? -6.556 6.413 -1.272 1.00 92.69 180 THR A O 1
ATOM 1419 N N . THR A 1 181 ? -5.489 8.200 -0.434 1.00 91.62 181 THR A N 1
ATOM 1420 C CA . THR A 1 181 ? -4.545 8.370 -1.546 1.00 91.62 181 THR A CA 1
ATOM 1421 C C . THR A 1 181 ? -3.736 7.114 -1.867 1.00 91.62 181 THR A C 1
ATOM 1423 O O . THR A 1 181 ? -3.417 6.852 -3.035 1.00 91.62 181 THR A O 1
ATOM 1426 N N . SER A 1 182 ? -3.462 6.293 -0.850 1.00 91.62 182 SER A N 1
ATOM 1427 C CA . SER A 1 182 ? -2.779 5.002 -0.993 1.00 91.62 182 SER A CA 1
ATOM 1428 C C . SER A 1 182 ? -3.509 4.042 -1.942 1.00 91.62 182 SER A C 1
ATOM 1430 O O . SER A 1 182 ? -2.886 3.145 -2.504 1.00 91.62 182 SER A O 1
ATOM 1432 N N . PHE A 1 183 ? -4.817 4.216 -2.145 1.00 91.56 183 PHE A N 1
ATOM 1433 C CA . PHE A 1 183 ? -5.672 3.297 -2.903 1.00 91.56 183 PHE A CA 1
ATOM 1434 C C . PHE A 1 183 ? -6.055 3.822 -4.285 1.00 91.56 183 PHE A C 1
ATOM 1436 O O . PHE A 1 183 ? -6.706 3.116 -5.057 1.00 91.56 183 PHE A O 1
ATOM 1443 N N . PHE A 1 184 ? -5.638 5.037 -4.639 1.00 88.56 184 PHE A N 1
ATOM 1444 C CA . PHE A 1 184 ? -5.856 5.543 -5.984 1.00 88.56 184 PHE A CA 1
ATOM 1445 C C . PHE A 1 184 ? -5.057 4.712 -6.984 1.00 88.56 184 PHE A C 1
ATOM 1447 O O . PHE A 1 184 ? -3.894 4.383 -6.744 1.00 88.56 184 PHE A O 1
ATOM 1454 N N . CYS A 1 185 ? -5.653 4.415 -8.144 1.00 86.50 185 CYS A N 1
ATOM 1455 C CA . CYS A 1 185 ? -5.007 3.642 -9.213 1.00 86.50 185 CYS A CA 1
ATOM 1456 C C . CYS A 1 185 ? -3.597 4.164 -9.518 1.00 86.50 185 CYS A C 1
ATOM 1458 O O . CYS A 1 185 ? -2.655 3.420 -9.756 1.00 86.50 185 CYS A O 1
ATOM 1460 N N . ASN A 1 186 ? -3.456 5.480 -9.470 1.00 83.50 186 ASN A N 1
ATOM 1461 C CA . ASN A 1 186 ? -2.262 6.218 -9.816 1.00 83.50 186 ASN A CA 1
ATOM 1462 C C . ASN A 1 186 ? -1.100 5.980 -8.804 1.00 83.50 186 ASN A C 1
ATOM 1464 O O . ASN A 1 186 ? 0.068 6.062 -9.184 1.00 83.50 186 ASN A O 1
ATOM 1468 N N . ASN A 1 187 ? -1.410 5.612 -7.556 1.00 88.06 187 ASN A N 1
ATOM 1469 C CA . ASN A 1 187 ? -0.445 5.333 -6.484 1.00 88.06 187 ASN A CA 1
ATOM 1470 C C . ASN A 1 187 ? -0.314 3.849 -6.130 1.00 88.06 187 ASN A C 1
ATOM 1472 O O . ASN A 1 187 ? 0.768 3.426 -5.717 1.00 88.06 187 ASN A O 1
ATOM 1476 N N . MET A 1 188 ? -1.368 3.063 -6.367 1.00 88.56 188 MET A N 1
ATOM 1477 C CA . MET A 1 188 ? -1.443 1.628 -6.087 1.00 88.56 188 MET A CA 1
ATOM 1478 C C . MET A 1 188 ? -0.209 0.819 -6.529 1.00 88.56 188 MET A C 1
ATOM 1480 O O . MET A 1 188 ? 0.223 -0.032 -5.750 1.00 88.56 188 MET A O 1
ATOM 1484 N N . PRO A 1 189 ? 0.434 1.080 -7.693 1.00 90.38 189 PRO A N 1
ATOM 1485 C CA . PRO A 1 189 ? 1.644 0.353 -8.068 1.00 90.38 189 PRO A CA 1
ATOM 1486 C C . PRO A 1 189 ? 2.780 0.462 -7.048 1.00 90.38 189 PRO A C 1
ATOM 1488 O O . PRO A 1 189 ? 3.601 -0.443 -6.964 1.00 90.38 189 PRO A O 1
ATOM 1491 N N . ARG A 1 190 ? 2.853 1.556 -6.283 1.00 88.62 190 ARG A N 1
ATOM 1492 C CA . ARG A 1 190 ? 3.883 1.771 -5.255 1.00 88.62 190 ARG A CA 1
ATOM 1493 C C . ARG A 1 190 ? 3.402 1.374 -3.862 1.00 88.62 190 ARG A C 1
ATOM 1495 O O . ARG A 1 190 ? 4.172 0.799 -3.100 1.00 88.62 190 ARG A O 1
ATOM 1502 N N . SER A 1 191 ? 2.133 1.632 -3.560 1.00 90.81 191 SER A N 1
ATOM 1503 C CA . SER A 1 191 ? 1.527 1.371 -2.252 1.00 90.81 191 SER A CA 1
ATOM 1504 C C . SER A 1 191 ? 0.980 -0.045 -2.080 1.00 90.81 191 SER A C 1
ATOM 1506 O O . SER A 1 191 ? 0.498 -0.370 -1.003 1.00 90.81 191 SER A O 1
ATOM 1508 N N . PHE A 1 192 ? 1.072 -0.931 -3.077 1.00 90.00 192 PHE A N 1
ATOM 1509 C CA . PHE A 1 192 ? 0.500 -2.286 -3.004 1.00 90.00 192 PHE A CA 1
ATOM 1510 C C . PHE A 1 192 ? 0.925 -3.098 -1.762 1.00 90.00 192 PHE A C 1
ATOM 1512 O O . PHE A 1 192 ? 0.180 -3.971 -1.314 1.00 90.00 192 PHE A O 1
ATOM 1519 N N . GLU A 1 193 ? 2.090 -2.817 -1.172 1.00 90.00 193 GLU A N 1
ATOM 1520 C CA . GLU A 1 193 ? 2.522 -3.465 0.070 1.00 90.00 193 GLU A CA 1
ATOM 1521 C C . GLU A 1 193 ? 1.673 -3.054 1.282 1.00 90.00 193 GLU A C 1
ATOM 1523 O O . GLU A 1 193 ? 1.413 -3.892 2.143 1.00 90.00 193 GLU A O 1
ATOM 1528 N N . ILE A 1 194 ? 1.155 -1.817 1.339 1.00 91.44 194 ILE A N 1
ATOM 1529 C CA . ILE A 1 194 ? 0.238 -1.410 2.418 1.00 91.44 194 ILE A CA 1
ATOM 1530 C C . ILE A 1 194 ? -1.103 -2.140 2.310 1.00 91.44 194 ILE A C 1
ATOM 1532 O O . ILE A 1 194 ? -1.666 -2.565 3.319 1.00 91.44 194 ILE A O 1
ATOM 1536 N N . LEU A 1 195 ? -1.564 -2.379 1.077 1.00 91.19 195 LEU A N 1
ATOM 1537 C CA . LEU A 1 195 ? -2.740 -3.198 0.800 1.00 91.19 195 LEU A CA 1
ATOM 1538 C C . LEU A 1 195 ? -2.513 -4.643 1.271 1.00 91.19 195 LEU A C 1
ATOM 1540 O O . LEU A 1 195 ? -3.348 -5.210 1.976 1.00 91.19 195 LEU A O 1
ATOM 1544 N N . ARG A 1 196 ? -1.356 -5.227 0.931 1.00 90.38 196 ARG A N 1
ATOM 1545 C CA . ARG A 1 196 ? -0.964 -6.576 1.371 1.00 90.38 196 ARG A CA 1
ATOM 1546 C C . ARG A 1 196 ? -0.848 -6.677 2.889 1.00 90.38 196 ARG A C 1
ATOM 1548 O O . ARG A 1 196 ? -1.309 -7.669 3.446 1.00 90.38 196 ARG A O 1
ATOM 1555 N N . ALA A 1 197 ? -0.276 -5.674 3.554 1.00 91.25 197 ALA A N 1
ATOM 1556 C CA . ALA A 1 197 ? -0.158 -5.632 5.009 1.00 91.25 197 ALA A CA 1
ATOM 1557 C C . ALA A 1 197 ? -1.535 -5.581 5.692 1.00 91.25 197 ALA A C 1
ATOM 1559 O O . ALA A 1 197 ? -1.784 -6.360 6.614 1.00 91.25 197 ALA A O 1
ATOM 1560 N N . GLY A 1 198 ? -2.454 -4.741 5.201 1.00 92.62 198 GLY A N 1
ATOM 1561 C CA . GLY A 1 198 ? -3.827 -4.673 5.709 1.00 92.62 198 GLY A CA 1
ATOM 1562 C C . GLY A 1 198 ? -4.574 -6.000 5.553 1.00 92.62 198 GLY A C 1
ATOM 1563 O O . GLY A 1 198 ? -5.123 -6.534 6.518 1.00 92.62 198 GLY A O 1
ATOM 1564 N N . LEU A 1 199 ? -4.517 -6.599 4.360 1.00 91.81 199 LEU A N 1
ATOM 1565 C CA . LEU A 1 199 ? -5.137 -7.899 4.093 1.00 91.81 199 LEU A CA 1
ATOM 1566 C C . LEU A 1 199 ? -4.504 -9.038 4.917 1.00 91.81 199 LEU A C 1
ATOM 1568 O O . LEU A 1 199 ? -5.231 -9.882 5.445 1.00 91.81 199 LEU A O 1
ATOM 1572 N N . SER A 1 200 ? -3.175 -9.047 5.080 1.00 90.56 200 SER A N 1
ATOM 1573 C CA . SER A 1 200 ? -2.480 -9.962 5.997 1.00 90.56 200 SER A CA 1
ATOM 1574 C C . SER A 1 200 ? -3.027 -9.843 7.407 1.00 90.56 200 SER A C 1
ATOM 1576 O O . SER A 1 200 ? -3.378 -10.851 8.015 1.00 90.56 200 SER A O 1
ATOM 1578 N N . TRP A 1 201 ? -3.140 -8.614 7.913 1.00 90.69 201 TRP A N 1
ATOM 1579 C CA . TRP A 1 201 ? -3.574 -8.361 9.278 1.00 90.69 201 TRP A CA 1
ATOM 1580 C C . TRP A 1 201 ? -4.993 -8.873 9.530 1.00 90.69 201 TRP A C 1
ATOM 1582 O O . TRP A 1 201 ? -5.256 -9.484 10.567 1.00 90.69 201 TRP A O 1
ATOM 1592 N N . PHE A 1 202 ? -5.901 -8.732 8.564 1.00 91.06 202 PHE A N 1
ATOM 1593 C CA . PHE A 1 202 ? -7.232 -9.336 8.648 1.00 91.06 202 PHE A CA 1
ATOM 1594 C C . PHE A 1 202 ? -7.208 -10.873 8.676 1.00 91.06 202 PHE A C 1
ATOM 1596 O O . PHE A 1 202 ? -8.059 -11.493 9.323 1.00 91.06 202 PHE A O 1
ATOM 1603 N N . GLY A 1 203 ? -6.243 -11.490 7.990 1.00 85.44 203 GLY A N 1
ATOM 1604 C CA . GLY A 1 203 ? -6.023 -12.938 7.967 1.00 85.44 203 GLY A CA 1
ATOM 1605 C C . GLY A 1 203 ? -5.358 -13.502 9.227 1.00 85.44 203 GLY A C 1
ATOM 1606 O O . GLY A 1 203 ? -5.466 -14.701 9.486 1.00 85.44 203 GLY A O 1
ATOM 1607 N N . GLU A 1 204 ? -4.693 -12.671 10.032 1.00 78.19 204 GLU A N 1
ATOM 1608 C CA . GLU A 1 204 ? -4.061 -13.127 11.267 1.00 78.19 204 GLU A CA 1
ATOM 1609 C C . GLU A 1 204 ? -5.107 -13.599 12.282 1.00 78.19 204 GLU A C 1
ATOM 1611 O O . GLU A 1 204 ? -6.011 -12.854 12.664 1.00 78.19 204 GLU A O 1
ATOM 1616 N N . ASN A 1 205 ? -4.932 -14.806 12.815 1.00 64.81 205 ASN A N 1
ATOM 1617 C CA . ASN A 1 205 ? -5.612 -15.175 14.050 1.00 64.81 205 ASN A CA 1
ATOM 1618 C C . ASN A 1 205 ? -4.985 -14.398 15.214 1.00 64.81 205 ASN A C 1
ATOM 1620 O O . ASN A 1 205 ? -3.756 -14.278 15.253 1.00 64.81 205 ASN A O 1
ATOM 1624 N N . PRO A 1 206 ? -5.778 -13.900 16.179 1.00 56.03 206 PRO A N 1
ATOM 1625 C CA . PRO A 1 206 ? -5.274 -13.162 17.328 1.00 56.03 206 PRO A CA 1
ATOM 1626 C C . PRO A 1 206 ? -4.512 -14.105 18.270 1.00 56.03 206 PRO A C 1
ATOM 1628 O O . PRO A 1 206 ? -4.979 -14.469 19.341 1.00 56.03 206 PRO A O 1
ATOM 1631 N N . ARG A 1 207 ? -3.290 -14.494 17.892 1.00 52.06 207 ARG A N 1
ATOM 1632 C CA . ARG A 1 207 ? -2.322 -15.137 18.795 1.00 52.06 207 ARG A CA 1
ATOM 1633 C C . ARG A 1 207 ? -1.862 -14.162 19.894 1.00 52.06 207 ARG A C 1
ATOM 1635 O O . ARG A 1 207 ? -1.302 -14.586 20.895 1.00 52.06 207 ARG A O 1
ATOM 1642 N N . TRP A 1 208 ? -2.152 -12.872 19.700 1.00 48.62 208 TRP A N 1
ATOM 1643 C CA . TRP A 1 208 ? -1.679 -11.725 20.469 1.00 48.62 208 TRP A CA 1
ATOM 1644 C C . TRP A 1 208 ? -2.690 -11.106 21.434 1.00 48.62 208 TRP A C 1
ATOM 1646 O O . TRP A 1 208 ? -2.270 -10.407 22.355 1.00 48.62 208 TRP A O 1
ATOM 1656 N N . SER A 1 209 ? -3.999 -11.344 21.281 1.00 49.00 209 SER A N 1
ATOM 1657 C CA . SER A 1 209 ? -4.986 -10.655 22.133 1.00 49.00 209 SER A CA 1
ATOM 1658 C C . SER A 1 209 ? -4.909 -11.100 23.598 1.00 49.00 209 SER A C 1
ATOM 1660 O O . SER A 1 209 ? -5.148 -10.298 24.496 1.00 49.00 209 SER A O 1
ATOM 1662 N N . ALA A 1 210 ? -4.468 -12.336 23.857 1.00 46.12 210 ALA A N 1
ATOM 1663 C CA . ALA A 1 210 ? -4.287 -12.846 25.214 1.00 46.12 210 ALA A CA 1
ATOM 1664 C C . ALA A 1 210 ? -3.106 -12.195 25.964 1.00 46.12 210 ALA A C 1
ATOM 1666 O O . ALA A 1 210 ? -3.172 -12.076 27.183 1.00 46.12 210 ALA A O 1
ATOM 1667 N N . LEU A 1 211 ? -2.047 -11.765 25.260 1.00 47.78 211 LEU A N 1
ATOM 1668 C CA . LEU A 1 211 ? -0.851 -11.151 25.863 1.00 47.78 211 LEU A CA 1
ATOM 1669 C C . LEU A 1 211 ? -0.874 -9.613 25.840 1.00 47.78 211 LEU A C 1
ATOM 1671 O O . LEU A 1 211 ? -0.302 -8.992 26.731 1.00 47.78 211 LEU A O 1
ATOM 1675 N N . ASN A 1 212 ? -1.558 -9.001 24.867 1.00 44.41 212 ASN A N 1
ATOM 1676 C CA . ASN A 1 212 ? -1.718 -7.544 24.787 1.00 44.41 212 ASN A CA 1
ATOM 1677 C C . ASN A 1 212 ? -2.934 -7.014 25.557 1.00 44.41 212 ASN A C 1
ATOM 1679 O O . ASN A 1 212 ? -2.981 -5.822 25.853 1.00 44.41 212 ASN A O 1
ATOM 1683 N N . GLY A 1 213 ? -3.906 -7.868 25.897 1.00 50.97 213 GLY A N 1
ATOM 1684 C CA . GLY A 1 213 ? -4.974 -7.496 26.821 1.00 50.97 213 GLY A CA 1
ATOM 1685 C C . GLY A 1 213 ? -4.424 -7.223 28.223 1.00 50.97 213 GLY A C 1
ATOM 1686 O O . GLY A 1 213 ? -3.358 -7.724 28.586 1.00 50.97 213 GLY A O 1
ATOM 1687 N N . ALA A 1 214 ? -5.167 -6.471 29.040 1.00 50.06 214 ALA A N 1
ATOM 1688 C CA . ALA A 1 214 ? -4.752 -6.121 30.402 1.00 50.06 214 ALA A CA 1
ATOM 1689 C C . ALA A 1 214 ? -4.279 -7.351 31.206 1.00 50.06 214 ALA A C 1
ATOM 1691 O O . ALA A 1 214 ? -3.238 -7.301 31.852 1.00 50.06 214 ALA A O 1
ATOM 1692 N N . GLY A 1 215 ? -4.972 -8.492 31.101 1.00 55.53 215 GLY A N 1
ATOM 1693 C CA . GLY A 1 215 ? -4.574 -9.742 31.765 1.00 55.53 215 GLY A CA 1
ATOM 1694 C C . GLY A 1 215 ? -3.230 -10.314 31.293 1.00 55.53 215 GLY A C 1
ATOM 1695 O O . GLY A 1 215 ? -2.476 -10.858 32.095 1.00 55.53 215 GLY A O 1
ATOM 1696 N N . GLY A 1 216 ? -2.899 -10.143 30.015 1.00 58.81 216 GLY A N 1
ATOM 1697 C CA . GLY A 1 216 ? -1.617 -10.536 29.440 1.00 58.81 216 GLY A CA 1
ATOM 1698 C C . GLY A 1 216 ? -0.462 -9.653 29.896 1.00 58.81 216 GLY A C 1
ATOM 1699 O O . GLY A 1 216 ? 0.600 -10.162 30.247 1.00 58.81 216 GLY A O 1
ATOM 1700 N N . GLN A 1 217 ? -0.701 -8.343 29.989 1.00 59.00 217 GLN A N 1
ATOM 1701 C CA . GLN A 1 217 ? 0.251 -7.386 30.553 1.00 59.00 217 GLN A CA 1
ATOM 1702 C C . GLN A 1 217 ? 0.475 -7.633 32.051 1.00 59.00 217 GLN A C 1
ATOM 1704 O O . GLN A 1 217 ? 1.617 -7.628 32.505 1.00 59.00 217 GLN A O 1
ATOM 1709 N N . TRP A 1 218 ? -0.586 -7.933 32.809 1.00 68.31 218 TRP A N 1
ATOM 1710 C CA . TRP A 1 218 ? -0.488 -8.346 34.213 1.00 68.31 218 TRP A CA 1
ATOM 1711 C C . TRP A 1 218 ? 0.302 -9.644 34.372 1.00 68.31 218 TRP A C 1
ATOM 1713 O O . TRP A 1 218 ? 1.182 -9.716 35.226 1.00 68.31 218 TRP A O 1
ATOM 1723 N N . LEU A 1 219 ? 0.044 -10.653 33.536 1.00 69.62 219 LEU A N 1
ATOM 1724 C CA . LEU A 1 219 ? 0.789 -11.910 33.559 1.00 69.62 219 LEU A CA 1
ATOM 1725 C C . LEU A 1 219 ? 2.264 -11.696 33.197 1.00 69.62 219 LEU A C 1
ATOM 1727 O O . LEU A 1 219 ? 3.137 -12.219 33.882 1.00 69.62 219 LEU A O 1
ATOM 1731 N N . ALA A 1 220 ? 2.559 -10.893 32.174 1.00 69.31 220 ALA A N 1
ATOM 1732 C CA . ALA A 1 220 ? 3.925 -10.533 31.804 1.00 69.31 220 ALA A CA 1
ATOM 1733 C C . ALA A 1 220 ? 4.631 -9.749 32.924 1.00 69.31 220 ALA A C 1
ATOM 1735 O O . ALA A 1 220 ? 5.793 -10.018 33.229 1.00 69.31 220 ALA A O 1
ATOM 1736 N N . GLY A 1 221 ? 3.924 -8.827 33.582 1.00 73.31 221 GLY A N 1
ATOM 1737 C CA . GLY A 1 221 ? 4.411 -8.087 34.746 1.00 73.31 221 GLY A CA 1
ATOM 1738 C C . GLY A 1 221 ? 4.710 -9.000 35.936 1.00 73.31 221 GLY A C 1
ATOM 1739 O O . GLY A 1 221 ? 5.806 -8.943 36.488 1.00 73.31 221 GLY A O 1
ATOM 1740 N N . LEU A 1 222 ? 3.790 -9.905 36.286 1.00 80.19 222 LEU A N 1
ATOM 1741 C CA . LEU A 1 222 ? 3.974 -10.903 37.346 1.00 80.19 222 LEU A CA 1
ATOM 1742 C C . LEU A 1 222 ? 5.128 -11.856 37.042 1.00 80.19 222 LEU A C 1
ATOM 1744 O O . LEU A 1 222 ? 5.938 -12.135 37.926 1.00 80.19 222 LEU A O 1
ATOM 1748 N N . LEU A 1 223 ? 5.236 -12.316 35.793 1.00 77.25 223 LEU A N 1
ATOM 1749 C CA . LEU A 1 223 ? 6.365 -13.121 35.345 1.00 77.25 223 LEU A CA 1
ATOM 1750 C C . LEU A 1 223 ? 7.662 -12.337 35.509 1.00 77.25 223 LEU A C 1
ATOM 1752 O O . LEU A 1 223 ? 8.587 -12.876 36.094 1.00 77.25 223 LEU A O 1
ATOM 1756 N N . THR A 1 224 ? 7.716 -11.069 35.097 1.00 76.31 224 THR A N 1
ATOM 1757 C CA . THR A 1 224 ? 8.910 -10.214 35.217 1.00 76.31 224 THR A CA 1
ATOM 1758 C C . THR A 1 224 ? 9.316 -9.988 36.676 1.00 76.31 224 THR A C 1
ATOM 1760 O O . THR A 1 224 ? 10.492 -10.119 37.009 1.00 76.31 224 THR A O 1
ATOM 1763 N N . VAL A 1 225 ? 8.362 -9.710 37.569 1.00 81.06 225 VAL A N 1
ATOM 1764 C CA . VAL A 1 225 ? 8.622 -9.537 39.009 1.00 81.06 225 VAL A CA 1
ATOM 1765 C C . VAL A 1 225 ? 9.078 -10.848 39.653 1.00 81.06 225 VAL A C 1
ATOM 1767 O O . VAL A 1 225 ? 10.060 -10.855 40.394 1.00 81.06 225 VAL A O 1
ATOM 1770 N N . GLY A 1 226 ? 8.421 -11.971 39.344 1.00 80.62 226 GLY A N 1
ATOM 1771 C CA . GLY A 1 226 ? 8.825 -13.295 39.828 1.00 80.62 226 GLY A CA 1
ATOM 1772 C C . GLY A 1 226 ? 10.223 -13.685 39.341 1.00 80.62 226 GLY A C 1
ATOM 1773 O O . GLY A 1 226 ? 11.025 -14.228 40.101 1.00 80.62 226 GLY A O 1
ATOM 1774 N N . LEU A 1 227 ? 10.546 -13.325 38.099 1.00 74.56 227 LEU A N 1
ATOM 1775 C CA . LEU A 1 227 ? 11.863 -13.486 37.496 1.00 74.56 227 LEU A CA 1
ATOM 1776 C C . LEU A 1 227 ? 12.910 -12.641 38.224 1.00 74.56 227 LEU A C 1
ATOM 1778 O O . LEU A 1 227 ? 13.941 -13.170 38.618 1.00 74.56 227 LEU A O 1
ATOM 1782 N N . MET A 1 228 ? 12.637 -11.355 38.470 1.00 73.06 228 MET A N 1
ATOM 1783 C CA . MET A 1 228 ? 13.518 -10.480 39.249 1.00 73.06 228 MET A CA 1
ATOM 1784 C C . MET A 1 228 ? 13.749 -11.024 40.663 1.00 73.06 228 MET A C 1
ATOM 1786 O O . MET A 1 228 ? 14.887 -11.045 41.123 1.00 73.06 228 MET A O 1
ATOM 1790 N N . GLY A 1 229 ? 12.705 -11.528 41.328 1.00 79.75 229 GLY A N 1
ATOM 1791 C CA . GLY A 1 229 ? 12.820 -12.175 42.637 1.00 79.75 229 GLY A CA 1
ATOM 1792 C C . GLY A 1 229 ? 13.714 -13.418 42.606 1.00 79.75 229 GLY A C 1
ATOM 1793 O O . GLY A 1 229 ? 14.596 -13.562 43.450 1.00 79.75 229 GLY A O 1
ATOM 1794 N N . LEU A 1 230 ? 13.558 -14.278 41.594 1.00 74.12 230 LEU A N 1
ATOM 1795 C CA . LEU A 1 230 ? 14.419 -15.447 41.368 1.00 74.12 230 LEU A CA 1
ATOM 1796 C C . LEU A 1 230 ? 15.877 -15.056 41.086 1.00 74.12 230 LEU A C 1
ATOM 1798 O O . LEU A 1 230 ? 16.795 -15.696 41.599 1.00 74.12 230 LEU A O 1
ATOM 1802 N N . LEU A 1 231 ? 16.101 -14.000 40.302 1.00 71.94 231 LEU A N 1
ATOM 1803 C CA . LEU A 1 231 ? 17.436 -13.484 39.992 1.00 71.94 231 LEU A CA 1
ATOM 1804 C C . LEU A 1 231 ? 18.140 -12.934 41.238 1.00 71.94 231 LEU A C 1
ATOM 1806 O O . LEU A 1 231 ? 19.319 -13.226 41.447 1.00 71.94 231 LEU A O 1
ATOM 1810 N N . LEU A 1 232 ? 17.409 -12.197 42.079 1.00 75.56 232 LEU A N 1
ATOM 1811 C CA . LEU A 1 232 ? 17.906 -11.668 43.351 1.00 75.56 232 LEU A CA 1
ATOM 1812 C C . LEU A 1 232 ? 18.170 -12.779 44.377 1.00 75.56 232 LEU A C 1
ATOM 1814 O O . LEU A 1 232 ? 19.135 -12.693 45.131 1.00 75.56 232 LEU A O 1
ATOM 1818 N N . TRP A 1 233 ? 17.352 -13.835 44.388 1.00 76.50 233 TRP A N 1
ATOM 1819 C CA . TRP A 1 233 ? 17.486 -14.945 45.335 1.00 76.50 233 TRP A CA 1
ATOM 1820 C C . TRP A 1 233 ? 18.637 -15.891 44.989 1.00 76.50 233 TRP A C 1
ATOM 1822 O O . TRP A 1 233 ? 19.328 -16.387 45.878 1.00 76.50 233 TRP A O 1
ATOM 1832 N N . PHE A 1 234 ? 18.845 -16.180 43.701 1.00 71.19 234 PHE A N 1
ATOM 1833 C CA . PHE A 1 234 ? 19.770 -17.238 43.302 1.00 71.19 234 PHE A CA 1
ATOM 1834 C C . PHE A 1 234 ? 21.149 -16.763 42.858 1.00 71.19 234 PHE A C 1
ATOM 1836 O O . PHE A 1 234 ? 22.010 -17.632 42.762 1.00 71.19 234 PHE A O 1
ATOM 1843 N N . ALA A 1 235 ? 21.379 -15.464 42.601 1.00 67.56 235 ALA A N 1
ATOM 1844 C CA . ALA A 1 235 ? 22.680 -14.846 42.270 1.00 67.56 235 ALA A CA 1
ATOM 1845 C C . ALA A 1 235 ? 23.629 -15.726 41.418 1.00 67.56 235 ALA A C 1
ATOM 1847 O O . ALA A 1 235 ? 24.849 -15.722 41.582 1.00 67.56 235 ALA A O 1
ATOM 1848 N N . ARG A 1 236 ? 23.064 -16.536 40.516 1.00 77.25 236 ARG A N 1
ATOM 1849 C CA . ARG A 1 236 ? 23.783 -17.527 39.718 1.00 77.25 236 ARG A CA 1
ATOM 1850 C C . ARG A 1 236 ? 23.776 -17.031 38.280 1.00 77.25 236 ARG A C 1
ATOM 1852 O O . ARG A 1 236 ? 22.710 -17.024 37.661 1.00 77.25 236 ARG A O 1
ATOM 1859 N N . PRO A 1 237 ? 24.934 -16.658 37.717 1.00 73.75 237 PRO A N 1
ATOM 1860 C CA . PRO A 1 237 ? 24.999 -16.053 36.387 1.00 73.75 237 PRO A CA 1
ATOM 1861 C C . PRO A 1 237 ? 24.404 -16.947 35.284 1.00 73.75 237 PRO A C 1
ATOM 1863 O O . PRO A 1 237 ? 23.820 -16.435 34.333 1.00 73.75 237 PRO A O 1
ATOM 1866 N N . GLY A 1 238 ? 24.446 -18.278 35.438 1.00 77.12 238 GLY A N 1
ATOM 1867 C CA . GLY A 1 238 ? 23.811 -19.214 34.499 1.00 77.12 238 GLY A CA 1
ATOM 1868 C C . GLY A 1 238 ? 22.276 -19.150 34.469 1.00 77.12 238 GLY A C 1
ATOM 1869 O O . GLY A 1 238 ? 21.682 -19.290 33.403 1.00 77.12 238 GLY A O 1
ATOM 1870 N N . LEU A 1 239 ? 21.624 -18.882 35.609 1.00 73.38 239 LEU A N 1
ATOM 1871 C CA . LEU A 1 239 ? 20.167 -18.702 35.672 1.00 73.38 239 LEU A CA 1
ATOM 1872 C C . LEU A 1 239 ? 19.751 -17.378 35.020 1.00 73.38 239 LEU A C 1
ATOM 1874 O O . LEU A 1 239 ? 18.784 -17.359 34.265 1.00 73.38 239 LEU A O 1
ATOM 1878 N N . LEU A 1 240 ? 20.522 -16.303 35.230 1.00 73.44 240 LEU A N 1
ATOM 1879 C CA . LEU A 1 240 ? 20.304 -15.010 34.571 1.00 73.44 240 LEU A CA 1
ATOM 1880 C C . LEU A 1 240 ? 20.402 -15.115 33.047 1.00 73.44 240 LEU A C 1
ATOM 1882 O O . LEU A 1 240 ? 19.530 -14.613 32.341 1.00 73.44 240 LEU A O 1
ATOM 1886 N N . ALA A 1 241 ? 21.421 -15.809 32.537 1.00 78.44 241 ALA A N 1
ATOM 1887 C CA . ALA A 1 241 ? 21.575 -16.029 31.103 1.00 78.44 241 ALA A CA 1
ATOM 1888 C C . ALA A 1 241 ? 20.409 -16.841 30.510 1.00 78.44 241 ALA A C 1
ATOM 1890 O O . ALA A 1 241 ? 19.870 -16.465 29.471 1.00 78.44 241 ALA A O 1
ATOM 1891 N N . GLY A 1 242 ? 19.975 -17.914 31.185 1.00 80.19 242 GLY A N 1
ATOM 1892 C CA . GLY A 1 242 ? 18.834 -18.724 30.738 1.00 80.19 242 GLY A CA 1
ATOM 1893 C C . GLY A 1 242 ? 17.520 -17.939 30.719 1.00 80.19 242 GLY A C 1
ATOM 1894 O O . GLY A 1 242 ? 16.745 -18.033 29.771 1.00 80.19 242 GLY A O 1
ATOM 1895 N N . VAL A 1 243 ? 17.309 -17.105 31.734 1.00 75.31 243 VAL A N 1
ATOM 1896 C CA . VAL A 1 243 ? 16.163 -16.203 31.851 1.00 75.31 243 VAL A CA 1
ATOM 1897 C C . VAL A 1 243 ? 16.146 -15.148 30.741 1.00 75.31 243 VAL A C 1
ATOM 1899 O O . VAL A 1 243 ? 15.132 -14.992 30.063 1.00 75.31 243 VAL A O 1
ATOM 1902 N N . LEU A 1 244 ? 17.260 -14.442 30.526 1.00 78.06 244 LEU A N 1
ATOM 1903 C CA . LEU A 1 244 ? 17.368 -13.439 29.466 1.00 78.06 244 LEU A CA 1
ATOM 1904 C C . LEU A 1 244 ? 17.204 -14.079 28.086 1.00 78.06 244 LEU A C 1
ATOM 1906 O O . LEU A 1 244 ? 16.533 -13.510 27.231 1.00 78.06 244 LEU A O 1
ATOM 1910 N N . GLY A 1 245 ? 17.741 -15.287 27.890 1.00 81.56 245 GLY A N 1
ATOM 1911 C CA . GLY A 1 245 ? 17.525 -16.079 26.681 1.00 81.56 245 GLY A CA 1
ATOM 1912 C C . GLY A 1 245 ? 16.052 -16.433 26.461 1.00 81.56 245 GLY A C 1
ATOM 1913 O O . GLY A 1 245 ? 15.557 -16.298 25.346 1.00 81.56 245 GLY A O 1
ATOM 1914 N N . ALA A 1 246 ? 15.324 -16.818 27.513 1.00 75.25 246 ALA A N 1
ATOM 1915 C CA . ALA A 1 246 ? 13.893 -17.111 27.434 1.00 75.25 246 ALA A CA 1
ATOM 1916 C C . ALA A 1 246 ? 13.052 -15.855 27.149 1.00 75.25 246 ALA A C 1
ATOM 1918 O O . ALA A 1 246 ? 12.184 -15.894 26.280 1.00 75.25 246 ALA A O 1
ATOM 1919 N N . VAL A 1 247 ? 13.336 -14.729 27.815 1.00 76.75 247 VAL A N 1
ATOM 1920 C CA . VAL A 1 247 ? 12.673 -13.439 27.548 1.00 76.75 247 VAL A CA 1
ATOM 1921 C C . VAL A 1 247 ? 12.956 -12.977 26.123 1.00 76.75 247 VAL A C 1
ATOM 1923 O O . VAL A 1 247 ? 12.026 -12.607 25.415 1.00 76.75 247 VAL A O 1
ATOM 1926 N N . ALA A 1 248 ? 14.207 -13.059 25.667 1.00 75.62 248 ALA A N 1
ATOM 1927 C CA . ALA A 1 248 ? 14.576 -12.732 24.295 1.00 75.62 248 ALA A CA 1
ATOM 1928 C C . ALA A 1 248 ? 13.880 -13.654 23.285 1.00 75.62 248 ALA A C 1
ATOM 1930 O O . ALA A 1 248 ? 13.416 -13.176 22.258 1.00 75.62 248 ALA A O 1
ATOM 1931 N N . LEU A 1 249 ? 13.744 -14.951 23.578 1.00 74.00 249 LEU A N 1
ATOM 1932 C CA . LEU A 1 249 ? 13.040 -15.900 22.715 1.00 74.00 249 LEU A CA 1
ATOM 1933 C C . LEU A 1 249 ? 11.534 -15.615 22.655 1.00 74.00 249 LEU A C 1
ATOM 1935 O O . LEU A 1 249 ? 10.965 -15.656 21.568 1.00 74.00 249 LEU A O 1
ATOM 1939 N N . VAL A 1 250 ? 10.893 -15.306 23.786 1.00 69.75 250 VAL A N 1
ATOM 1940 C CA . VAL A 1 250 ? 9.471 -14.923 23.844 1.00 69.75 250 VAL A CA 1
ATOM 1941 C C . VAL A 1 250 ? 9.251 -13.584 23.149 1.00 69.75 250 VAL A C 1
ATOM 1943 O O . VAL A 1 250 ? 8.329 -13.466 22.350 1.00 69.75 250 VAL A O 1
ATOM 1946 N N . ALA A 1 251 ? 10.120 -12.599 23.376 1.00 67.69 251 ALA A N 1
ATOM 1947 C CA . ALA A 1 251 ? 10.079 -11.317 22.685 1.00 67.69 251 ALA A CA 1
ATOM 1948 C C . ALA A 1 251 ? 10.324 -11.483 21.181 1.00 67.69 251 ALA A C 1
ATOM 1950 O O . ALA A 1 251 ? 9.639 -10.847 20.393 1.00 67.69 251 ALA A O 1
ATOM 1951 N N . TRP A 1 252 ? 11.235 -12.364 20.763 1.00 67.88 252 TRP A N 1
ATOM 1952 C CA . TRP A 1 252 ? 11.542 -12.622 19.356 1.00 67.88 252 TRP A CA 1
ATOM 1953 C C . TRP A 1 252 ? 10.440 -13.394 18.640 1.00 67.88 252 TRP A C 1
ATOM 1955 O O . TRP A 1 252 ? 9.999 -12.970 17.577 1.00 67.88 252 TRP A O 1
ATOM 1965 N N . GLN A 1 253 ? 9.935 -14.485 19.228 1.00 64.81 253 GLN A N 1
ATOM 1966 C CA . GLN A 1 253 ? 8.701 -15.120 18.752 1.00 64.81 253 GLN A CA 1
ATOM 1967 C C . GLN A 1 253 ? 7.544 -14.129 18.768 1.00 64.81 253 GLN A C 1
ATOM 1969 O O . GLN A 1 253 ? 6.632 -14.221 17.951 1.00 64.81 253 GLN A O 1
ATOM 1974 N N . GLY A 1 254 ? 7.635 -13.166 19.681 1.00 58.78 254 GLY A N 1
ATOM 1975 C CA . GLY A 1 254 ? 6.647 -12.153 19.888 1.00 58.78 254 GLY A CA 1
ATOM 1976 C C . GLY A 1 254 ? 6.588 -11.076 18.805 1.00 58.78 254 GLY A C 1
ATOM 1977 O O . GLY A 1 254 ? 5.544 -10.645 18.334 1.00 58.78 254 GLY A O 1
ATOM 1978 N N . HIS A 1 255 ? 7.765 -10.656 18.379 1.00 60.50 255 HIS A N 1
ATOM 1979 C CA . HIS A 1 255 ? 7.949 -9.631 17.369 1.00 60.50 255 HIS A CA 1
ATOM 1980 C C . HIS A 1 255 ? 8.057 -10.223 15.971 1.00 60.50 255 HIS A C 1
ATOM 1982 O O . HIS A 1 255 ? 8.285 -9.467 15.033 1.00 60.50 255 HIS A O 1
ATOM 1988 N N . ARG A 1 256 ? 7.911 -11.547 15.809 1.00 60.78 256 ARG A N 1
ATOM 1989 C CA . ARG A 1 256 ? 7.909 -12.172 14.490 1.00 60.78 256 ARG A CA 1
ATOM 1990 C C . ARG A 1 256 ? 6.679 -11.686 13.726 1.00 60.78 256 ARG A C 1
ATOM 1992 O O . ARG A 1 256 ? 5.568 -12.084 14.085 1.00 60.78 256 ARG A O 1
ATOM 1999 N N . PRO A 1 257 ? 6.858 -10.855 12.687 1.00 60.16 257 PRO A N 1
ATOM 2000 C CA . PRO A 1 257 ? 5.749 -10.532 11.813 1.00 60.16 257 PRO A CA 1
ATOM 2001 C C . PRO A 1 257 ? 5.208 -11.835 11.216 1.00 60.16 257 PRO A C 1
ATOM 2003 O O . PRO A 1 257 ? 5.955 -12.778 10.941 1.00 60.16 257 PRO A O 1
ATOM 2006 N N . THR A 1 258 ? 3.892 -11.917 11.046 1.00 62.41 258 THR A N 1
ATOM 2007 C CA . THR A 1 258 ? 3.263 -13.083 10.407 1.00 62.41 258 THR A CA 1
ATOM 2008 C C . THR A 1 258 ? 3.541 -13.149 8.904 1.00 62.41 258 THR A C 1
ATOM 2010 O O . THR A 1 258 ? 3.242 -14.166 8.275 1.00 62.41 258 THR A O 1
ATOM 2013 N N . GLY A 1 259 ? 4.168 -12.109 8.350 1.00 68.06 259 GLY A N 1
ATOM 2014 C CA . GLY A 1 259 ? 4.452 -11.965 6.935 1.00 68.06 259 GLY A CA 1
ATOM 2015 C C . GLY A 1 259 ? 3.375 -11.182 6.189 1.00 68.06 259 GLY A C 1
ATOM 2016 O O . GLY A 1 259 ? 2.198 -11.132 6.566 1.00 68.06 259 GLY A O 1
ATOM 2017 N N . THR A 1 260 ? 3.768 -10.605 5.062 1.00 76.00 260 THR A N 1
ATOM 2018 C CA . THR A 1 260 ? 2.817 -10.134 4.048 1.00 76.00 260 THR A CA 1
ATOM 2019 C C . THR A 1 260 ? 2.202 -11.299 3.261 1.00 76.00 260 THR A C 1
ATOM 2021 O O . THR A 1 260 ? 2.813 -12.357 3.072 1.00 76.00 260 THR A O 1
ATOM 2024 N N . LEU A 1 261 ? 0.963 -11.116 2.793 1.00 82.25 261 LEU A N 1
ATOM 2025 C CA . LEU A 1 261 ? 0.263 -12.099 1.975 1.00 82.25 261 LEU A CA 1
ATOM 2026 C C . LEU A 1 261 ? 1.071 -12.379 0.717 1.00 82.25 261 LEU A C 1
ATOM 2028 O O . LEU A 1 261 ? 1.397 -11.473 -0.047 1.00 82.25 261 LEU A O 1
ATOM 2032 N N . LYS A 1 262 ? 1.356 -13.656 0.473 1.00 83.44 262 LYS A N 1
ATOM 2033 C CA . LYS A 1 262 ? 2.024 -14.074 -0.757 1.00 83.44 262 LYS A CA 1
ATOM 2034 C C . LYS A 1 262 ? 1.090 -13.883 -1.948 1.00 83.44 262 LYS A C 1
ATOM 2036 O O . LYS A 1 262 ? -0.116 -14.107 -1.850 1.00 83.44 262 LYS A O 1
ATOM 2041 N N . PHE A 1 263 ? 1.666 -13.522 -3.090 1.00 83.00 263 PHE A N 1
ATOM 2042 C CA . PHE A 1 263 ? 0.939 -13.536 -4.352 1.00 83.00 263 PHE A CA 1
ATOM 2043 C C . PHE A 1 263 ? 0.473 -14.959 -4.676 1.00 83.00 263 PHE A C 1
ATOM 2045 O O . PHE A 1 263 ? 1.216 -15.920 -4.480 1.00 83.00 263 PHE A O 1
ATOM 2052 N N . SER A 1 264 ? -0.755 -15.088 -5.177 1.00 82.81 264 SER A N 1
ATOM 2053 C CA . SER A 1 264 ? -1.261 -16.355 -5.708 1.00 82.81 264 SER A CA 1
ATOM 2054 C C . SER A 1 264 ? -0.643 -16.580 -7.090 1.00 82.81 264 SER A C 1
ATOM 2056 O O . SER A 1 264 ? -0.923 -15.778 -7.981 1.00 82.81 264 SER A O 1
ATOM 2058 N N . PRO A 1 265 ? 0.168 -17.633 -7.309 1.00 81.31 265 PRO A N 1
ATOM 2059 C CA . PRO A 1 265 ? 0.861 -17.819 -8.583 1.00 81.31 265 PRO A CA 1
ATOM 2060 C C . PRO A 1 265 ? -0.089 -17.874 -9.783 1.00 81.31 265 PRO A C 1
ATOM 2062 O O . PRO A 1 265 ? 0.159 -17.205 -10.783 1.00 81.31 265 PRO A O 1
ATOM 2065 N N . ASP A 1 266 ? -1.202 -18.599 -9.662 1.00 79.19 266 ASP A N 1
ATOM 2066 C CA . ASP A 1 266 ? -2.139 -18.813 -10.769 1.00 79.19 266 ASP A CA 1
ATOM 2067 C C . ASP A 1 266 ? -2.868 -17.525 -11.166 1.00 79.19 266 ASP A C 1
ATOM 2069 O O . ASP A 1 266 ? -2.935 -17.170 -12.344 1.00 79.19 266 ASP A O 1
ATOM 2073 N N . PHE A 1 267 ? -3.373 -16.776 -10.180 1.00 79.06 267 PHE A N 1
ATOM 2074 C CA . PHE A 1 267 ? -4.044 -15.503 -10.440 1.00 79.06 267 PHE A CA 1
ATOM 2075 C C . PHE A 1 267 ? -3.049 -14.450 -10.940 1.00 79.06 267 PHE A C 1
ATOM 2077 O O . PHE A 1 267 ? -3.282 -13.795 -11.960 1.00 79.06 267 PHE A O 1
ATOM 2084 N N . SER A 1 268 ? -1.917 -14.308 -10.251 1.00 83.50 268 SER A N 1
ATOM 2085 C CA . SER A 1 268 ? -0.934 -13.271 -10.540 1.00 83.50 268 SER A CA 1
ATOM 2086 C C . SER A 1 268 ? -0.267 -13.467 -11.901 1.00 83.50 268 SER A C 1
ATOM 2088 O O . SER A 1 268 ? -0.135 -12.484 -12.621 1.00 83.50 268 SER A O 1
ATOM 2090 N N . ARG A 1 269 ? 0.040 -14.695 -12.347 1.00 84.62 269 ARG A N 1
ATOM 2091 C CA . ARG A 1 269 ? 0.673 -14.921 -13.669 1.00 84.62 269 ARG A CA 1
ATOM 2092 C C . ARG A 1 269 ? -0.165 -14.441 -14.850 1.00 84.62 269 ARG A C 1
ATOM 2094 O O . ARG A 1 269 ? 0.359 -14.249 -15.941 1.00 84.62 269 ARG A O 1
ATOM 2101 N N . SER A 1 270 ? -1.465 -14.236 -14.649 1.00 85.88 270 SER A N 1
ATOM 2102 C CA . SER A 1 270 ? -2.356 -13.705 -15.683 1.00 85.88 270 SER A CA 1
ATOM 2103 C C . SER A 1 270 ? -2.477 -12.175 -15.669 1.00 85.88 270 SER A C 1
ATOM 2105 O O . SER A 1 270 ? -2.828 -11.582 -16.696 1.00 85.88 270 SER A O 1
ATOM 2107 N N . ARG A 1 271 ? -2.176 -11.529 -14.532 1.00 92.00 271 ARG A N 1
ATOM 2108 C CA . ARG A 1 271 ? -2.539 -10.126 -14.264 1.00 92.00 271 ARG A CA 1
ATOM 2109 C C . ARG A 1 271 ? -1.405 -9.258 -13.728 1.00 92.00 271 ARG A C 1
ATOM 2111 O O . ARG A 1 271 ? -1.423 -8.066 -13.974 1.00 92.00 271 ARG A O 1
ATOM 2118 N N . LEU A 1 272 ? -0.435 -9.786 -12.999 1.00 95.06 272 LEU A N 1
ATOM 2119 C CA . LEU A 1 272 ? 0.599 -8.979 -12.358 1.00 95.06 272 LEU A CA 1
ATOM 2120 C C . LEU A 1 272 ? 1.629 -8.496 -13.386 1.00 95.06 272 LEU A C 1
ATOM 2122 O O . LEU A 1 272 ? 2.140 -9.279 -14.188 1.00 95.06 272 LEU A O 1
ATOM 2126 N N . ALA A 1 273 ? 1.929 -7.202 -13.351 1.00 96.38 273 ALA A N 1
ATOM 2127 C CA . ALA A 1 273 ? 2.961 -6.577 -14.165 1.00 96.38 273 ALA A CA 1
ATOM 2128 C C . ALA A 1 273 ? 3.985 -5.905 -13.252 1.00 96.38 273 ALA A C 1
ATOM 2130 O O . ALA A 1 273 ? 3.615 -5.189 -12.330 1.00 96.38 273 ALA A O 1
ATOM 2131 N N . ILE A 1 274 ? 5.268 -6.125 -13.499 1.00 96.69 274 ILE A N 1
ATOM 2132 C CA . ILE A 1 274 ? 6.349 -5.483 -12.757 1.00 96.69 274 ILE A CA 1
ATOM 2133 C C . ILE A 1 274 ? 6.795 -4.249 -13.534 1.00 96.69 274 ILE A C 1
ATOM 2135 O O . ILE A 1 274 ? 7.046 -4.321 -14.736 1.00 96.69 274 ILE A O 1
ATOM 2139 N N . VAL A 1 275 ? 6.917 -3.125 -12.839 1.00 95.56 275 VAL A N 1
ATOM 2140 C CA . VAL A 1 275 ? 7.659 -1.953 -13.299 1.00 95.56 275 VAL A CA 1
ATOM 2141 C C . VAL A 1 275 ? 8.961 -1.933 -12.517 1.00 95.56 275 VAL A C 1
ATOM 2143 O O . VAL A 1 275 ? 8.944 -1.745 -11.297 1.00 95.56 275 VAL A O 1
ATOM 2146 N N . ASP A 1 276 ? 10.071 -2.193 -13.199 1.00 95.31 276 ASP A N 1
ATOM 2147 C CA . ASP A 1 276 ? 11.371 -2.235 -12.549 1.00 95.31 276 ASP A CA 1
ATOM 2148 C C . ASP A 1 276 ? 11.832 -0.827 -12.168 1.00 95.31 276 ASP A C 1
ATOM 2150 O O . ASP A 1 276 ? 11.734 0.115 -12.946 1.00 95.31 276 ASP A O 1
ATOM 2154 N N . TYR A 1 277 ? 12.345 -0.704 -10.952 1.00 93.25 277 TYR A N 1
ATOM 2155 C CA . TYR A 1 277 ? 13.151 0.423 -10.490 1.00 93.25 277 TYR A CA 1
ATOM 2156 C C . TYR A 1 277 ? 14.456 -0.063 -9.842 1.00 93.25 277 TYR A C 1
ATOM 2158 O O . TYR A 1 277 ? 15.274 0.751 -9.401 1.00 93.25 277 TYR A O 1
ATOM 2166 N N . SER A 1 278 ? 14.681 -1.382 -9.779 1.00 93.88 278 SER A N 1
ATOM 2167 C CA . SER A 1 278 ? 15.844 -1.981 -9.128 1.00 93.88 278 SER A CA 1
ATOM 2168 C C . SER A 1 278 ? 17.149 -1.753 -9.897 1.00 93.88 278 SER A C 1
ATOM 2170 O O . SER A 1 278 ? 18.225 -1.746 -9.286 1.00 93.88 278 SER A O 1
ATOM 2172 N N . HIS A 1 279 ? 17.061 -1.462 -11.200 1.00 95.38 279 HIS A N 1
ATOM 2173 C CA . HIS A 1 279 ? 18.199 -1.104 -12.049 1.00 95.38 279 HIS A CA 1
ATOM 2174 C C . HIS A 1 279 ? 18.409 0.410 -12.201 1.00 95.38 279 HIS A C 1
ATOM 2176 O O . HIS A 1 279 ? 19.098 0.852 -13.124 1.00 95.38 279 HIS A O 1
ATOM 2182 N N . GLN A 1 280 ? 17.855 1.210 -11.278 1.00 89.38 280 GLN A N 1
ATOM 2183 C CA . GLN A 1 280 ? 17.962 2.675 -11.283 1.00 89.38 280 GLN A CA 1
ATOM 2184 C C . GLN A 1 280 ? 17.523 3.293 -12.613 1.00 89.38 280 GLN A C 1
ATOM 2186 O O . GLN A 1 280 ? 18.182 4.201 -13.119 1.00 89.38 280 GLN A O 1
ATOM 2191 N N . GLU A 1 281 ? 16.427 2.785 -13.170 1.00 84.19 281 GLU A N 1
ATOM 2192 C CA . GLU A 1 281 ? 15.825 3.259 -14.415 1.00 84.19 281 GLU A CA 1
ATOM 2193 C C . GLU A 1 281 ? 15.819 4.796 -14.495 1.00 84.19 281 GLU A C 1
ATOM 2195 O O . GLU A 1 281 ? 15.615 5.483 -13.484 1.00 84.19 281 GLU A O 1
ATOM 2200 N N . ASP A 1 282 ? 16.065 5.360 -15.680 1.00 86.88 282 ASP A N 1
ATOM 2201 C CA . ASP A 1 282 ? 16.056 6.815 -15.896 1.00 86.88 282 ASP A CA 1
ATOM 2202 C C . ASP A 1 282 ? 14.627 7.375 -15.962 1.00 86.88 282 ASP A C 1
ATOM 2204 O O . ASP A 1 282 ? 14.187 7.971 -16.945 1.00 86.88 282 ASP A O 1
ATOM 2208 N N . THR A 1 283 ? 13.863 7.116 -14.904 1.00 88.25 283 THR A N 1
ATOM 2209 C CA . THR A 1 283 ? 12.462 7.496 -14.762 1.00 88.25 283 THR A CA 1
ATOM 2210 C C . THR A 1 283 ? 12.165 7.951 -13.348 1.00 88.25 283 THR A C 1
ATOM 2212 O O . THR A 1 283 ? 12.758 7.490 -12.371 1.00 88.25 283 THR A O 1
ATOM 2215 N N . SER A 1 284 ? 11.220 8.878 -13.230 1.00 85.75 284 SER A N 1
ATOM 2216 C CA . SER A 1 284 ? 10.733 9.300 -11.925 1.00 85.75 284 SER A CA 1
ATOM 2217 C C . SER A 1 284 ? 9.678 8.334 -11.400 1.00 85.75 284 SER A C 1
ATOM 2219 O O . SER A 1 284 ? 8.708 8.004 -12.086 1.00 85.75 284 SER A O 1
ATOM 2221 N N . LYS A 1 285 ? 9.813 7.968 -10.123 1.00 81.81 285 LYS A N 1
ATOM 2222 C CA . LYS A 1 285 ? 8.776 7.250 -9.368 1.00 81.81 285 LYS A CA 1
ATOM 2223 C C . LYS A 1 285 ? 7.572 8.138 -9.044 1.00 81.81 285 LYS A C 1
ATOM 2225 O O . LYS A 1 285 ? 6.501 7.624 -8.725 1.00 81.81 285 LYS A O 1
ATOM 2230 N N . HIS A 1 286 ? 7.734 9.461 -9.094 1.00 78.44 286 HIS A N 1
ATOM 2231 C CA . HIS A 1 286 ? 6.657 10.418 -8.863 1.00 78.44 286 HIS A CA 1
ATOM 2232 C C . HIS A 1 286 ? 5.850 10.619 -10.140 1.00 78.44 286 HIS A C 1
ATOM 2234 O O . HIS A 1 286 ? 6.359 11.157 -11.120 1.00 78.44 286 HIS A O 1
ATOM 2240 N N . GLY A 1 287 ? 4.575 10.225 -10.106 1.00 75.88 287 GLY A N 1
ATOM 2241 C CA . GLY A 1 287 ? 3.707 10.231 -11.285 1.00 75.88 287 GLY A CA 1
ATOM 2242 C C . GLY A 1 287 ? 3.396 11.606 -11.883 1.00 75.88 287 GLY A C 1
ATOM 2243 O O . GLY A 1 287 ? 2.889 11.676 -12.995 1.00 75.88 287 GLY A O 1
ATOM 2244 N N . SER A 1 288 ? 3.700 12.691 -11.168 1.00 75.75 288 SER A N 1
ATOM 2245 C CA . SER A 1 288 ? 3.542 14.070 -11.642 1.00 75.75 288 SER A CA 1
ATOM 2246 C C . SER A 1 288 ? 4.728 14.585 -12.462 1.00 75.75 288 SER A C 1
ATOM 2248 O O . SER A 1 288 ? 4.673 15.709 -12.946 1.00 75.75 288 SER A O 1
ATOM 2250 N N . MET A 1 289 ? 5.812 13.813 -12.577 1.00 83.62 289 MET A N 1
ATOM 2251 C CA . MET A 1 289 ? 7.015 14.222 -13.304 1.00 83.62 289 MET A CA 1
ATOM 2252 C C . MET A 1 289 ? 6.945 13.795 -14.774 1.00 83.62 289 MET A C 1
ATOM 2254 O O . MET A 1 289 ? 6.444 12.710 -15.086 1.00 83.62 289 MET A O 1
ATOM 2258 N N . ASP A 1 290 ? 7.526 14.611 -15.656 1.00 85.12 290 ASP A N 1
ATOM 2259 C CA . ASP A 1 290 ? 7.512 14.406 -17.114 1.00 85.12 290 ASP A CA 1
ATOM 2260 C C . ASP A 1 290 ? 8.161 13.085 -17.553 1.00 85.12 290 ASP A C 1
ATOM 2262 O O . ASP A 1 290 ? 7.733 12.464 -18.522 1.00 85.12 290 ASP A O 1
ATOM 2266 N N . ASN A 1 291 ? 9.179 12.622 -16.823 1.00 87.31 291 ASN A N 1
ATOM 2267 C CA . ASN A 1 291 ? 9.880 11.363 -17.082 1.00 87.31 291 ASN A CA 1
ATOM 2268 C C . ASN A 1 291 ? 9.333 10.182 -16.256 1.00 87.31 291 ASN A C 1
ATOM 2270 O O . ASN A 1 291 ? 10.055 9.217 -16.003 1.00 87.31 291 ASN A O 1
ATOM 2274 N N . SER A 1 292 ? 8.094 10.256 -15.766 1.00 89.00 292 SER A N 1
ATOM 2275 C CA . SER A 1 292 ? 7.486 9.170 -14.990 1.00 89.00 292 SER A CA 1
ATOM 2276 C C . SER A 1 292 ? 6.832 8.102 -15.871 1.00 89.00 292 SER A C 1
ATOM 2278 O O . SER A 1 292 ? 6.326 8.372 -16.960 1.00 89.00 292 SER A O 1
ATOM 2280 N N . LEU A 1 293 ? 6.760 6.868 -15.363 1.00 90.81 293 LEU A N 1
ATOM 2281 C CA . LEU A 1 293 ? 6.059 5.755 -16.027 1.00 90.81 293 LEU A CA 1
ATOM 2282 C C . LEU A 1 293 ? 4.560 5.704 -15.699 1.00 90.81 293 LEU A C 1
ATOM 2284 O O . LEU A 1 293 ? 3.905 4.674 -15.849 1.00 90.81 293 LEU A O 1
ATOM 2288 N N . HIS A 1 294 ? 3.987 6.816 -15.255 1.00 88.88 294 HIS A N 1
ATOM 2289 C CA . HIS A 1 294 ? 2.615 6.862 -14.769 1.00 88.88 294 HIS A CA 1
ATOM 2290 C C . HIS A 1 294 ? 1.571 6.568 -15.853 1.00 88.88 294 HIS A C 1
ATOM 2292 O O . HIS A 1 294 ? 0.599 5.844 -15.637 1.00 88.88 294 HIS A O 1
ATOM 2298 N N . GLY A 1 295 ? 1.792 7.087 -17.064 1.00 90.44 295 GLY A N 1
ATOM 2299 C CA . GLY A 1 295 ? 0.940 6.771 -18.208 1.00 90.44 295 GLY A CA 1
ATOM 2300 C C . GLY A 1 295 ? 0.956 5.274 -18.530 1.00 90.44 295 GLY A C 1
ATOM 2301 O O . GLY A 1 295 ? -0.090 4.693 -18.815 1.00 90.44 295 GLY A O 1
ATOM 2302 N N . LEU A 1 296 ? 2.121 4.627 -18.429 1.00 92.19 296 LEU A N 1
ATOM 2303 C CA . LEU A 1 296 ? 2.256 3.187 -18.637 1.00 92.19 296 LEU A CA 1
ATOM 2304 C C . LEU A 1 296 ? 1.469 2.399 -17.582 1.00 92.19 296 LEU A C 1
ATOM 2306 O O . LEU A 1 296 ? 0.683 1.526 -17.951 1.00 92.19 296 LEU A O 1
ATOM 2310 N N . THR A 1 297 ? 1.622 2.722 -16.293 1.00 93.06 297 THR A N 1
ATOM 2311 C CA . THR A 1 297 ? 0.921 2.002 -15.214 1.00 93.06 297 THR A CA 1
ATOM 2312 C C . THR A 1 297 ? -0.595 2.140 -15.324 1.00 93.06 297 THR A C 1
ATOM 2314 O O . THR A 1 297 ? -1.312 1.147 -15.186 1.00 93.06 297 THR A O 1
ATOM 2317 N N . ILE A 1 298 ? -1.106 3.329 -15.662 1.00 92.06 298 ILE A N 1
ATOM 2318 C CA . ILE A 1 298 ? -2.540 3.535 -15.910 1.00 92.06 298 ILE A CA 1
ATOM 2319 C C . ILE A 1 298 ? -3.036 2.680 -17.078 1.00 92.06 298 ILE A C 1
ATOM 2321 O O . ILE A 1 298 ? -4.092 2.053 -16.977 1.00 92.06 298 ILE A O 1
ATOM 2325 N N . ASN A 1 299 ? -2.288 2.623 -18.180 1.00 93.69 299 ASN A N 1
ATOM 2326 C CA . ASN A 1 299 ? -2.676 1.807 -19.330 1.00 93.69 299 ASN A CA 1
ATOM 2327 C C . ASN A 1 299 ? -2.623 0.302 -19.026 1.00 93.69 299 ASN A C 1
ATOM 2329 O O . ASN A 1 299 ? -3.505 -0.429 -19.472 1.00 93.69 299 ASN A O 1
ATOM 2333 N N . MET A 1 300 ? -1.670 -0.158 -18.209 1.00 94.31 300 MET A N 1
ATOM 2334 C CA . MET A 1 300 ? -1.646 -1.538 -17.710 1.00 94.31 300 MET A CA 1
ATOM 2335 C C . MET A 1 300 ? -2.911 -1.877 -16.916 1.00 94.31 300 MET A C 1
ATOM 2337 O O . MET A 1 300 ? -3.545 -2.891 -17.199 1.00 94.31 300 MET A O 1
ATOM 2341 N N . MET A 1 301 ? -3.330 -1.007 -15.990 1.00 92.94 301 MET A N 1
ATOM 2342 C CA . MET A 1 301 ? -4.574 -1.202 -15.232 1.00 92.94 301 MET A CA 1
ATOM 2343 C C . MET A 1 301 ? -5.808 -1.219 -16.131 1.00 92.94 301 MET A C 1
ATOM 2345 O O . MET A 1 301 ? -6.669 -2.080 -15.969 1.00 92.94 301 MET A O 1
ATOM 2349 N N . ARG A 1 302 ? -5.876 -0.332 -17.131 1.00 92.94 302 ARG A N 1
ATOM 2350 C CA . ARG A 1 302 ? -6.959 -0.337 -18.133 1.00 92.94 302 ARG A CA 1
ATOM 2351 C C . ARG A 1 302 ? -6.991 -1.620 -18.965 1.00 92.94 302 ARG A C 1
ATOM 2353 O O . ARG A 1 302 ? -8.068 -2.062 -19.345 1.00 92.94 302 ARG A O 1
ATOM 2360 N N . TYR A 1 303 ? -5.833 -2.227 -19.218 1.00 93.56 303 TYR A N 1
ATOM 2361 C CA . TYR A 1 303 ? -5.718 -3.528 -19.881 1.00 93.56 303 TYR A CA 1
ATOM 2362 C C . TYR A 1 303 ? -6.048 -4.716 -18.948 1.00 93.56 303 TYR A C 1
ATOM 2364 O O . TYR A 1 303 ? -6.110 -5.860 -19.393 1.00 93.56 303 TYR A O 1
ATOM 2372 N N . GLY A 1 304 ? -6.293 -4.466 -17.658 1.00 91.81 304 GLY A N 1
ATOM 2373 C CA . GLY A 1 304 ? -6.611 -5.494 -16.664 1.00 91.81 304 GLY A CA 1
ATOM 2374 C C . GLY A 1 304 ? -5.390 -6.103 -15.971 1.00 91.81 304 GLY A C 1
ATOM 2375 O O . GLY A 1 304 ? -5.516 -7.156 -15.340 1.00 91.81 304 GLY A O 1
ATOM 2376 N N . LEU A 1 305 ? -4.220 -5.464 -16.080 1.00 93.38 305 LEU A N 1
ATOM 2377 C CA . LEU A 1 305 ? -3.021 -5.832 -15.328 1.00 93.38 305 LEU A CA 1
ATOM 2378 C C . LEU A 1 305 ? -2.946 -5.070 -13.999 1.00 93.38 305 LEU A C 1
ATOM 2380 O O . LEU A 1 305 ? -3.371 -3.925 -13.898 1.00 93.38 305 LEU A O 1
ATOM 2384 N N . LEU A 1 306 ? -2.344 -5.691 -12.990 1.00 92.69 306 LEU A N 1
ATOM 2385 C CA . LEU A 1 306 ? -1.985 -5.087 -11.715 1.00 92.69 306 LEU A CA 1
ATOM 2386 C C . LEU A 1 306 ? -0.489 -4.728 -11.741 1.00 92.69 306 LEU A C 1
ATOM 2388 O O . LEU A 1 306 ? 0.340 -5.605 -11.478 1.00 92.69 306 LEU A O 1
ATOM 2392 N N . PRO A 1 307 ? -0.122 -3.486 -12.104 1.00 94.25 307 PRO A N 1
ATOM 2393 C CA . PRO A 1 307 ? 1.257 -3.022 -12.022 1.00 94.25 307 PRO A CA 1
ATOM 2394 C C . PRO A 1 307 ? 1.735 -2.946 -10.566 1.00 94.25 307 PRO A C 1
ATOM 2396 O O . PRO A 1 307 ? 1.015 -2.443 -9.708 1.00 94.25 307 PRO A O 1
ATOM 2399 N N . VAL A 1 308 ? 2.966 -3.383 -10.312 1.00 93.75 308 VAL A N 1
ATOM 2400 C CA . VAL A 1 308 ? 3.692 -3.218 -9.046 1.00 93.75 308 VAL A CA 1
ATOM 2401 C C . VAL A 1 308 ? 5.088 -2.664 -9.325 1.00 93.75 308 VAL A C 1
ATOM 2403 O O . VAL A 1 308 ? 5.759 -3.099 -10.260 1.00 93.75 308 VAL A O 1
ATOM 2406 N N . ALA A 1 309 ? 5.525 -1.684 -8.541 1.00 92.38 309 ALA A N 1
ATOM 2407 C CA . ALA A 1 309 ? 6.846 -1.079 -8.649 1.00 92.38 309 ALA A CA 1
ATOM 2408 C C . ALA A 1 309 ? 7.862 -1.878 -7.818 1.00 92.38 309 ALA A C 1
ATOM 2410 O O . ALA A 1 309 ? 7.717 -2.004 -6.600 1.00 92.38 309 ALA A O 1
ATOM 2411 N N . ALA A 1 310 ? 8.897 -2.407 -8.471 1.00 92.50 310 ALA A N 1
ATOM 2412 C CA . ALA A 1 310 ? 9.942 -3.200 -7.832 1.00 92.50 310 ALA A CA 1
ATOM 2413 C C . ALA A 1 310 ? 11.237 -2.389 -7.691 1.00 92.50 310 ALA A C 1
ATOM 2415 O O . ALA A 1 310 ? 11.999 -2.247 -8.638 1.00 92.50 310 ALA A O 1
ATOM 2416 N N . ASP A 1 311 ? 11.526 -1.876 -6.494 1.00 89.12 311 ASP A N 1
ATOM 2417 C CA . ASP A 1 311 ? 12.774 -1.124 -6.239 1.00 89.12 311 ASP A CA 1
ATOM 2418 C C . ASP A 1 311 ? 13.980 -2.012 -5.926 1.00 89.12 311 ASP A C 1
ATOM 2420 O O . ASP A 1 311 ? 15.097 -1.528 -5.746 1.00 89.12 311 ASP A O 1
ATOM 2424 N N . ARG A 1 312 ? 13.755 -3.317 -5.793 1.00 91.19 312 ARG A N 1
ATOM 2425 C CA . ARG A 1 312 ? 14.799 -4.320 -5.610 1.00 91.19 312 ARG A CA 1
ATO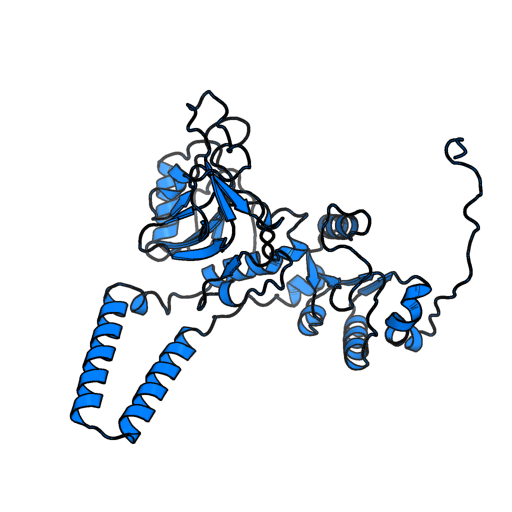M 2426 C C . ARG A 1 312 ? 14.486 -5.505 -6.494 1.00 91.19 312 ARG A C 1
ATOM 2428 O O . ARG A 1 312 ? 13.317 -5.831 -6.686 1.00 91.19 312 ARG A O 1
ATOM 2435 N N . TRP A 1 313 ? 15.542 -6.142 -6.974 1.00 94.94 313 TRP A N 1
ATOM 2436 C CA . TRP A 1 313 ? 15.406 -7.389 -7.692 1.00 94.94 313 TRP A CA 1
ATOM 2437 C C . TRP A 1 313 ? 14.840 -8.458 -6.760 1.00 94.94 313 TRP A C 1
ATOM 2439 O O . TRP A 1 313 ? 15.388 -8.695 -5.681 1.00 94.94 313 TRP A O 1
ATOM 2449 N N . ASP A 1 314 ? 13.736 -9.072 -7.172 1.00 93.00 314 ASP A N 1
ATOM 2450 C CA . ASP A 1 314 ? 13.100 -10.173 -6.458 1.00 93.00 314 ASP A CA 1
ATOM 2451 C C . ASP A 1 314 ? 12.637 -11.235 -7.469 1.00 93.00 314 ASP A C 1
ATOM 2453 O O . ASP A 1 314 ? 11.597 -11.065 -8.118 1.00 93.00 314 ASP A O 1
ATOM 2457 N N . PRO A 1 315 ? 13.379 -12.348 -7.605 1.00 93.75 315 PRO A N 1
ATOM 2458 C CA . PRO A 1 315 ? 13.001 -13.445 -8.493 1.00 93.75 315 PRO A CA 1
ATOM 2459 C C . PRO A 1 315 ? 11.618 -14.029 -8.164 1.00 93.75 315 PRO A C 1
ATOM 2461 O O . PRO A 1 315 ? 10.903 -14.476 -9.061 1.00 93.75 315 PRO A O 1
ATOM 2464 N N . ALA A 1 316 ? 11.177 -13.959 -6.902 1.00 91.56 316 ALA A N 1
ATOM 2465 C CA . ALA A 1 316 ? 9.860 -14.452 -6.511 1.00 91.56 316 ALA A CA 1
ATOM 2466 C C . ALA A 1 316 ? 8.714 -13.598 -7.086 1.00 91.56 316 ALA A C 1
ATOM 2468 O O . ALA A 1 316 ? 7.613 -14.111 -7.294 1.00 91.56 316 ALA A O 1
ATOM 2469 N N . LEU A 1 317 ? 8.951 -12.311 -7.385 1.00 92.31 317 LEU A N 1
ATOM 2470 C CA . LEU A 1 317 ? 7.988 -11.494 -8.131 1.00 92.31 317 LEU A CA 1
ATOM 2471 C C . LEU A 1 317 ? 7.911 -11.935 -9.587 1.00 92.31 317 LEU A C 1
ATOM 2473 O O . LEU A 1 317 ? 6.810 -12.037 -10.132 1.00 92.31 317 LEU A O 1
ATOM 2477 N N . LEU A 1 318 ? 9.055 -12.238 -10.208 1.00 94.56 318 LEU A N 1
ATOM 2478 C CA . LEU A 1 318 ? 9.072 -12.762 -11.570 1.00 94.56 318 LEU A CA 1
ATOM 2479 C C . LEU A 1 318 ? 8.264 -14.048 -11.656 1.00 94.56 318 LEU A C 1
ATOM 2481 O O . LEU A 1 318 ? 7.501 -14.187 -12.603 1.00 94.56 318 LEU A O 1
ATOM 2485 N N . ASP A 1 319 ? 8.363 -14.952 -10.676 1.00 91.75 319 ASP A N 1
ATOM 2486 C CA . ASP A 1 319 ? 7.628 -16.227 -10.620 1.00 91.75 319 ASP A CA 1
ATOM 2487 C C . ASP A 1 319 ? 6.110 -16.102 -10.716 1.00 91.75 319 ASP A C 1
ATOM 2489 O O . ASP A 1 319 ? 5.440 -17.039 -11.169 1.00 91.75 319 ASP A O 1
ATOM 2493 N N . VAL A 1 320 ? 5.568 -14.952 -10.328 1.00 93.44 320 VAL A N 1
ATOM 2494 C CA . VAL A 1 320 ? 4.131 -14.679 -10.308 1.00 93.44 320 VAL A CA 1
ATOM 2495 C C . VAL A 1 320 ? 3.717 -13.587 -11.290 1.00 93.44 320 VAL A C 1
ATOM 2497 O O . VAL A 1 320 ? 2.528 -13.333 -11.427 1.00 93.44 320 VAL A O 1
ATOM 2500 N N . ALA A 1 321 ? 4.655 -12.937 -11.974 1.00 96.12 321 ALA A N 1
ATOM 2501 C CA . ALA A 1 321 ? 4.361 -11.903 -12.954 1.00 96.12 321 ALA A CA 1
ATOM 2502 C C . ALA A 1 321 ? 4.001 -12.486 -14.323 1.00 96.12 321 ALA A C 1
ATOM 2504 O O . ALA A 1 321 ? 4.393 -13.596 -14.685 1.00 96.12 321 ALA A O 1
ATOM 2505 N N . ARG A 1 322 ? 3.275 -11.687 -15.104 1.00 96.06 322 ARG A N 1
ATOM 2506 C CA . ARG A 1 322 ? 3.051 -11.894 -16.538 1.00 96.06 322 ARG A CA 1
ATOM 2507 C C . ARG A 1 322 ? 4.035 -11.098 -17.385 1.00 96.06 322 ARG A C 1
ATOM 2509 O O . ARG A 1 322 ? 4.504 -11.568 -18.419 1.00 96.06 322 ARG A O 1
ATOM 2516 N N . VAL A 1 323 ? 4.300 -9.867 -16.961 1.00 97.25 323 VAL A N 1
ATOM 2517 C CA . VAL A 1 323 ? 5.109 -8.888 -17.690 1.00 97.25 323 VAL A CA 1
ATOM 2518 C C . VAL A 1 323 ? 6.072 -8.224 -16.718 1.00 97.25 323 VAL A C 1
ATOM 2520 O O . VAL A 1 323 ? 5.681 -7.929 -15.591 1.00 97.25 323 VAL A O 1
ATOM 2523 N N . ILE A 1 324 ? 7.292 -7.942 -17.161 1.00 97.69 324 ILE A N 1
ATOM 2524 C CA . ILE A 1 324 ? 8.191 -6.976 -16.526 1.00 97.69 324 ILE A CA 1
ATOM 2525 C C . ILE A 1 324 ? 8.543 -5.884 -17.533 1.00 97.69 324 ILE A C 1
ATOM 2527 O O . ILE A 1 324 ? 8.777 -6.172 -18.708 1.00 97.69 324 ILE A O 1
ATOM 2531 N N . VAL A 1 325 ? 8.558 -4.633 -17.079 1.00 97.38 325 VAL A N 1
ATOM 2532 C CA . VAL A 1 325 ? 8.985 -3.480 -17.868 1.00 97.38 325 VAL A CA 1
ATOM 2533 C C . VAL A 1 325 ? 10.222 -2.856 -17.250 1.00 97.38 325 VAL A C 1
ATOM 2535 O O . VAL A 1 325 ? 10.213 -2.514 -16.070 1.00 97.38 325 VAL A O 1
ATOM 2538 N N . MET A 1 326 ? 11.248 -2.682 -18.076 1.00 96.88 326 MET A N 1
ATOM 2539 C CA . MET A 1 326 ? 12.505 -2.009 -17.756 1.00 96.88 326 MET A CA 1
ATOM 2540 C C . MET A 1 326 ? 12.652 -0.821 -18.713 1.00 96.88 326 MET A C 1
ATOM 2542 O O . MET A 1 326 ? 12.511 -0.991 -19.930 1.00 96.88 326 MET A O 1
ATOM 2546 N N . ASN A 1 327 ? 12.875 0.386 -18.195 1.00 95.31 327 ASN A N 1
ATOM 2547 C CA . ASN A 1 327 ? 12.896 1.611 -18.995 1.00 95.31 327 ASN A CA 1
ATOM 2548 C C . ASN A 1 327 ? 14.137 2.460 -18.724 1.00 95.31 327 ASN A C 1
ATOM 2550 O O . ASN A 1 327 ? 14.145 3.289 -17.812 1.00 95.31 327 ASN A O 1
ATOM 2554 N N . ALA A 1 328 ? 15.110 2.340 -19.626 1.00 94.94 328 ALA A N 1
ATOM 2555 C CA . ALA A 1 328 ? 16.410 2.987 -19.548 1.00 94.94 328 ALA A CA 1
ATOM 2556 C C . ALA A 1 328 ? 17.218 2.569 -18.299 1.00 94.94 328 ALA A C 1
ATOM 2558 O O . ALA A 1 328 ? 17.496 3.420 -17.447 1.00 94.94 328 ALA A O 1
ATOM 2559 N N . PRO A 1 329 ? 17.645 1.290 -18.202 1.00 96.00 329 PRO A N 1
ATOM 2560 C CA . PRO A 1 329 ? 18.376 0.811 -17.033 1.00 96.00 329 PRO A CA 1
ATOM 2561 C C . PRO A 1 329 ? 19.722 1.524 -16.933 1.00 96.00 329 PRO A C 1
ATOM 2563 O O . PRO A 1 329 ? 20.397 1.735 -17.942 1.00 96.00 329 PRO A O 1
ATOM 2566 N N . ARG A 1 330 ? 20.129 1.884 -15.710 1.00 96.06 330 ARG A N 1
ATOM 2567 C CA . ARG A 1 330 ? 21.421 2.546 -15.422 1.00 96.06 330 ARG A CA 1
ATOM 2568 C C . ARG A 1 330 ? 22.352 1.711 -14.551 1.00 96.06 330 ARG A C 1
ATOM 2570 O O . ARG A 1 330 ? 23.471 2.120 -14.249 1.00 96.06 330 ARG A O 1
ATOM 2577 N N . LYS A 1 331 ? 21.900 0.527 -14.156 1.00 96.62 331 LYS A N 1
ATOM 2578 C CA . LYS A 1 331 ? 22.686 -0.489 -13.467 1.00 96.62 331 LYS A CA 1
ATOM 2579 C C . LYS A 1 331 ? 22.785 -1.713 -14.367 1.00 96.62 331 LYS A C 1
ATOM 2581 O O . LYS A 1 331 ? 21.787 -2.140 -14.938 1.00 96.62 331 LYS A O 1
ATOM 2586 N N . VAL A 1 332 ? 23.992 -2.265 -14.485 1.00 96.94 332 VAL A N 1
ATOM 2587 C CA . VAL A 1 332 ? 24.243 -3.467 -15.290 1.00 96.94 332 VAL A CA 1
ATOM 2588 C C . VAL A 1 332 ? 23.435 -4.634 -14.729 1.00 96.94 332 VAL A C 1
ATOM 2590 O O . VAL A 1 332 ? 23.520 -4.910 -13.530 1.00 96.94 332 VAL A O 1
ATOM 2593 N N . ILE A 1 333 ? 22.700 -5.316 -15.607 1.00 97.12 333 ILE A N 1
ATOM 2594 C CA . ILE A 1 333 ? 22.011 -6.571 -15.292 1.00 97.12 333 ILE A CA 1
ATOM 2595 C C . ILE A 1 333 ? 23.069 -7.644 -15.021 1.00 97.12 333 ILE A C 1
ATOM 2597 O O . ILE A 1 333 ? 23.926 -7.932 -15.858 1.00 97.12 333 ILE A O 1
ATOM 2601 N N . THR A 1 334 ? 23.040 -8.225 -13.830 1.00 97.50 334 THR A N 1
ATOM 2602 C CA . THR A 1 334 ? 23.981 -9.268 -13.415 1.00 97.50 334 THR A CA 1
ATOM 2603 C C . THR A 1 334 ? 23.694 -10.601 -14.117 1.00 97.50 334 THR A C 1
ATOM 2605 O O . THR A 1 334 ? 22.570 -10.841 -14.559 1.00 97.50 334 THR A O 1
ATOM 2608 N N . PRO A 1 335 ? 24.666 -11.533 -14.171 1.00 96.62 335 PRO A N 1
ATOM 2609 C CA . PRO A 1 335 ? 24.435 -12.859 -14.748 1.00 96.62 335 PRO A CA 1
ATOM 2610 C C . PRO A 1 335 ? 23.299 -13.649 -14.076 1.00 96.62 335 PRO A C 1
ATOM 2612 O O . PRO A 1 335 ? 22.606 -14.408 -14.746 1.00 96.62 335 PRO A O 1
ATOM 2615 N N . SER A 1 336 ? 23.082 -13.470 -12.767 1.00 97.38 336 SER A N 1
ATOM 2616 C CA . SER A 1 336 ? 21.949 -14.086 -12.063 1.00 97.38 336 SER A CA 1
ATOM 2617 C C . SER A 1 336 ? 20.615 -13.463 -12.471 1.00 97.38 336 SER A C 1
ATOM 2619 O O . SER A 1 336 ? 19.688 -14.195 -12.793 1.00 97.38 336 SER A O 1
ATOM 2621 N N . GLU A 1 337 ? 20.534 -12.129 -12.538 1.00 97.75 337 GLU A N 1
ATOM 2622 C CA . GLU A 1 337 ? 19.323 -11.416 -12.979 1.00 97.75 337 GLU A CA 1
ATOM 2623 C C . GLU A 1 337 ? 18.986 -11.758 -14.443 1.00 97.75 337 GLU A C 1
ATOM 2625 O O . GLU A 1 337 ? 17.824 -11.947 -14.800 1.00 97.75 337 GLU A O 1
ATOM 2630 N N . GLN A 1 338 ? 20.005 -11.922 -15.292 1.00 97.06 338 GLN A N 1
ATOM 2631 C CA . GLN A 1 338 ? 19.851 -12.407 -16.663 1.00 97.06 338 GLN A CA 1
ATOM 2632 C C . GLN A 1 338 ? 19.261 -13.824 -16.706 1.00 97.06 338 GLN A C 1
ATOM 2634 O O . GLN A 1 338 ? 18.339 -14.071 -17.483 1.00 97.06 338 GLN A O 1
ATOM 2639 N N . ALA A 1 339 ? 19.771 -14.749 -15.885 1.00 97.06 339 ALA A N 1
ATOM 2640 C CA . ALA A 1 339 ? 19.251 -16.114 -15.816 1.00 97.06 339 ALA A CA 1
ATOM 2641 C C . ALA A 1 339 ? 17.788 -16.140 -15.341 1.00 97.06 339 ALA A C 1
ATOM 2643 O O . ALA A 1 339 ? 16.971 -16.860 -15.915 1.00 97.06 339 ALA A O 1
ATOM 2644 N N . ASP A 1 340 ? 17.439 -15.307 -14.358 1.00 97.81 340 ASP A N 1
ATOM 2645 C CA . ASP A 1 340 ? 16.066 -15.149 -13.873 1.00 97.81 340 ASP A CA 1
ATOM 2646 C C . ASP A 1 340 ? 15.128 -14.620 -14.978 1.00 97.81 340 ASP A C 1
ATOM 2648 O O . ASP A 1 340 ? 14.029 -15.146 -15.172 1.00 97.81 340 ASP A O 1
ATOM 2652 N N . LEU A 1 341 ? 15.562 -13.608 -15.744 1.00 97.75 341 LEU A N 1
ATOM 2653 C CA . LEU A 1 341 ? 14.807 -13.051 -16.877 1.00 97.75 341 LEU A CA 1
ATOM 2654 C C . LEU A 1 341 ? 14.633 -14.061 -18.009 1.00 97.75 341 LEU A C 1
ATOM 2656 O O . LEU A 1 341 ? 13.554 -14.150 -18.598 1.00 97.75 341 LEU A O 1
ATOM 2660 N N . GLN A 1 342 ? 15.676 -14.834 -18.307 1.00 96.69 342 GLN A N 1
ATOM 2661 C CA . GLN A 1 342 ? 15.607 -15.896 -19.300 1.00 96.69 342 GLN A CA 1
ATOM 2662 C C . GLN A 1 342 ? 14.604 -16.970 -18.870 1.00 96.69 342 GLN A C 1
ATOM 2664 O O . GLN A 1 342 ? 13.683 -17.276 -19.627 1.00 96.69 342 GLN A O 1
ATOM 2669 N N . ALA A 1 343 ? 14.713 -17.469 -17.636 1.00 96.38 343 ALA A N 1
ATOM 2670 C CA . ALA A 1 343 ? 13.778 -18.446 -17.089 1.00 96.38 343 ALA A CA 1
ATOM 2671 C C . ALA A 1 343 ? 12.337 -17.911 -17.085 1.00 96.38 343 ALA A C 1
ATOM 2673 O O . ALA A 1 343 ? 11.400 -18.650 -17.382 1.00 96.38 343 ALA A O 1
ATOM 2674 N N . PHE A 1 344 ? 12.147 -16.620 -16.789 1.00 96.88 344 PHE A N 1
ATOM 2675 C CA . PHE A 1 344 ? 10.857 -15.936 -16.865 1.00 96.88 344 PHE A CA 1
ATOM 2676 C C . PHE A 1 344 ? 10.276 -15.908 -18.287 1.00 96.88 344 PHE A C 1
ATOM 2678 O O . PHE A 1 344 ? 9.088 -16.191 -18.456 1.00 96.88 344 PHE A O 1
ATOM 2685 N N . MET A 1 345 ? 11.087 -15.624 -19.309 1.00 96.44 345 MET A N 1
ATOM 2686 C CA . MET A 1 345 ? 10.647 -15.654 -20.710 1.00 96.44 345 MET A CA 1
ATOM 2687 C C . MET A 1 345 ? 10.344 -17.076 -21.199 1.00 96.44 345 MET A C 1
ATOM 2689 O O . MET A 1 345 ? 9.326 -17.293 -21.853 1.00 96.44 345 MET A O 1
ATOM 2693 N N . GLU A 1 346 ? 11.171 -18.061 -20.838 1.00 95.56 346 GLU A N 1
ATOM 2694 C CA . GLU A 1 346 ? 11.010 -19.469 -21.239 1.00 95.56 346 GLU A CA 1
ATOM 2695 C C . GLU A 1 346 ? 9.681 -20.074 -20.767 1.00 95.56 346 GLU A C 1
ATOM 2697 O O . GLU A 1 346 ? 9.068 -20.882 -21.465 1.00 95.56 346 GLU A O 1
ATOM 2702 N N . ARG A 1 347 ? 9.186 -19.637 -19.608 1.00 93.81 347 ARG A N 1
ATOM 2703 C CA . ARG A 1 347 ? 7.880 -20.040 -19.059 1.00 93.81 347 ARG A CA 1
ATOM 2704 C C . ARG A 1 347 ? 6.712 -19.138 -19.489 1.00 93.81 347 ARG A C 1
ATOM 2706 O O . ARG A 1 347 ? 5.636 -19.215 -18.896 1.00 93.81 347 ARG A O 1
ATOM 2713 N N . GLY A 1 348 ? 6.908 -18.299 -20.510 1.00 94.44 348 GLY A N 1
ATOM 2714 C CA . GLY A 1 348 ? 5.866 -17.490 -21.155 1.00 94.44 348 GLY A CA 1
ATOM 2715 C C . GLY A 1 348 ? 5.713 -16.056 -20.634 1.00 94.44 348 GLY A C 1
ATOM 2716 O O . GLY A 1 348 ? 4.755 -15.376 -21.005 1.00 94.44 348 GLY A O 1
ATOM 2717 N N . GLY A 1 349 ? 6.621 -15.586 -19.777 1.00 96.25 349 GLY A N 1
ATOM 2718 C CA . GLY A 1 349 ? 6.672 -14.194 -19.340 1.00 96.25 349 GLY A CA 1
ATOM 2719 C C . GLY A 1 349 ? 7.106 -13.246 -20.461 1.00 96.25 349 GLY A C 1
ATOM 2720 O O . GLY A 1 349 ? 7.810 -13.631 -21.391 1.00 96.25 349 GLY A O 1
ATOM 2721 N N . THR A 1 350 ? 6.682 -11.984 -20.392 1.00 96.94 350 THR A N 1
ATOM 2722 C CA . THR A 1 350 ? 7.068 -10.951 -21.370 1.00 96.94 350 THR A CA 1
ATOM 2723 C C . THR A 1 350 ? 7.983 -9.912 -20.738 1.00 96.94 350 THR A C 1
ATOM 2725 O O . THR A 1 350 ? 7.609 -9.273 -19.755 1.00 96.94 350 THR A O 1
ATOM 2728 N N . VAL A 1 351 ? 9.157 -9.699 -21.328 1.00 97.50 351 VAL A N 1
ATOM 2729 C CA . VAL A 1 351 ? 10.058 -8.601 -20.961 1.00 97.50 351 VAL A CA 1
ATOM 2730 C C . VAL A 1 351 ? 9.865 -7.462 -21.956 1.00 97.50 351 VAL A C 1
ATOM 2732 O O . VAL A 1 351 ? 10.055 -7.641 -23.157 1.00 97.50 351 VAL A O 1
ATOM 2735 N N . ILE A 1 352 ? 9.478 -6.287 -21.464 1.00 96.94 352 ILE A N 1
ATOM 2736 C CA . ILE A 1 352 ? 9.438 -5.052 -22.249 1.00 96.94 352 ILE A CA 1
ATOM 2737 C C . ILE A 1 352 ? 10.642 -4.218 -21.834 1.00 96.94 352 ILE A C 1
ATOM 2739 O O . ILE A 1 352 ? 10.693 -3.704 -20.719 1.00 96.94 352 ILE A O 1
ATOM 2743 N N . LEU A 1 353 ? 11.598 -4.068 -22.743 1.00 96.50 353 LEU A N 1
ATOM 2744 C CA . LEU A 1 353 ? 12.776 -3.239 -22.534 1.00 96.50 353 LEU A CA 1
ATOM 2745 C C . LEU A 1 353 ? 12.700 -2.005 -23.433 1.00 96.50 353 LEU A C 1
ATOM 2747 O O . LEU A 1 353 ? 12.780 -2.109 -24.657 1.00 96.50 353 LEU A O 1
ATOM 2751 N N . ALA A 1 354 ? 12.602 -0.829 -22.822 1.00 94.69 354 ALA A N 1
ATOM 2752 C CA . ALA A 1 354 ? 12.836 0.438 -23.498 1.00 94.69 354 ALA A CA 1
ATOM 2753 C C . ALA A 1 354 ? 14.284 0.867 -23.233 1.00 94.69 354 ALA A C 1
ATOM 2755 O O . ALA A 1 354 ? 14.641 1.226 -22.116 1.00 94.69 354 ALA A O 1
ATOM 2756 N N . CYS A 1 355 ? 15.144 0.804 -24.251 1.00 93.56 355 CYS A N 1
ATOM 2757 C CA . CYS A 1 355 ? 16.571 1.093 -24.110 1.00 93.56 355 CYS A CA 1
ATOM 2758 C C . CYS A 1 355 ? 17.054 2.003 -25.244 1.00 93.56 355 CYS A C 1
ATOM 2760 O O . CYS A 1 355 ? 17.056 1.622 -26.415 1.00 93.56 355 CYS A O 1
ATOM 2762 N N . GLY A 1 356 ? 17.462 3.221 -24.888 1.00 91.81 356 GLY A N 1
ATOM 2763 C CA . GLY A 1 356 ? 18.183 4.117 -25.792 1.00 91.81 356 GLY A CA 1
ATOM 2764 C C . GLY A 1 356 ? 19.679 3.799 -25.820 1.00 91.81 356 GLY A C 1
ATOM 2765 O O . GLY A 1 356 ? 20.202 3.185 -24.894 1.00 91.81 356 GLY A O 1
ATOM 2766 N N . PHE A 1 357 ? 20.391 4.277 -26.847 1.00 94.06 357 PHE A N 1
ATOM 2767 C CA . PHE A 1 357 ? 21.840 4.060 -26.984 1.00 94.06 357 PHE A CA 1
ATOM 2768 C C . PHE A 1 357 ? 22.666 4.392 -25.722 1.00 94.06 357 PHE A C 1
ATOM 2770 O O . PHE A 1 357 ? 23.518 3.576 -25.376 1.00 94.06 357 PHE A O 1
ATOM 2777 N N . PRO A 1 358 ? 22.405 5.490 -24.976 1.00 93.94 358 PRO A N 1
ATOM 2778 C CA . PRO A 1 358 ? 23.141 5.789 -23.741 1.00 93.94 358 PRO A CA 1
ATOM 2779 C C . PRO A 1 358 ? 23.027 4.715 -22.650 1.00 93.94 358 PRO A C 1
ATOM 2781 O O . PRO A 1 358 ? 23.889 4.635 -21.781 1.00 93.94 358 PRO A O 1
ATOM 2784 N N . HIS A 1 359 ? 21.977 3.894 -22.694 1.00 95.25 359 HIS A N 1
ATOM 2785 C CA . HIS A 1 359 ? 21.678 2.874 -21.690 1.00 95.25 359 HIS A CA 1
ATOM 2786 C C . HIS A 1 359 ? 22.014 1.452 -22.162 1.00 95.25 359 HIS A C 1
ATOM 2788 O O . HIS A 1 359 ? 21.806 0.486 -21.428 1.00 95.25 359 HIS A O 1
ATOM 2794 N N . TYR A 1 360 ? 22.533 1.308 -23.388 1.00 96.00 360 TYR A N 1
ATOM 2795 C CA . TYR A 1 360 ? 22.761 0.006 -24.012 1.00 96.00 360 TYR A CA 1
ATOM 2796 C C . TYR A 1 360 ? 23.722 -0.870 -23.210 1.00 96.00 360 TYR A C 1
ATOM 2798 O O . TYR A 1 360 ? 23.425 -2.039 -22.997 1.00 96.00 360 TYR A O 1
ATOM 2806 N N . GLU A 1 361 ? 24.825 -0.311 -22.706 1.00 96.19 361 GLU A N 1
ATOM 2807 C CA . GLU A 1 361 ? 25.822 -1.069 -21.933 1.00 96.19 361 GLU A CA 1
ATOM 2808 C C . GLU A 1 361 ? 25.223 -1.742 -20.686 1.00 96.19 361 GLU A C 1
ATOM 2810 O O . GLU A 1 361 ? 25.649 -2.830 -20.305 1.00 96.19 361 GLU A O 1
ATOM 2815 N N . PHE A 1 362 ? 24.190 -1.147 -20.078 1.00 96.88 362 PHE A N 1
ATOM 2816 C CA . PHE A 1 362 ? 23.524 -1.707 -18.899 1.00 96.88 362 PHE A CA 1
ATOM 2817 C C . PHE A 1 362 ? 22.551 -2.840 -19.247 1.00 96.88 362 PHE A C 1
ATOM 2819 O O . PHE A 1 362 ? 22.425 -3.799 -18.486 1.00 96.88 362 PHE A O 1
ATOM 2826 N N . ALA A 1 363 ? 21.897 -2.749 -20.410 1.00 96.69 363 ALA A N 1
ATOM 2827 C CA . ALA A 1 363 ? 20.973 -3.762 -20.922 1.00 96.69 363 ALA A CA 1
ATOM 2828 C C . ALA A 1 363 ? 21.659 -4.856 -21.759 1.00 96.69 363 ALA A C 1
ATOM 2830 O O . ALA A 1 363 ? 21.050 -5.882 -22.064 1.00 96.69 363 ALA A O 1
ATOM 2831 N N . LYS A 1 364 ? 22.925 -4.653 -22.134 1.00 96.50 364 LYS A N 1
ATOM 2832 C CA . LYS A 1 364 ? 23.708 -5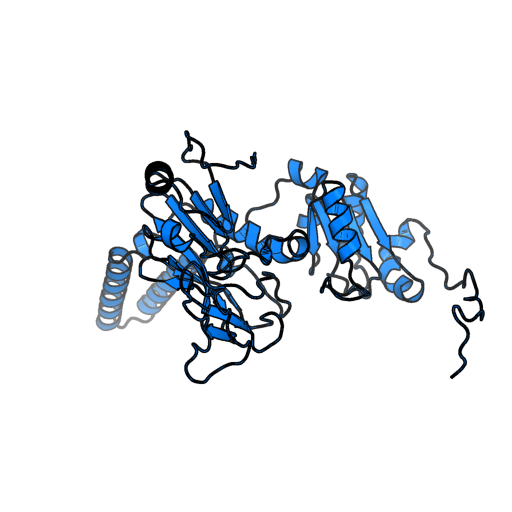.540 -22.998 1.00 96.50 364 LYS A CA 1
ATOM 2833 C C . LYS A 1 364 ? 23.679 -7.012 -22.555 1.00 96.50 364 LYS A C 1
ATOM 2835 O O . LYS A 1 364 ? 23.436 -7.847 -23.423 1.00 96.50 364 LYS A O 1
ATOM 2840 N N . PRO A 1 365 ? 23.817 -7.366 -21.258 1.00 96.50 365 PRO A N 1
ATOM 2841 C CA . PRO A 1 365 ? 23.731 -8.764 -20.821 1.00 96.50 365 PRO A CA 1
ATOM 2842 C C . PRO A 1 365 ? 22.406 -9.453 -21.181 1.00 96.50 365 PRO A C 1
ATOM 2844 O O . PRO A 1 365 ? 22.397 -10.637 -21.499 1.00 96.50 365 PRO A O 1
ATOM 2847 N N . LEU A 1 366 ? 21.291 -8.716 -21.184 1.00 95.88 366 LEU A N 1
ATOM 2848 C CA . LEU A 1 366 ? 19.980 -9.238 -21.578 1.00 95.88 366 LEU A CA 1
ATOM 2849 C C . LEU A 1 366 ? 19.822 -9.337 -23.104 1.00 95.88 366 LEU A C 1
ATOM 2851 O O . LEU A 1 366 ? 19.121 -10.221 -23.585 1.00 95.88 366 LEU A O 1
ATOM 2855 N N . LEU A 1 367 ? 20.448 -8.436 -23.866 1.00 96.88 367 LEU A N 1
ATOM 2856 C CA . LEU A 1 367 ? 20.280 -8.330 -25.320 1.00 96.88 367 LEU A CA 1
ATOM 2857 C C . LEU A 1 367 ? 21.240 -9.222 -26.125 1.00 96.88 367 LEU A C 1
ATOM 2859 O O . LEU A 1 367 ? 20.847 -9.757 -27.164 1.00 96.88 367 LEU A O 1
ATOM 2863 N N . ASP A 1 368 ? 22.475 -9.399 -25.647 1.00 95.50 368 ASP A N 1
ATOM 2864 C CA . ASP A 1 368 ? 23.530 -10.171 -26.319 1.00 95.50 368 ASP A CA 1
ATOM 2865 C C . ASP A 1 368 ? 23.114 -11.612 -26.688 1.00 95.50 368 ASP A C 1
ATOM 2867 O O . ASP A 1 368 ? 23.407 -12.024 -27.813 1.00 95.50 368 ASP A O 1
ATOM 2871 N N . PRO A 1 369 ? 22.407 -12.383 -25.828 1.00 95.00 369 PRO A N 1
ATOM 2872 C CA . PRO A 1 369 ? 21.965 -13.741 -26.168 1.00 95.00 369 PRO A CA 1
ATOM 2873 C C . PRO A 1 369 ? 21.046 -13.815 -27.393 1.00 95.00 369 PRO A C 1
ATOM 2875 O O . PRO A 1 369 ? 20.923 -14.875 -28.004 1.00 95.00 369 PRO A O 1
ATOM 2878 N N . TYR A 1 370 ? 20.408 -12.699 -27.750 1.00 94.75 370 TYR A N 1
ATOM 2879 C CA . TYR A 1 370 ? 19.469 -12.590 -28.865 1.00 94.75 370 TYR A CA 1
ATOM 2880 C C . TYR A 1 370 ? 20.065 -11.852 -30.077 1.00 94.75 370 TYR A C 1
ATOM 2882 O O . TYR A 1 370 ? 19.336 -11.561 -31.023 1.00 94.75 370 TYR A O 1
ATOM 2890 N N . ASP A 1 371 ? 21.366 -11.526 -30.050 1.00 96.31 371 ASP A N 1
ATOM 2891 C CA . ASP A 1 371 ? 22.074 -10.714 -31.058 1.00 96.31 371 ASP A CA 1
ATOM 2892 C C . ASP A 1 371 ? 21.387 -9.361 -31.352 1.00 96.31 371 ASP A C 1
ATOM 2894 O O . ASP A 1 371 ? 21.422 -8.825 -32.463 1.00 96.31 371 ASP A O 1
ATOM 2898 N N . ILE A 1 372 ? 20.747 -8.777 -30.332 1.00 95.69 372 ILE A N 1
ATOM 2899 C CA . ILE A 1 372 ? 20.096 -7.469 -30.433 1.00 95.69 372 ILE A CA 1
ATOM 2900 C C . ILE A 1 372 ? 21.096 -6.382 -30.042 1.00 95.69 372 ILE A C 1
ATOM 2902 O O . ILE A 1 372 ? 21.650 -6.391 -28.947 1.00 95.69 372 ILE A O 1
ATOM 2906 N N . LYS A 1 373 ? 21.292 -5.391 -30.919 1.00 94.69 373 LYS A N 1
ATOM 2907 C CA . LYS A 1 373 ? 22.208 -4.264 -30.681 1.00 94.69 373 LYS A CA 1
ATOM 2908 C C . LYS A 1 373 ? 21.483 -2.935 -30.808 1.00 94.69 373 LYS A C 1
ATOM 2910 O O . LYS A 1 373 ? 20.886 -2.650 -31.846 1.00 94.69 373 LYS A O 1
ATOM 2915 N N . VAL A 1 374 ? 21.609 -2.077 -29.798 1.00 93.06 374 VAL A N 1
ATOM 2916 C CA . VAL A 1 374 ? 21.149 -0.685 -29.878 1.00 93.06 374 VAL A CA 1
ATOM 2917 C C . VAL A 1 374 ? 22.311 0.163 -30.378 1.00 93.06 374 VAL A C 1
ATOM 2919 O O . VAL A 1 374 ? 23.330 0.310 -29.710 1.00 93.06 374 VAL A O 1
ATOM 2922 N N . ARG A 1 375 ? 22.187 0.709 -31.589 1.00 91.25 375 ARG A N 1
ATOM 2923 C CA . ARG A 1 375 ? 23.237 1.531 -32.202 1.00 91.25 375 ARG A CA 1
ATOM 2924 C C . ARG A 1 375 ? 22.943 3.010 -31.986 1.00 91.25 375 ARG A C 1
ATOM 2926 O O . ARG A 1 375 ? 21.812 3.445 -32.170 1.00 91.25 375 ARG A O 1
ATOM 2933 N N . GLY A 1 376 ? 23.979 3.799 -31.711 1.00 88.56 376 GLY A N 1
ATOM 2934 C CA . GLY A 1 376 ? 23.919 5.263 -31.619 1.00 88.56 376 GLY A CA 1
ATOM 2935 C C . GLY A 1 376 ? 23.806 5.952 -32.976 1.00 88.56 376 GLY A C 1
ATOM 2936 O O . GLY A 1 376 ? 24.495 6.934 -33.228 1.00 88.56 376 GLY A O 1
ATOM 2937 N N . LEU A 1 377 ? 23.000 5.398 -33.885 1.00 86.50 377 LEU A N 1
ATOM 2938 C CA . LEU A 1 377 ? 22.739 5.989 -35.189 1.00 86.50 377 LEU A CA 1
ATOM 2939 C C . LEU A 1 377 ? 21.547 6.944 -35.054 1.00 86.50 377 LEU A C 1
ATOM 2941 O O . LEU A 1 377 ? 20.438 6.472 -34.805 1.00 86.50 377 LEU A O 1
ATOM 2945 N N . PRO A 1 378 ? 21.728 8.267 -35.207 1.00 78.19 378 PRO A N 1
ATOM 2946 C CA . PRO A 1 378 ? 20.606 9.194 -35.195 1.00 78.19 378 PRO A CA 1
ATOM 2947 C C . PRO A 1 378 ? 19.694 8.895 -36.393 1.00 78.19 378 PRO A C 1
ATOM 2949 O O . PRO A 1 378 ? 20.084 9.087 -37.543 1.00 78.19 378 PRO A O 1
ATOM 2952 N N . LEU A 1 379 ? 18.477 8.415 -36.122 1.00 74.69 379 LEU A N 1
ATOM 2953 C CA . LEU A 1 379 ? 17.486 8.059 -37.151 1.00 74.69 379 LEU A CA 1
ATOM 2954 C C . LEU A 1 379 ? 16.738 9.282 -37.720 1.00 74.69 379 LEU A C 1
ATOM 2956 O O . LEU A 1 379 ? 15.898 9.146 -38.604 1.00 74.69 379 LEU A O 1
ATOM 2960 N N . GLY A 1 380 ? 17.074 10.484 -37.247 1.00 65.19 380 GLY A N 1
ATOM 2961 C CA . GLY A 1 380 ? 16.616 11.760 -37.782 1.00 65.19 380 GLY A CA 1
ATOM 2962 C C . GLY A 1 380 ? 17.367 12.923 -37.137 1.00 65.19 380 GLY A C 1
ATOM 2963 O O . GLY A 1 380 ? 17.748 12.855 -35.969 1.00 65.19 380 GLY A O 1
ATOM 2964 N N . ARG A 1 381 ? 17.584 14.007 -37.890 1.00 54.28 381 ARG A N 1
ATOM 2965 C CA . ARG A 1 381 ? 17.805 15.320 -37.274 1.00 54.28 381 ARG A CA 1
ATOM 2966 C C . ARG A 1 381 ? 16.443 15.775 -36.762 1.00 54.28 381 ARG A C 1
ATOM 2968 O O . ARG A 1 381 ? 15.481 15.729 -37.530 1.00 54.28 381 ARG A O 1
ATOM 2975 N N . PHE A 1 382 ? 16.352 16.236 -35.515 1.00 55.31 382 PHE A N 1
ATOM 2976 C CA . PHE A 1 382 ? 15.276 17.165 -35.183 1.00 55.31 382 PHE A CA 1
ATOM 2977 C C . PHE A 1 382 ? 15.347 18.261 -36.240 1.00 55.31 382 PHE A C 1
ATOM 2979 O O . PHE A 1 382 ? 16.414 18.833 -36.467 1.00 55.31 382 PHE A O 1
ATOM 2986 N N . PHE A 1 383 ? 14.269 18.455 -36.993 1.00 49.75 383 PHE A N 1
ATOM 2987 C CA . PHE A 1 383 ? 14.215 19.577 -37.905 1.00 49.75 383 PHE A CA 1
ATOM 2988 C C . PHE A 1 383 ? 14.530 20.825 -37.077 1.00 49.75 383 PHE A C 1
ATOM 2990 O O . PHE A 1 383 ? 13.795 21.122 -36.139 1.00 49.75 383 PHE A O 1
ATOM 2997 N N . ASP A 1 384 ? 15.563 21.575 -37.465 1.00 45.97 384 ASP A N 1
ATOM 2998 C CA . ASP A 1 384 ? 15.736 22.996 -37.134 1.00 45.97 384 ASP A CA 1
ATOM 2999 C C . ASP A 1 384 ? 14.607 23.823 -37.785 1.00 45.97 384 ASP A C 1
ATOM 3001 O O . ASP A 1 384 ? 14.820 24.832 -38.457 1.00 45.97 384 ASP A O 1
ATOM 3005 N N . ARG A 1 385 ? 13.364 23.354 -37.671 1.00 45.59 385 ARG A N 1
ATOM 3006 C CA . ARG A 1 385 ? 12.178 24.143 -37.928 1.00 45.59 385 ARG A CA 1
ATOM 3007 C C . ARG A 1 385 ? 11.691 24.566 -36.556 1.00 45.59 385 ARG A C 1
ATOM 3009 O O . ARG A 1 385 ? 11.311 23.690 -35.781 1.00 45.59 385 ARG A O 1
ATOM 3016 N N . PRO A 1 386 ? 11.690 25.869 -36.241 1.00 43.31 386 PRO A N 1
ATOM 3017 C CA . PRO A 1 386 ? 11.031 26.326 -35.037 1.00 43.31 386 PRO A CA 1
ATOM 3018 C C . PRO A 1 386 ? 9.561 25.913 -35.151 1.00 43.31 386 PRO A C 1
ATOM 3020 O O . PRO A 1 386 ? 8.817 26.446 -35.978 1.00 43.31 386 PRO A O 1
ATOM 3023 N N . MET A 1 387 ? 9.142 24.919 -34.365 1.00 46.12 387 MET A N 1
ATOM 3024 C CA . MET A 1 387 ? 7.732 24.782 -34.040 1.00 46.12 387 MET A CA 1
ATOM 3025 C C . MET A 1 387 ? 7.416 26.004 -33.186 1.00 46.12 387 MET A C 1
ATOM 3027 O O . MET A 1 387 ? 7.795 26.054 -32.024 1.00 46.12 387 MET A O 1
ATOM 3031 N N . PHE A 1 388 ? 6.796 26.997 -33.823 1.00 45.56 388 PHE A N 1
ATOM 3032 C CA . PHE A 1 388 ? 6.531 28.346 -33.317 1.00 45.56 388 PHE A CA 1
ATOM 3033 C C . PHE A 1 388 ? 7.774 29.239 -33.301 1.00 45.56 388 PHE A C 1
ATOM 3035 O O . PHE A 1 388 ? 8.635 29.177 -32.429 1.00 45.56 388 PHE A O 1
ATOM 3042 N N . GLY A 1 389 ? 7.878 30.071 -34.339 1.00 42.38 389 GLY A N 1
ATOM 3043 C CA . GLY A 1 389 ? 8.963 31.021 -34.504 1.00 42.38 389 GLY A CA 1
ATOM 3044 C C . GLY A 1 389 ? 9.065 31.975 -33.327 1.00 42.38 389 GLY A C 1
ATOM 3045 O O . GLY A 1 389 ? 8.241 32.863 -33.217 1.00 42.38 389 GLY A O 1
ATOM 3046 N N . HIS A 1 390 ? 10.115 31.833 -32.528 1.00 38.31 390 HIS A N 1
ATOM 3047 C CA . HIS A 1 390 ? 10.837 32.939 -31.911 1.00 38.31 390 HIS A CA 1
ATOM 3048 C C . HIS A 1 390 ? 12.289 32.497 -31.693 1.00 38.31 390 HIS A C 1
ATOM 3050 O O . HIS A 1 390 ? 12.552 31.426 -31.149 1.00 38.31 390 HIS A O 1
ATOM 3056 N N . ARG A 1 391 ? 13.233 33.312 -32.177 1.00 39.38 391 ARG A N 1
ATOM 3057 C CA . ARG A 1 391 ? 14.641 33.256 -31.765 1.00 39.38 391 ARG A CA 1
ATOM 3058 C C . ARG A 1 391 ? 14.751 33.927 -30.395 1.00 39.38 391 ARG A C 1
ATOM 3060 O O . ARG A 1 391 ? 14.154 34.989 -30.219 1.00 39.38 391 ARG A O 1
ATOM 3067 N N . VAL A 1 392 ? 15.519 33.328 -29.487 1.00 38.03 392 VAL A N 1
ATOM 3068 C CA . VAL A 1 392 ? 16.201 34.065 -28.410 1.00 38.03 392 VAL A CA 1
ATOM 3069 C C . VAL A 1 392 ? 17.493 34.626 -28.983 1.00 38.03 392 VAL A C 1
ATOM 3071 O O . VAL A 1 392 ? 18.144 33.876 -29.752 1.00 38.03 392 VAL A O 1
#

Radius of gyration: 25.64 Å; chains: 1; bounding box: 56×54×83 Å

Sequence (392 aa):
CDTELVKEIPAELKGNELVVLTNIDSPTPPEEMERLWTFVKNGGRLWVLGDHTFIKNGRNHINDLLEPCHISLAHDSAQFFPQGWFNSYDFRQGTPFGELRDPAENRPAILVGASLQLEAPAVPFVLGRYGYGDWGTTASDEQRGYIGDFKYQAQERLGDLVLVAGEQVGRGKVLVFGDTTSFFCNNMPRSFEILRAGLSWFGENPRWSALNGAGGQWLAGLLTVGLMGLLLWFARPGLLAGVLGAVALVAWQGHRPTGTLKFSPDFSRSRLAIVDYSHQEDTSKHGSMDNSLHGLTINMMRYGLLPVAADRWDPALLDVARVIVMNAPRKVITPSEQADLQAFMERGGTVILACGFPHYEFAKPLLDPYDIKVRGLPLGRFFDRPMFGHRV

pLDDT: mean 84.58, std 13.97, range [38.03, 98.06]

Secondary structure (DSSP, 8-state):
------SS--S---TT-EEEEE---SPPPHHHHHHHHHHHHTT-EEEEE---SEETTEE--HHHHHTTSSEEE-SEEEEESSGGGTT-EEE-TTSGGGG---SSS-TT---S---EEE-TT-EEEEEESSEEEEEPP---TTS------SS--TTSEES-EEEEEEEEETTEEEEEES-SGGGSTTTHHHHHHHHHHHHHHHH---SSHHHHSHHHHHHHHHHHHHHHHHHHHH--HHHHHHHHHHHHHHHHHHH----PPPPPHHHHHHHEEEEE-TT--SSBSSTTSTTBSHHHHHHHHHTT-EEEEESS--HHHHTT-SEEEEES--SPPPHHHHHHHHHHHHTT-EEEEE--GGGHHHHHHHHGGGT-------S-PPP---SS----

Foldseek 3Di:
DDDDDDPAQDPDDDLVDEAEEEFAPDAHPPVSLVVVLVSQLVRYHYEYAAFAQFDDQFGGCVQVSCVLFFKDFAQFKWFAPPALLFVFKDFDFLAQRNPDDRNRDNLLQFHIGTFMGGDPPKDAGMWRAGTWTAHWDPDPRRDGIGRHDSDDDPPIDGGRGRQWMKDRNNNHIYIYGRHDRSPPLLNCQRNVSVVQRVVVRRVDDPPPCCLSPPNNVVVVVVVVVVLVVVCVVPVDVVSVVVVVVVVVVCVVVRRDYPYGDADDQVVQLVAEEEEECCLVAPADPDLVDPRHCSVVSVVSVVVRHRRHYDNHDDLSSLSRHQEYEGHLGPAAQDPVNLVSVVVSVVVRHYYHYHHAPVSCRRCVSNCVVVVDDHDPDPPDDPPPPPPDDDDD